Protein 8EWX (pdb70)

Sequence (589 aa):
KLDIKKTFSNRRSDDRVKGIDFHPTEPWVLTTLYSGRRVEIWNYETQVEVRSSIQVTETPVRAGKFIARKNWIIVGSDDFRIRVFNYNTGEKVVDFEAHPDYIRSIAVHPTKPYVLSGSDDLTVKLWNWENNWALEQTFEGHEHFVMCVAFNPKDPSTFASGCLDRTVKVWSLGQSTPNFTLTTGQERGVNYVDYYPLPDKPYMITASDDLTIKIWDYQTKSCVATLEGHMSSNVSFAVFHPTLPIIISGSEDGTLKIWNSSTYKVEKTLNVGLEERSWCIATHPTGRKNYIASGFDNGFTVLSLGKTFSNRSDRVKGIDFHPTEPWVLTTLYSGRVEIWNYETQVEVRSIQVTETPVRAGKFIARKNWIIVGSDDFRIRVFNYNTGEKVVDFEAHPDYIRSIAVHPTKPYVLSGSDDLTVKLWNWENNWALEQTFEGHEHFVMCVAFNPKDPSTFASGCLDRTVKVWSLGQSTPNFTLTTGQERRGVNYVDYYPLPDKPYMITASDDLTIKIWDYQTKSCVATLEGHMSNVSFAVFHPTLPIIISGSEDGTLKIWNSSTYKVEKTLNVGLERSWCIATHKNYIASGFDNGFTVLS

GO terms:
  GO:0043130 ubiquitin binding (F, IDA)
  GO:0030126 COPI vesicle coat (C, IDA)
  GO:0032511 late endosome to vacuole transport via multivesicular body sorting pathway (P, IMP)
  GO:0006888 endoplasmic reticulum to Golgi vesicle-mediated transport (P, IMP)
  GO:0006890 retrograde vesicle-mediated transport, Golgi to endoplasmic reticulum (P, IMP)
  GO:0008298 intracellular mRNA localization (P, IMP)
  GO:0032511 late endosome to vacuole transport via multivesicular body sorting pathway (P, IPI)
  GO:0005515 protein binding (F, IPI)

Nearest PDB structures (foldseek):
  8ewx-assembly2_B  TM=1.003E+00  e=1.889E-59  Saccharomyces cerevisiae
  8f0e-assembly2_B  TM=9.990E-01  e=5.019E-56  Saccharomyces cerevisiae
  8szx-assembly2_B  TM=1.001E+00  e=1.989E-54  Saccharomyces cerevisiae
  8hqx-assembly1_A  TM=9.949E-01  e=4.612E-54  Saccharomyces cerevisiae YJM789
  8enx-assembly2_B  TM=9.926E-01  e=9.134E-54  Saccharomyces cerevisiae

Foldseek 3Di:
DFPKDFQEWDFDAFWQEWEADQPAQWMWTWHQQQKIWIANSNVRHTPDMDNRDRGGFRYKYDPNVVQWIWTFGQVQKIWIANSNPRDIPDIDRDDPGGWQEKDAQPPAQWIWTWFQVQWIWIFGVVVVRDTDDIAHDGDGGFQYKAAQLVDRLKIWTWGQSQWIFIDGPPDRHTPDIQRHPQNRTWNEKEADNDDPARWMWTFFQSQWIFIARVVVSDTPDIQHDGDGGKQYWYQQQPAQWIWTFFQQQWIWIARNVVSHTDDIDRPPQHGWHYKYFNNVCDLRWIKTTHRTTITIMRRD/DLAWDFDAFWQEKEADQPAQWMWTWHQQQKIWIANSNVGGTQDMDNHDRGGWNEWYDPVVVQKIWTWGQVQWIWIANSNPRDTDDIDRDDPGGWQYKEAQPPAQWMWTFFQNQWIWIFGVVVVRDTDDIAHDGDGGFHYKEAQQLDRLWIWIWGQSQWIFIDGPPDRHGPDIARHDDHGTFNYKYAQNDNVQQWMWTFFQVQWIWIARVVVSDTDDIAHDGDGGKQYWYQQNPDQWIWTFFQSQWIWIAGNPVRHTDDIDRPPQHGWHYKYWRLSWIKTTGNTTIDIDD

Structure (mmCIF, N/CA/C/O backbone):
data_8EWX
#
_entry.id   8EWX
#
_cell.length_a   48.997
_cell.length_b   89.821
_cell.length_c   69.070
_cell.angle_alpha   90.000
_cell.angle_beta   93.690
_cell.angle_gamma   90.000
#
_symmetry.space_group_name_H-M   'P 1 21 1'
#
loop_
_entity.id
_entity.type
_entity.pdbx_description
1 polymer "Coatomer subunit beta'"
2 water water
#
loop_
_atom_site.group_PDB
_atom_site.id
_atom_site.type_symbol
_atom_site.label_atom_id
_atom_site.label_alt_id
_atom_site.label_comp_id
_atom_site.label_asym_id
_atom_site.label_entity_id
_atom_site.label_seq_id
_atom_site.pdbx_PDB_ins_code
_atom_site.Cartn_x
_atom_site.Cartn_y
_atom_site.Cartn_z
_atom_site.occupancy
_atom_site.B_iso_or_equiv
_atom_site.auth_seq_id
_atom_site.auth_comp_id
_atom_site.auth_asym_id
_atom_site.auth_atom_id
_atom_site.pdbx_PDB_model_num
ATOM 1 N N . LYS A 1 3 ? 17.83400 10.79100 9.31600 1.000 33.16596 2 LYS A N 1
ATOM 2 C CA . LYS A 1 3 ? 18.14900 9.84400 10.35800 1.000 32.39312 2 LYS A CA 1
ATOM 3 C C . LYS A 1 3 ? 19.42900 9.06000 10.07700 1.000 27.24560 2 LYS A C 1
ATOM 4 O O . LYS A 1 3 ? 20.01300 8.49100 11.00100 1.000 28.75948 2 LYS A O 1
ATOM 22 N N . LEU A 1 4 ? 19.85100 8.98100 8.81100 1.000 21.37579 3 LEU A N 1
ATOM 23 C CA . LEU A 1 4 ? 20.93400 8.07300 8.43900 1.000 17.90736 3 LEU A CA 1
ATOM 24 C C . LEU A 1 4 ? 22.27000 8.72300 8.77500 1.000 17.05632 3 LEU A C 1
ATOM 25 O O . LEU A 1 4 ? 22.77700 9.57900 8.04700 1.000 18.22466 3 LEU A O 1
ATOM 41 N N . ASP A 1 5 ? 22.86600 8.30400 9.87400 1.000 17.07156 4 ASP A N 1
ATOM 42 C CA . ASP A 1 5 ? 24.12500 8.85600 10.32500 1.000 17.42069 4 ASP A CA 1
ATOM 43 C C . ASP A 1 5 ? 25.14800 7.76300 10.07000 1.000 16.09668 4 ASP A C 1
ATOM 44 O O . ASP A 1 5 ? 25.45700 6.94300 10.92900 1.000 17.26152 4 ASP A O 1
ATOM 53 N N . ILE A 1 6 ? 25.64000 7.74500 8.84200 1.000 14.88601 5 ILE A N 1
ATOM 54 C CA . ILE A 1 6 ? 26.45600 6.65000 8.35200 1.000 15.01227 5 ILE A CA 1
ATOM 55 C C . ILE A 1 6 ? 27.90500 6.88700 8.75100 1.000 17.14348 5 ILE A C 1
ATOM 56 O O . ILE A 1 6 ? 28.45500 7.97600 8.54600 1.000 20.41477 5 ILE A O 1
ATOM 72 N N . LYS A 1 7 ? 28.51600 5.87100 9.35400 1.000 16.63391 6 LYS A N 1
ATOM 73 C CA . LYS A 1 7 ? 29.93400 5.86300 9.69000 1.000 16.73561 6 LYS A CA 1
ATOM 74 C C . LYS A 1 7 ? 30.61100 4.73000 8.92100 1.000 13.90134 6 LYS A C 1
ATOM 75 O O . LYS A 1 7 ? 30.07000 3.61400 8.82900 1.000 13.63003 6 LYS A O 1
ATOM 94 N N . LYS A 1 8 ? 31.77500 5.02700 8.35600 1.000 14.73110 7 LYS A N 1
ATOM 95 C CA . LYS A 1 8 ? 32.57500 4.02500 7.64300 1.000 14.55985 7 LYS A CA 1
ATOM 96 C C . LYS A 1 8 ? 33.40900 3.27300 8.66000 1.000 14.21664 7 LYS A C 1
ATOM 97 O O . LYS A 1 8 ? 34.51700 3.66800 8.99300 1.000 16.65100 7 LYS A O 1
ATOM 116 N N . THR A 1 9 ? 32.88200 2.14900 9.12600 1.000 11.05785 8 THR A N 1
ATOM 117 C CA . THR A 1 9 ? 33.54000 1.39300 10.18300 1.000 10.74545 8 THR A CA 1
ATOM 118 C C . THR A 1 9 ? 34.85700 0.80000 9.70300 1.000 10.61197 8 THR A C 1
ATOM 119 O O . THR A 1 9 ? 35.87600 0.89100 10.39300 1.000 11.56461 8 THR A O 1
ATOM 130 N N . PHE A 1 10 ? 34.83500 0.13200 8.56100 1.000 11.34041 9 PHE A N 1
ATOM 131 C CA . PHE A 1 10 ? 36.00800 -0.56600 8.06600 1.000 10.55291 9 PHE A CA 1
ATOM 132 C C . PHE A 1 10 ? 35.76400 -0.93000 6.61100 1.000 10.82029 9 PHE A C 1
ATOM 133 O O . PHE A 1 10 ? 34.66800 -1.32700 6.25100 1.000 12.06121 9 PHE A O 1
ATOM 150 N N . SER A 1 11 ? 36.79700 -0.82500 5.78600 1.000 10.52426 10 SER A N 1
ATOM 151 C CA . SER A 1 11 ? 36.73800 -1.37600 4.44900 1.000 10.81939 10 SER A CA 1
ATOM 152 C C . SER A 1 11 ? 38.08500 -1.99000 4.12900 1.000 11.71711 10 SER A C 1
ATOM 153 O O . SER A 1 11 ? 39.10400 -1.64300 4.73200 1.000 14.30419 10 SER A O 1
ATOM 161 N N . ASN A 1 12 ? 38.08100 -2.87800 3.14400 1.000 10.36734 11 ASN A N 1
ATOM 162 C CA . ASN A 1 12 ? 39.28100 -3.60900 2.75900 1.000 10.71195 11 ASN A CA 1
ATOM 163 C C . ASN A 1 12 ? 39.22800 -3.85100 1.26600 1.000 11.12952 11 ASN A C 1
ATOM 164 O O . ASN A 1 12 ? 38.18700 -4.24100 0.74300 1.000 11.32324 11 ASN A O 1
ATOM 175 N N . ARG A 1 13 ? 40.35600 -3.61900 0.59200 1.000 10.86468 12 ARG A N 1
ATOM 176 C CA A ARG A 1 13 ? 40.48700 -3.92500 -0.82300 0.549 11.56984 12 ARG A CA 1
ATOM 177 C CA B ARG A 1 13 ? 40.48800 -3.92300 -0.82400 0.451 11.99331 12 ARG A CA 1
ATOM 178 C C . ARG A 1 13 ? 40.98800 -5.35000 -0.99800 1.000 11.65244 12 ARG A C 1
ATOM 179 O O . ARG A 1 13 ? 41.95600 -5.76600 -0.34500 1.000 12.99937 12 ARG A O 1
ATOM 218 N N . SER A 1 14 ? 40.32100 -6.09300 -1.86500 1.000 11.32807 13 SER A N 1
ATOM 219 C CA . SER A 1 14 ? 40.65500 -7.48200 -2.10700 1.000 11.51179 13 SER A CA 1
ATOM 220 C C . SER A 1 14 ? 40.07700 -7.90400 -3.44500 1.000 12.55351 13 SER A C 1
ATOM 221 O O . SER A 1 14 ? 39.38800 -7.14500 -4.13600 1.000 12.88275 13 SER A O 1
ATOM 229 N N . ASP A 1 15 ? 40.34300 -9.15600 -3.78300 1.000 13.82783 14 ASP A N 1
ATOM 230 C CA A ASP A 1 15 ? 39.61000 -9.84100 -4.82500 0.132 13.64645 14 ASP A CA 1
ATOM 231 C CA B ASP A 1 15 ? 39.60000 -9.82300 -4.83700 0.868 14.31802 14 ASP A CA 1
ATOM 232 C C . ASP A 1 15 ? 38.11100 -9.82400 -4.51300 1.000 11.69640 14 ASP A C 1
ATOM 233 O O . ASP A 1 15 ? 37.68500 -9.61400 -3.38500 1.000 11.12174 14 ASP A O 1
ATOM 248 N N . ARG A 1 16 ? 37.31700 -10.07400 -5.53700 1.000 10.58499 15 ARG A N 1
ATOM 249 C CA . ARG A 1 16 ? 35.87800 -9.95000 -5.45900 1.000 9.17889 15 ARG A CA 1
ATOM 250 C C . ARG A 1 16 ? 35.31000 -10.74500 -4.29300 1.000 8.33331 15 ARG A C 1
ATOM 251 O O . ARG A 1 16 ? 35.60400 -11.92800 -4.11200 1.000 8.75772 15 ARG A O 1
ATOM 272 N N . VAL A 1 17 ? 34.44700 -10.08700 -3.53400 1.000 7.91101 16 VAL A N 1
ATOM 273 C CA . VAL A 1 17 ? 33.81500 -10.66500 -2.36800 1.000 7.45750 16 VAL A CA 1
ATOM 274 C C . VAL A 1 17 ? 32.42800 -11.12900 -2.76900 1.000 7.66630 16 VAL A C 1
ATOM 275 O O . VAL A 1 17 ? 31.58100 -10.31600 -3.14600 1.000 8.61049 16 VAL A O 1
ATOM 288 N N . LYS A 1 18 ? 32.22600 -12.44800 -2.73600 1.000 7.43378 17 LYS A N 1
ATOM 289 C CA . LYS A 1 18 ? 30.95900 -13.04800 -3.14800 1.000 7.78322 17 LYS A CA 1
ATOM 290 C C . LYS A 1 18 ? 30.02300 -13.39200 -2.00900 1.000 7.59257 17 LYS A C 1
ATOM 291 O O . LYS A 1 18 ? 28.82000 -13.47100 -2.24000 1.000 8.42841 17 LYS A O 1
ATOM 310 N N . GLY A 1 19 ? 30.53600 -13.58400 -0.81000 1.000 7.39419 18 GLY A N 1
ATOM 311 C CA . GLY A 1 19 ? 29.71000 -13.85000 0.35400 1.000 7.11015 18 GLY A CA 1
ATOM 312 C C . GLY A 1 19 ? 30.22200 -13.05800 1.53600 1.000 6.64046 18 GLY A C 1
ATOM 313 O O . GLY A 1 19 ? 31.42200 -12.81300 1.66600 1.000 7.21531 18 GLY A O 1
ATOM 317 N N . ILE A 1 20 ? 29.30700 -12.68400 2.42900 1.000 7.29856 19 ILE A N 1
ATOM 318 C CA . ILE A 1 20 ? 29.66200 -11.89100 3.59800 1.000 7.06448 19 ILE A CA 1
ATOM 319 C C . ILE A 1 20 ? 28.65300 -12.16500 4.70700 1.000 7.07766 19 ILE A C 1
ATOM 320 O O . ILE A 1 20 ? 27.47700 -12.42700 4.45500 1.000 8.06427 19 ILE A O 1
ATOM 336 N N . ASP A 1 21 ? 29.12200 -12.12600 5.95200 1.000 7.34446 20 ASP A N 1
ATOM 337 C CA . ASP A 1 21 ? 28.25200 -12.45900 7.08300 1.000 7.23840 20 ASP A CA 1
ATOM 338 C C . ASP A 1 21 ? 28.81700 -11.83500 8.35600 1.000 7.37711 20 ASP A C 1
ATOM 339 O O . ASP A 1 21 ? 30.03000 -11.82300 8.54100 1.000 8.95954 20 ASP A O 1
ATOM 348 N N . PHE A 1 22 ? 27.94000 -11.37200 9.24800 1.000 7.01873 21 PHE A N 1
ATOM 349 C CA . PHE A 1 22 ? 28.33700 -10.88800 10.56100 1.000 7.00262 21 PHE A CA 1
ATOM 350 C C . PHE A 1 22 ? 28.27300 -11.99000 11.61100 1.000 7.62514 21 PHE A C 1
ATOM 351 O O . PHE A 1 22 ? 27.29200 -12.72200 11.69100 1.000 8.76323 21 PHE A O 1
ATOM 368 N N . HIS A 1 23 ? 29.27700 -12.03000 12.49500 1.000 7.46642 22 HIS A N 1
ATOM 369 C CA . HIS A 1 23 ? 29.17000 -12.84300 13.69100 1.000 8.25917 22 HIS A CA 1
ATOM 370 C C . HIS A 1 23 ? 28.19800 -12.17300 14.66000 1.000 8.41671 22 HIS A C 1
ATOM 371 O O . HIS A 1 23 ? 28.22800 -10.95000 14.82400 1.000 9.14251 22 HIS A O 1
ATOM 385 N N . PRO A 1 24 ? 27.34200 -12.93700 15.35200 1.000 8.78320 23 PRO A N 1
ATOM 386 C CA . PRO A 1 24 ? 26.33000 -12.28600 16.20400 1.000 9.37440 23 PRO A CA 1
ATOM 387 C C . PRO A 1 24 ? 26.85500 -11.67900 17.48600 1.000 9.11751 23 PRO A C 1
ATOM 388 O O . PRO A 1 24 ? 26.17200 -10.80600 18.04800 1.000 10.52665 23 PRO A O 1
ATOM 399 N N . THR A 1 25 ? 28.02600 -12.09200 17.98000 1.000 9.31745 24 THR A N 1
ATOM 400 C CA . THR A 1 25 ? 28.53400 -11.62400 19.27100 1.000 9.96643 24 THR A CA 1
ATOM 401 C C . THR A 1 25 ? 29.96100 -11.08000 19.21600 1.000 10.30880 24 THR A C 1
ATOM 402 O O . THR A 1 25 ? 30.28700 -10.16700 19.98600 1.000 12.39946 24 THR A O 1
ATOM 413 N N . GLU A 1 26 ? 30.82000 -11.62400 18.39100 1.000 9.33750 25 GLU A N 1
ATOM 414 C CA . GLU A 1 26 ? 32.17100 -11.11900 18.24600 1.000 9.11874 25 GLU A CA 1
ATOM 415 C C . GLU A 1 26 ? 32.17400 -10.05700 17.15200 1.000 8.46129 25 GLU A C 1
ATOM 416 O O . GLU A 1 26 ? 31.33600 -10.09700 16.24600 1.000 8.91675 25 GLU A O 1
ATOM 428 N N . PRO A 1 27 ? 33.11300 -9.11300 17.16300 1.000 9.43152 26 PRO A N 1
ATOM 429 C CA . PRO A 1 27 ? 33.08600 -7.95100 16.25100 1.000 9.01528 26 PRO A CA 1
ATOM 430 C C . PRO A 1 27 ? 33.68600 -8.29000 14.89100 1.000 8.86912 26 PRO A C 1
ATOM 431 O O . PRO A 1 27 ? 34.64900 -7.67000 14.43500 1.000 8.76943 26 PRO A O 1
ATOM 442 N N . TRP A 1 28 ? 33.11900 -9.31100 14.24000 1.000 8.39931 27 TRP A N 1
ATOM 443 C CA . TRP A 1 28 ? 33.74600 -9.94000 13.09600 1.000 8.29010 27 TRP A CA 1
ATOM 444 C C . TRP A 1 28 ? 32.79700 -9.96700 11.90900 1.000 8.81437 27 TRP A C 1
ATOM 445 O O . TRP A 1 28 ? 31.58200 -10.15700 12.04500 1.000 8.49849 27 TRP A O 1
ATOM 466 N N . VAL A 1 29 ? 33.38800 -9.87500 10.72200 1.000 7.92302 28 VAL A N 1
ATOM 467 C CA . VAL A 1 29 ? 32.72700 -10.22100 9.47400 1.000 8.49079 28 VAL A CA 1
ATOM 468 C C . VAL A 1 29 ? 33.52800 -11.30300 8.78400 1.000 8.14786 28 VAL A C 1
ATOM 469 O O . VAL A 1 29 ? 34.75600 -11.26900 8.80200 1.000 9.10909 28 VAL A O 1
ATOM 482 N N . LEU A 1 30 ? 32.81300 -12.25600 8.20100 1.000 7.45610 29 LEU A N 1
ATOM 483 C CA . LEU A 1 30 ? 33.35900 -13.25600 7.30500 1.000 6.89481 29 LEU A CA 1
ATOM 484 C C . LEU A 1 30 ? 33.17200 -12.77600 5.87400 1.000 7.85178 29 LEU A C 1
ATOM 485 O O . LEU A 1 30 ? 32.08400 -12.30900 5.51200 1.000 7.72994 29 LEU A O 1
ATOM 501 N N . THR A 1 31 ? 34.22500 -12.91700 5.06100 1.000 7.21186 30 THR A N 1
ATOM 502 C CA . THR A 1 31 ? 34.13600 -12.67400 3.62600 1.000 7.05285 30 THR A CA 1
ATOM 503 C C . THR A 1 31 ? 34.61600 -13.91200 2.88000 1.000 7.60913 30 THR A C 1
ATOM 504 O O . THR A 1 31 ? 35.54700 -14.59700 3.31800 1.000 8.90982 30 THR A O 1
ATOM 515 N N . THR A 1 32 ? 33.97500 -14.20100 1.75300 1.000 7.40516 31 THR A N 1
ATOM 516 C CA . THR A 1 32 ? 34.36000 -15.32900 0.91300 1.000 7.13328 31 THR A CA 1
ATOM 517 C C . THR A 1 32 ? 34.70900 -14.77300 -0.46000 1.000 7.02049 31 THR A C 1
ATOM 518 O O . THR A 1 32 ? 33.93400 -13.98200 -1.02800 1.000 7.59484 31 THR A O 1
ATOM 529 N N . LEU A 1 33 ? 35.90400 -15.11900 -0.95500 1.000 7.18666 32 LEU A N 1
ATOM 530 C CA . LEU A 1 33 ? 36.49100 -14.40900 -2.07600 1.000 7.49404 32 LEU A CA 1
ATOM 531 C C . LEU A 1 33 ? 36.58000 -15.24800 -3.34800 1.000 8.46274 32 LEU A C 1
ATOM 532 O O . LEU A 1 33 ? 36.69900 -16.48200 -3.33300 1.000 8.33429 32 LEU A O 1
ATOM 548 N N . TYR A 1 34 ? 36.66200 -14.52600 -4.46800 1.000 8.30689 33 TYR A N 1
ATOM 549 C CA . TYR A 1 34 ? 36.79700 -15.14700 -5.78000 1.000 8.88740 33 TYR A CA 1
ATOM 550 C C . TYR A 1 34 ? 38.08300 -15.93800 -5.93400 1.000 9.34169 33 TYR A C 1
ATOM 551 O O . TYR A 1 34 ? 38.13300 -16.85000 -6.76900 1.000 10.69654 33 TYR A O 1
ATOM 569 N N . SER A 1 35 ? 39.10900 -15.61100 -5.15000 1.000 9.40628 34 SER A N 1
ATOM 570 C CA . SER A 1 35 ? 40.40700 -16.25000 -5.18600 1.000 9.78532 34 SER A CA 1
ATOM 571 C C . SER A 1 35 ? 40.43200 -17.60600 -4.49900 1.000 9.80984 34 SER A C 1
ATOM 572 O O . SER A 1 35 ? 41.46300 -18.26800 -4.54100 1.000 12.32269 34 SER A O 1
ATOM 580 N N . GLY A 1 36 ? 39.37700 -18.00100 -3.80500 1.000 8.50315 35 GLY A N 1
ATOM 581 C CA . GLY A 1 36 ? 39.38000 -19.23100 -3.04200 1.000 8.82684 35 GLY A CA 1
ATOM 582 C C . GLY A 1 36 ? 39.74900 -19.06300 -1.59300 1.000 8.48358 35 GLY A C 1
ATOM 583 O O . GLY A 1 36 ? 39.73100 -20.04800 -0.83900 1.000 9.47621 35 GLY A O 1
ATOM 587 N N . ARG A 1 37 ? 40.02200 -17.84200 -1.16700 1.000 8.37239 36 ARG A N 1
ATOM 588 C CA A ARG A 1 37 ? 40.28100 -17.54600 0.22900 0.543 8.35847 36 ARG A CA 1
ATOM 589 C CA B ARG A 1 37 ? 40.28300 -17.54200 0.22700 0.457 9.19960 36 ARG A CA 1
ATOM 590 C C . ARG A 1 37 ? 39.01400 -17.10700 0.93900 1.000 7.88636 36 ARG A C 1
ATOM 591 O O . ARG A 1 37 ? 38.09000 -16.55400 0.33400 1.000 8.93018 36 ARG A O 1
ATOM 630 N N . VAL A 1 38 ? 38.99100 -17.35600 2.23900 1.000 7.77580 37 VAL A N 1
ATOM 631 C CA . VAL A 1 38 ? 37.99100 -16.74900 3.10600 1.000 9.11288 37 VAL A CA 1
ATOM 632 C C . VAL A 1 38 ? 38.73700 -16.01400 4.20200 1.000 8.83985 37 VAL A C 1
ATOM 633 O O . VAL A 1 38 ? 39.84400 -16.41100 4.58700 1.000 9.04675 37 VAL A O 1
ATOM 646 N N . GLU A 1 39 ? 38.14600 -14.93300 4.68000 1.000 8.54953 38 GLU A N 1
ATOM 647 C CA . GLU A 1 39 ? 38.76600 -14.08100 5.67700 1.000 9.08040 38 GLU A CA 1
ATOM 648 C C . GLU A 1 39 ? 37.75800 -13.77700 6.77100 1.000 8.61358 38 GLU A C 1
ATOM 649 O O . GLU A 1 39 ? 36.57000 -13.57200 6.50800 1.000 10.24726 38 GLU A O 1
ATOM 661 N N . ILE A 1 40 ? 38.24800 -13.67900 7.99500 1.000 8.02163 39 ILE A N 1
ATOM 662 C CA . ILE A 1 40 ? 37.48300 -13.16500 9.12400 1.000 8.81615 39 ILE A CA 1
ATOM 663 C C . ILE A 1 40 ? 38.20200 -11.93600 9.61800 1.000 8.70288 39 ILE A C 1
ATOM 664 O O . ILE A 1 40 ? 39.37900 -12.01200 9.97600 1.000 9.74078 39 ILE A O 1
ATOM 680 N N . TRP A 1 41 ? 37.49600 -10.80400 9.62700 1.000 8.21672 40 TRP A N 1
ATOM 681 C CA . TRP A 1 41 ? 38.06300 -9.52200 10.01200 1.000 8.40571 40 TRP A CA 1
ATOM 682 C C . TRP A 1 41 ? 37.37900 -9.00500 11.26300 1.000 8.16244 40 TRP A C 1
ATOM 683 O O . TRP A 1 41 ? 36.15200 -9.07000 11.37800 1.000 8.79718 40 TRP A O 1
ATOM 704 N N . ASN A 1 42 ? 38.16700 -8.42800 12.15700 1.000 9.06155 41 ASN A N 1
ATOM 705 C CA . ASN A 1 42 ? 37.64600 -7.65400 13.28700 1.000 8.17074 41 ASN A CA 1
ATOM 706 C C . ASN A 1 42 ? 37.49600 -6.22000 12.78400 1.000 8.01425 41 ASN A C 1
ATOM 707 O O . ASN A 1 42 ? 38.49700 -5.54900 12.50500 1.000 8.72530 41 ASN A O 1
ATOM 718 N N . TYR A 1 43 ? 36.25500 -5.76900 12.63200 1.000 8.70392 42 TYR A N 1
ATOM 719 C CA . TYR A 1 43 ? 36.02600 -4.46100 12.04900 1.000 9.79718 42 TYR A CA 1
ATOM 720 C C . TYR A 1 43 ? 36.23400 -3.32600 13.03500 1.000 11.38470 42 TYR A C 1
ATOM 721 O O . TYR A 1 43 ? 36.27500 -2.16900 12.60700 1.000 12.58476 42 TYR A O 1
ATOM 739 N N . GLU A 1 44 ? 36.37400 -3.62400 14.32500 1.000 11.10002 43 GLU A N 1
ATOM 740 C CA . GLU A 1 44 ? 36.68500 -2.59600 15.32300 1.000 12.88561 43 GLU A CA 1
ATOM 741 C C . GLU A 1 44 ? 38.17700 -2.29900 15.33500 1.000 13.09477 43 GLU A C 1
ATOM 742 O O . GLU A 1 44 ? 38.59600 -1.14100 15.23900 1.000 15.80931 43 GLU A O 1
ATOM 754 N N . THR A 1 45 ? 39.01100 -3.34200 15.40600 1.000 12.31030 44 THR A N 1
ATOM 755 C CA . THR A 1 45 ? 40.45300 -3.16000 15.40400 1.000 12.56032 44 THR A CA 1
ATOM 756 C C . THR A 1 45 ? 41.03200 -3.04200 14.00400 1.000 13.56407 44 THR A C 1
ATOM 757 O O . THR A 1 45 ? 42.18400 -2.61600 13.85800 1.000 14.21007 44 THR A O 1
ATOM 768 N N . GLN A 1 46 ? 40.27700 -3.44900 12.99000 1.000 12.61339 45 GLN A N 1
ATOM 769 C CA . GLN A 1 46 ? 40.70800 -3.38900 11.59400 1.000 13.61389 45 GLN A CA 1
ATOM 770 C C . GLN A 1 46 ? 41.85200 -4.36000 11.30700 1.000 13.46265 45 GLN A C 1
ATOM 771 O O . GLN A 1 46 ? 42.69200 -4.11700 10.43800 1.000 16.24570 45 GLN A O 1
ATOM 785 N N . VAL A 1 47 ? 41.85900 -5.47600 12.01500 1.000 13.55433 46 VAL A N 1
ATOM 786 C CA . VAL A 1 47 ? 42.89200 -6.50100 11.91500 1.000 15.64187 46 VAL A CA 1
ATOM 787 C C . VAL A 1 47 ? 42.21100 -7.80400 11.51800 1.000 13.38631 46 VAL A C 1
ATOM 788 O O . VAL A 1 47 ? 41.11400 -8.12200 11.99800 1.000 14.71792 46 VAL A O 1
ATOM 801 N N . GLU A 1 48 ? 42.87300 -8.57100 10.66100 1.000 13.37858 47 GLU A N 1
ATOM 802 C CA . GLU A 1 48 ? 42.37000 -9.87600 10.27600 1.000 13.55902 47 GLU A CA 1
ATOM 803 C C . GLU A 1 48 ? 42.50100 -10.84700 11.45100 1.000 14.23733 47 GLU A C 1
ATOM 804 O O . GLU A 1 48 ? 43.53400 -10.89500 12.11700 1.000 17.87823 47 GLU A O 1
ATOM 816 N N . VAL A 1 49 ? 41.42700 -11.57100 11.74300 1.000 11.70862 48 VAL A N 1
ATOM 817 C CA . VAL A 1 49 ? 41.43300 -12.62300 12.75900 1.000 13.03342 48 VAL A CA 1
ATOM 818 C C . VAL A 1 49 ? 42.03900 -13.90600 12.20600 1.000 12.14649 48 VAL A C 1
ATOM 819 O O . VAL A 1 49 ? 42.86600 -14.55000 12.84200 1.000 12.97483 48 VAL A O 1
ATOM 832 N N . ARG A 1 50 ? 41.60400 -14.31200 11.02300 1.000 10.91250 49 ARG A N 1
ATOM 833 C CA . ARG A 1 50 ? 42.02400 -15.55600 10.41200 1.000 11.15797 49 ARG A CA 1
ATOM 834 C C . ARG A 1 50 ? 41.73500 -15.47700 8.91900 1.000 11.10490 49 ARG A C 1
ATOM 835 O O . ARG A 1 50 ? 40.77100 -14.83800 8.49400 1.000 12.89796 49 ARG A O 1
ATOM 856 N N . SER A 1 51 ? 42.57400 -16.14500 8.14200 1.000 11.04778 50 SER A N 1
ATOM 857 C CA A SER A 1 51 ? 42.42700 -16.29900 6.69900 0.666 12.12641 50 SER A CA 1
ATOM 858 C CA B SER A 1 51 ? 42.42100 -16.30800 6.70400 0.334 12.52929 50 SER A CA 1
ATOM 859 C C . SER A 1 51 ? 42.63400 -17.77800 6.39800 1.000 10.78461 50 SER A C 1
ATOM 860 O O . SER A 1 51 ? 43.46300 -18.41900 7.03100 1.000 11.94493 50 SER A O 1
ATOM 873 N N . ILE A 1 52 ? 41.89200 -18.31200 5.42700 1.000 9.51755 51 ILE A N 1
ATOM 874 C CA . ILE A 1 52 ? 42.03000 -19.70500 5.01100 1.000 9.97029 51 ILE A CA 1
ATOM 875 C C . ILE A 1 52 ? 42.03400 -19.76200 3.49700 1.000 9.61263 51 ILE A C 1
ATOM 876 O O . ILE A 1 52 ? 41.14600 -19.20400 2.85700 1.000 9.27787 51 ILE A O 1
ATOM 892 N N . GLN A 1 53 ? 43.01900 -20.44600 2.91100 1.000 10.44611 52 GLN A N 1
ATOM 893 C CA . GLN A 1 53 ? 42.96800 -20.77200 1.48900 1.000 10.27748 52 GLN A CA 1
ATOM 894 C C . GLN A 1 53 ? 42.14200 -22.04300 1.37200 1.000 10.36506 52 GLN A C 1
ATOM 895 O O . GLN A 1 53 ? 42.64700 -23.14400 1.59600 1.000 11.89114 52 GLN A O 1
ATOM 909 N N . VAL A 1 54 ? 40.86100 -21.88200 1.06500 1.000 9.20276 53 VAL A N 1
ATOM 910 C CA . VAL A 1 54 ? 39.92100 -23.00300 1.06600 1.000 9.41418 53 VAL A CA 1
ATOM 911 C C . VAL A 1 54 ? 40.09400 -23.86900 -0.16600 1.000 9.91014 53 VAL A C 1
ATOM 912 O O . VAL A 1 54 ? 40.01800 -25.11000 -0.09000 1.000 11.12277 53 VAL A O 1
ATOM 925 N N . THR A 1 55 ? 40.29900 -23.23700 -1.31000 1.000 10.30367 54 THR A N 1
ATOM 926 C CA . THR A 1 55 ? 40.29500 -23.88100 -2.61200 1.000 10.68885 54 THR A CA 1
ATOM 927 C C . THR A 1 55 ? 40.91500 -22.89400 -3.59700 1.000 10.78717 54 THR A C 1
ATOM 928 O O . THR A 1 55 ? 41.25800 -21.76800 -3.22800 1.000 11.79104 54 THR A O 1
ATOM 939 N N . GLU A 1 56 ? 41.07700 -23.31700 -4.84600 1.000 12.50743 55 GLU A N 1
ATOM 940 C CA . GLU A 1 56 ? 41.53700 -22.39300 -5.87400 1.000 14.74474 55 GLU A CA 1
ATOM 941 C C . GLU A 1 56 ? 40.40500 -21.77400 -6.67800 1.000 13.64519 55 GLU A C 1
ATOM 942 O O . GLU A 1 56 ? 40.65500 -20.81800 -7.41600 1.000 16.00222 55 GLU A O 1
ATOM 954 N N . THR A 1 57 ? 39.18200 -22.23800 -6.50800 1.000 12.48550 56 THR A N 1
ATOM 955 C CA . THR A 1 57 ? 37.98200 -21.73000 -7.15800 1.000 11.93230 56 THR A CA 1
ATOM 956 C C . THR A 1 57 ? 37.33000 -20.67700 -6.28100 1.000 9.81367 56 THR A C 1
ATOM 957 O O . THR A 1 57 ? 37.61500 -20.58900 -5.09400 1.000 11.17716 56 THR A O 1
ATOM 968 N N . PRO A 1 58 ? 36.42400 -19.86700 -6.82500 1.000 9.85714 57 PRO A N 1
ATOM 969 C CA . PRO A 1 58 ? 35.71100 -18.90700 -5.98500 1.000 8.64989 57 PRO A CA 1
ATOM 970 C C . PRO A 1 58 ? 34.95400 -19.59600 -4.86900 1.000 9.10622 57 PRO A C 1
ATOM 971 O O . PRO A 1 58 ? 34.36300 -20.66500 -5.05700 1.000 9.81868 57 PRO A O 1
ATOM 982 N N . VAL A 1 59 ? 34.95300 -18.94800 -3.70700 1.000 8.87773 58 VAL A N 1
ATOM 983 C CA . VAL A 1 59 ? 34.10000 -19.31800 -2.58900 1.000 8.34457 58 VAL A CA 1
ATOM 984 C C . VAL A 1 59 ? 32.89700 -18.38100 -2.65000 1.000 7.91373 58 VAL A C 1
ATOM 985 O O . VAL A 1 59 ? 33.01400 -17.17500 -2.38500 1.000 8.89002 58 VAL A O 1
ATOM 998 N N . ARG A 1 60 ? 31.77300 -18.91800 -3.08900 1.000 8.28821 59 ARG A N 1
ATOM 999 C CA . ARG A 1 60 ? 30.61900 -18.15200 -3.50200 1.000 8.58608 59 ARG A CA 1
ATOM 1000 C C . ARG A 1 60 ? 29.65400 -17.85200 -2.37900 1.000 8.50672 59 ARG A C 1
ATOM 1001 O O . ARG A 1 60 ? 28.87400 -16.90500 -2.50000 1.000 10.26552 59 ARG A O 1
ATOM 1022 N N . ALA A 1 61 ? 29.65900 -18.64100 -1.30600 1.000 7.45952 60 ALA A N 1
ATOM 1023 C CA . ALA A 1 61 ? 28.72300 -18.47500 -0.20200 1.000 7.78339 60 ALA A CA 1
ATOM 1024 C C . ALA A 1 61 ? 29.42300 -18.82200 1.09500 1.000 7.89610 60 ALA A C 1
ATOM 1025 O O . ALA A 1 61 ? 30.27000 -19.71500 1.13900 1.000 7.80742 60 ALA A O 1
ATOM 1032 N N . GLY A 1 62 ? 29.02300 -18.14700 2.16400 1.000 7.70076 61 GLY A N 1
ATOM 1033 C CA . GLY A 1 62 ? 29.56800 -18.47100 3.46400 1.000 8.08657 61 GLY A CA 1
ATOM 1034 C C . GLY A 1 62 ? 28.75700 -17.89300 4.60000 1.000 7.83100 61 GLY A C 1
ATOM 1035 O O . GLY A 1 62 ? 28.23000 -16.77100 4.49200 1.000 8.98423 61 GLY A O 1
ATOM 1039 N N . LYS A 1 63 ? 28.66300 -18.63300 5.71100 1.000 6.97914 62 LYS A N 1
ATOM 1040 C CA . LYS A 1 63 ? 27.93700 -18.20600 6.88600 1.000 7.22678 62 LYS A CA 1
ATOM 1041 C C . LYS A 1 63 ? 28.67900 -18.65200 8.14000 1.000 6.51275 62 LYS A C 1
ATOM 1042 O O . LYS A 1 63 ? 29.30100 -19.72500 8.19100 1.000 7.95007 62 LYS A O 1
ATOM 1061 N N . PHE A 1 64 ? 28.56500 -17.84000 9.18200 1.000 7.12269 63 PHE A N 1
ATOM 1062 C CA . PHE A 1 64 ? 28.87400 -18.33100 10.51400 1.000 7.23816 63 PHE A CA 1
ATOM 1063 C C . PHE A 1 64 ? 27.80800 -19.31300 10.99500 1.000 8.01185 63 PHE A C 1
ATOM 1064 O O . PHE A 1 64 ? 26.61600 -19.14500 10.72300 1.000 9.18986 63 PHE A O 1
ATOM 1081 N N . ILE A 1 65 ? 28.24700 -20.31700 11.75600 1.000 8.24699 64 ILE A N 1
ATOM 1082 C CA . ILE A 1 65 ? 27.36900 -21.09900 12.61300 1.000 8.16355 64 ILE A CA 1
ATOM 1083 C C . ILE A 1 65 ? 27.89800 -20.86100 14.02500 1.000 8.43735 64 ILE A C 1
ATOM 1084 O O . ILE A 1 65 ? 28.71800 -21.62900 14.54800 1.000 9.04010 64 ILE A O 1
ATOM 1100 N N . ALA A 1 66 ? 27.47500 -19.75500 14.61700 1.000 9.30548 65 ALA A N 1
ATOM 1101 C CA . ALA A 1 66 ? 28.11200 -19.25100 15.82500 1.000 9.58189 65 ALA A CA 1
ATOM 1102 C C . ALA A 1 66 ? 27.97300 -20.21100 16.99200 1.000 9.28026 65 ALA A C 1
ATOM 1103 O O . ALA A 1 66 ? 28.88900 -20.31900 17.81100 1.000 10.17873 65 ALA A O 1
ATOM 1110 N N . ARG A 1 67 ? 26.83700 -20.90400 17.10600 1.000 8.36403 66 ARG A N 1
ATOM 1111 C CA . ARG A 1 67 ? 26.63000 -21.79800 18.24000 1.000 8.99110 66 ARG A CA 1
ATOM 1112 C C . ARG A 1 67 ? 27.49900 -23.04700 18.16300 1.000 8.41109 66 ARG A C 1
ATOM 1113 O O . ARG A 1 67 ? 27.55000 -23.79300 19.14200 1.000 9.31021 66 ARG A O 1
ATOM 1134 N N . LYS A 1 68 ? 28.18700 -23.27200 17.04400 1.000 8.03266 67 LYS A N 1
ATOM 1135 C CA . LYS A 1 68 ? 29.10400 -24.38200 16.85600 1.000 9.19757 67 LYS A CA 1
ATOM 1136 C C . LYS A 1 68 ? 30.54900 -23.94300 16.63700 1.000 8.21717 67 LYS A C 1
ATOM 1137 O O . LYS A 1 68 ? 31.40200 -24.79300 16.36600 1.000 9.43721 67 LYS A O 1
ATOM 1156 N N . ASN A 1 69 ? 30.85300 -22.64500 16.72500 1.000 8.53460 68 ASN A N 1
ATOM 1157 C CA . ASN A 1 69 ? 32.20800 -22.16600 16.48600 1.000 8.81586 68 ASN A CA 1
ATOM 1158 C C . ASN A 1 69 ? 32.68700 -22.46000 15.06200 1.000 8.49438 68 ASN A C 1
ATOM 1159 O O . ASN A 1 69 ? 33.88900 -22.62800 14.82700 1.000 8.60168 68 ASN A O 1
ATOM 1170 N N . TRP A 1 70 ? 31.77300 -22.47700 14.09800 1.000 7.78227 69 TRP A N 1
ATOM 1171 C CA . TRP A 1 70 ? 32.09700 -22.84400 12.73500 1.000 7.29087 69 TRP A CA 1
ATOM 1172 C C . TRP A 1 70 ? 31.82000 -21.71200 11.75600 1.000 6.80538 69 TRP A C 1
ATOM 1173 O O . TRP A 1 70 ? 30.97500 -20.84700 11.98000 1.000 7.58321 69 TRP A O 1
ATOM 1194 N N . ILE A 1 71 ? 32.49600 -21.78800 10.62300 1.000 7.29484 70 ILE A N 1
ATOM 1195 C CA . ILE A 1 71 ? 32.03000 -21.21600 9.38000 1.000 7.18535 70 ILE A CA 1
ATOM 1196 C C . ILE A 1 71 ? 31.73100 -22.35200 8.41000 1.000 7.79024 70 ILE A C 1
ATOM 1197 O O . ILE A 1 71 ? 32.39400 -23.40000 8.41300 1.000 8.15808 70 ILE A O 1
ATOM 1213 N N . ILE A 1 72 ? 30.73300 -22.14200 7.56500 1.000 7.59411 71 ILE A N 1
ATOM 1214 C CA . ILE A 1 72 ? 30.37500 -23.06500 6.48900 1.000 7.01679 71 ILE A CA 1
ATOM 1215 C C . ILE A 1 72 ? 30.45100 -22.29900 5.17700 1.000 6.46273 71 ILE A C 1
ATOM 1216 O O . ILE A 1 72 ? 29.90900 -21.19800 5.06900 1.000 7.88877 71 ILE A O 1
ATOM 1232 N N . VAL A 1 73 ? 31.15300 -22.87100 4.19700 1.000 6.46429 72 VAL A N 1
ATOM 1233 C CA . VAL A 1 73 ? 31.36800 -22.19300 2.92600 1.000 6.81008 72 VAL A CA 1
ATOM 1234 C C . VAL A 1 73 ? 31.11400 -23.13500 1.77000 1.000 7.11661 72 VAL A C 1
ATOM 1235 O O . VAL A 1 73 ? 31.28400 -24.35100 1.88400 1.000 9.10324 72 VAL A O 1
ATOM 1248 N N . GLY A 1 74 ? 30.71700 -22.55000 0.65700 1.000 7.18849 73 GLY A N 1
ATOM 1249 C CA . GLY A 1 74 ? 30.43000 -23.30200 -0.55700 1.000 8.10547 73 GLY A CA 1
ATOM 1250 C C . GLY A 1 74 ? 31.18500 -22.67500 -1.70900 1.000 8.16590 73 GLY A C 1
ATOM 1251 O O . GLY A 1 74 ? 31.21300 -21.44500 -1.85600 1.000 8.81430 73 GLY A O 1
ATOM 1255 N N . SER A 1 75 ? 31.78700 -23.52200 -2.53800 1.000 8.30857 74 SER A N 1
ATOM 1256 C CA . SER A 1 75 ? 32.69200 -23.05100 -3.57800 1.000 8.99210 74 SER A CA 1
ATOM 1257 C C . SER A 1 75 ? 32.39200 -23.68900 -4.92400 1.000 8.56711 74 SER A C 1
ATOM 1258 O O . SER A 1 75 ? 31.71400 -24.70300 -5.02700 1.000 8.21349 74 SER A O 1
ATOM 1266 N N . ASP A 1 76 ? 32.95500 -23.07400 -5.96300 1.000 9.39167 75 ASP A N 1
ATOM 1267 C CA . ASP A 1 76 ? 32.64100 -23.43000 -7.34700 1.000 10.15221 75 ASP A CA 1
ATOM 1268 C C . ASP A 1 76 ? 33.24600 -24.76500 -7.78400 1.000 11.26017 75 ASP A C 1
ATOM 1269 O O . ASP A 1 76 ? 32.92800 -25.23100 -8.88200 1.000 12.49002 75 ASP A O 1
ATOM 1278 N N . ASP A 1 77 ? 34.06700 -25.39900 -6.94900 1.000 8.88897 76 ASP A N 1
ATOM 1279 C CA . ASP A 1 77 ? 34.42300 -26.80500 -7.06900 1.000 9.45369 76 ASP A CA 1
ATOM 1280 C C . ASP A 1 77 ? 33.31500 -27.74600 -6.60800 1.000 9.40937 76 ASP A C 1
ATOM 1281 O O . ASP A 1 77 ? 33.52000 -28.95400 -6.59200 1.000 11.91573 76 ASP A O 1
ATOM 1290 N N . PHE A 1 78 ? 32.16700 -27.20800 -6.22900 1.000 9.33271 77 PHE A N 1
ATOM 1291 C CA . PHE A 1 78 ? 30.92700 -27.90800 -5.91900 1.000 9.64180 77 PHE A CA 1
ATOM 1292 C C . PHE A 1 78 ? 30.87400 -28.39200 -4.47300 1.000 9.20881 77 PHE A C 1
ATOM 1293 O O . PHE A 1 78 ? 29.97300 -29.14700 -4.10300 1.000 9.65341 77 PHE A O 1
ATOM 1310 N N . ARG A 1 79 ? 31.83000 -27.97900 -3.65100 1.000 8.99130 78 ARG A N 1
ATOM 1311 C CA . ARG A 1 79 ? 31.99900 -28.51200 -2.31200 1.000 8.22319 78 ARG A CA 1
ATOM 1312 C C . ARG A 1 79 ? 31.52300 -27.56600 -1.23100 1.000 8.24984 78 ARG A C 1
ATOM 1313 O O . ARG A 1 79 ? 31.69200 -26.34800 -1.32000 1.000 8.90185 78 ARG A O 1
ATOM 1334 N N . ILE A 1 80 ? 30.99100 -28.16700 -0.18100 1.000 7.49219 79 ILE A N 1
ATOM 1335 C CA . ILE A 1 80 ? 30.78000 -27.49700 1.08600 1.000 7.43707 79 ILE A CA 1
ATOM 1336 C C . ILE A 1 80 ? 31.90400 -27.90000 2.01800 1.000 7.54666 79 ILE A C 1
ATOM 1337 O O . ILE A 1 80 ? 32.23500 -29.08500 2.15500 1.000 7.86031 79 ILE A O 1
ATOM 1353 N N . ARG A 1 81 ? 32.47200 -26.91100 2.70000 1.000 7.87297 80 ARG A N 1
ATOM 1354 C CA . ARG A 1 81 ? 33.47100 -27.16900 3.71900 1.000 7.77602 80 ARG A CA 1
ATOM 1355 C C . ARG A 1 81 ? 33.09600 -26.38100 4.96600 1.000 7.09285 80 ARG A C 1
ATOM 1356 O O . ARG A 1 81 ? 32.51600 -25.28200 4.89800 1.000 7.92383 80 ARG A O 1
ATOM 1377 N N . VAL A 1 82 ? 33.41300 -26.96600 6.11900 1.000 7.43112 81 VAL A N 1
ATOM 1378 C CA . VAL A 1 82 ? 33.13300 -26.36300 7.41300 1.000 7.70279 81 VAL A CA 1
ATOM 1379 C C . VAL A 1 82 ? 34.44900 -26.29900 8.16500 1.000 7.29766 81 VAL A C 1
ATOM 1380 O O . VAL A 1 82 ? 35.19500 -27.28400 8.18800 1.000 8.64483 81 VAL A O 1
ATOM 1393 N N . PHE A 1 83 ? 34.72300 -25.14600 8.79100 1.000 7.87301 82 PHE A N 1
ATOM 1394 C CA . PHE A 1 83 ? 35.95100 -24.93600 9.54200 1.000 8.25047 82 PHE A CA 1
ATOM 1395 C C . PHE A 1 83 ? 35.61600 -24.40800 10.92400 1.000 8.80955 82 PHE A C 1
ATOM 1396 O O . PHE A 1 83 ? 34.68800 -23.62300 11.09400 1.000 8.96938 82 PHE A O 1
ATOM 1413 N N . ASN A 1 84 ? 36.37900 -24.85200 11.91500 1.000 8.78891 83 ASN A N 1
ATOM 1414 C CA . ASN A 1 84 ? 36.34500 -24.21800 13.21800 1.000 8.63099 83 ASN A CA 1
ATOM 1415 C C . ASN A 1 84 ? 37.08500 -22.89500 13.09000 1.000 8.64908 83 ASN A C 1
ATOM 1416 O O . ASN A 1 84 ? 38.24200 -22.87200 12.67400 1.000 9.52403 83 ASN A O 1
ATOM 1427 N N . TYR A 1 85 ? 36.40400 -21.79100 13.37000 1.000 8.10710 84 TYR A N 1
ATOM 1428 C CA . TYR A 1 85 ? 37.01500 -20.48800 13.13600 1.000 9.31532 84 TYR A CA 1
ATOM 1429 C C . TYR A 1 85 ? 38.04000 -20.09400 14.18100 1.000 10.92802 84 TYR A C 1
ATOM 1430 O O . TYR A 1 85 ? 38.73800 -19.09900 13.98100 1.000 11.97153 84 TYR A O 1
ATOM 1448 N N . ASN A 1 86 ? 38.15900 -20.84600 15.26500 1.000 10.36144 85 ASN A N 1
ATOM 1449 C CA . ASN A 1 86 ? 39.17400 -20.55700 16.25900 1.000 11.10337 85 ASN A CA 1
ATOM 1450 C C . ASN A 1 86 ? 40.49000 -21.24200 15.96800 1.000 12.08518 85 ASN A C 1
ATOM 1451 O O . ASN A 1 86 ? 41.54400 -20.70600 16.31200 1.000 14.17938 85 ASN A O 1
ATOM 1462 N N . THR A 1 87 ? 40.45100 -22.43200 15.38300 1.000 12.18570 86 THR A N 1
ATOM 1463 C CA . THR A 1 87 ? 41.64600 -23.20500 15.11900 1.000 12.58827 86 THR A CA 1
ATOM 1464 C C . THR A 1 87 ? 41.96800 -23.30900 13.64600 1.000 12.91995 86 THR A C 1
ATOM 1465 O O . THR A 1 87 ? 43.09600 -23.67700 13.30400 1.000 13.79056 86 THR A O 1
ATOM 1476 N N . GLY A 1 88 ? 41.01600 -23.01600 12.76600 1.000 11.75013 87 GLY A N 1
ATOM 1477 C CA . GLY A 1 88 ? 41.18500 -23.30300 11.37000 1.000 12.41143 87 GLY A CA 1
ATOM 1478 C C . GLY A 1 88 ? 40.97300 -24.74400 10.96600 1.000 11.79898 87 GLY A C 1
ATOM 1479 O O . GLY A 1 88 ? 41.07500 -25.05200 9.77300 1.000 13.27722 87 GLY A O 1
ATOM 1483 N N . GLU A 1 89 ? 40.66700 -25.63800 11.90400 1.000 11.65950 88 GLU A N 1
ATOM 1484 C CA . GLU A 1 89 ? 40.51500 -27.04600 11.56100 1.000 13.21272 88 GLU A CA 1
ATOM 1485 C C . GLU A 1 89 ? 39.34500 -27.24000 10.60700 1.000 11.22279 88 GLU A C 1
ATOM 1486 O O . GLU A 1 89 ? 38.25300 -26.71400 10.81600 1.000 10.68242 88 GLU A O 1
ATOM 1498 N N . LYS A 1 90 ? 39.55800 -28.05600 9.59000 1.000 11.04000 89 LYS A N 1
ATOM 1499 C CA . LYS A 1 90 ? 38.48100 -28.43000 8.68300 1.000 10.70627 89 LYS A CA 1
ATOM 1500 C C . LYS A 1 90 ? 37.67300 -29.56400 9.30900 1.000 12.14368 89 LYS A C 1
ATOM 1501 O O . LYS A 1 90 ? 38.19800 -30.65000 9.57500 1.000 16.79189 89 LYS A O 1
ATOM 1520 N N . VAL A 1 91 ? 36.39700 -29.28900 9.54200 1.000 10.49185 90 VAL A N 1
ATOM 1521 C CA . VAL A 1 91 ? 35.46700 -30.18400 10.21900 1.000 11.56919 90 VAL A CA 1
ATOM 1522 C C . VAL A 1 91 ? 34.86800 -31.18600 9.25300 1.000 9.98588 90 VAL A C 1
ATOM 1523 O O . VAL A 1 91 ? 34.67100 -32.35000 9.59400 1.000 11.67469 90 VAL A O 1
ATOM 1536 N N . VAL A 1 92 ? 34.50800 -30.73800 8.05200 1.000 8.89131 91 VAL A N 1
ATOM 1537 C CA . VAL A 1 92 ? 33.96700 -31.61900 7.01700 1.000 9.17991 91 VAL A CA 1
ATOM 1538 C C . VAL A 1 92 ? 34.24300 -30.98700 5.66300 1.000 8.65635 91 VAL A C 1
ATOM 1539 O O . VAL A 1 92 ? 34.41600 -29.76700 5.53400 1.000 8.97377 91 VAL A O 1
ATOM 1552 N N . ASP A 1 93 ? 34.22600 -31.83300 4.64300 1.000 8.71532 92 ASP A N 1
ATOM 1553 C CA . ASP A 1 93 ? 34.50300 -31.41900 3.27300 1.000 8.29569 92 ASP A CA 1
ATOM 1554 C C . ASP A 1 93 ? 33.76300 -32.43000 2.40200 1.000 8.55454 92 ASP A C 1
ATOM 1555 O O . ASP A 1 93 ? 34.10100 -33.62000 2.40100 1.000 10.41066 92 ASP A O 1
ATOM 1564 N N . PHE A 1 94 ? 32.73600 -31.98900 1.68600 1.000 8.42441 93 PHE A N 1
ATOM 1565 C CA . PHE A 1 94 ? 31.95900 -32.92500 0.86600 1.000 8.23790 93 PHE A CA 1
ATOM 1566 C C . PHE A 1 94 ? 31.48800 -32.23300 -0.39500 1.000 8.57201 93 PHE A C 1
ATOM 1567 O O . PHE A 1 94 ? 31.38700 -31.00700 -0.46100 1.000 9.22800 93 PHE A O 1
ATOM 1584 N N . GLU A 1 95 ? 31.19100 -33.04200 -1.40700 1.000 8.68814 94 GLU A N 1
ATOM 1585 C CA . GLU A 1 95 ? 30.57600 -32.51800 -2.61300 1.000 8.98604 94 GLU A CA 1
ATOM 1586 C C . GLU A 1 95 ? 29.07700 -32.38800 -2.38800 1.000 8.29056 94 GLU A C 1
ATOM 1587 O O . GLU A 1 95 ? 28.39100 -33.38400 -2.15000 1.000 9.19536 94 GLU A O 1
ATOM 1599 N N . ALA A 1 96 ? 28.58200 -31.15900 -2.44200 1.000 8.32750 95 ALA A N 1
ATOM 1600 C CA . ALA A 1 96 ? 27.19000 -30.89000 -2.14400 1.000 8.56328 95 ALA A CA 1
ATOM 1601 C C . ALA A 1 96 ? 26.28600 -31.06100 -3.35400 1.000 8.34049 95 ALA A C 1
ATOM 1602 O O . ALA A 1 96 ? 25.19000 -31.61700 -3.23000 1.000 8.82836 95 ALA A O 1
ATOM 1609 N N . HIS A 1 97 ? 26.71400 -30.57500 -4.49900 1.000 8.23657 96 HIS A N 1
ATOM 1610 C CA . HIS A 1 97 ? 25.91600 -30.55900 -5.70900 1.000 8.47039 96 HIS A CA 1
ATOM 1611 C C . HIS A 1 97 ? 26.83600 -30.80000 -6.89600 1.000 9.84687 96 HIS A C 1
ATOM 1612 O O . HIS A 1 97 ? 28.04600 -30.57800 -6.80100 1.000 10.99286 96 HIS A O 1
ATOM 1626 N N . PRO A 1 98 ? 26.27900 -31.17700 -8.05800 1.000 8.93773 97 PRO A N 1
ATOM 1627 C CA . PRO A 1 98 ? 27.09700 -31.28300 -9.28100 1.000 9.63329 97 PRO A CA 1
ATOM 1628 C C . PRO A 1 98 ? 27.20500 -29.97100 -10.04700 1.000 9.94091 97 PRO A C 1
ATOM 1629 O O . PRO A 1 98 ? 27.46600 -30.00000 -11.25100 1.000 11.85827 97 PRO A O 1
ATOM 1640 N N . ASP A 1 99 ? 26.99300 -28.83300 -9.39200 1.000 10.12020 98 ASP A N 1
ATOM 1641 C CA . ASP A 1 99 ? 27.10300 -27.52400 -10.02600 1.000 9.39057 98 ASP A CA 1
ATOM 1642 C C . ASP A 1 99 ? 27.28300 -26.49600 -8.91400 1.000 9.27062 98 ASP A C 1
ATOM 1643 O O . ASP A 1 99 ? 27.35700 -26.84800 -7.73500 1.000 10.60352 98 ASP A O 1
ATOM 1652 N N . TYR A 1 100 ? 27.37800 -25.22700 -9.29900 1.000 9.45247 99 TYR A N 1
ATOM 1653 C CA . TYR A 1 100 ? 27.72300 -24.17800 -8.35700 1.000 8.96325 99 TYR A CA 1
ATOM 1654 C C . TYR A 1 100 ? 26.72400 -24.08900 -7.21300 1.000 8.84463 99 TYR A C 1
ATOM 1655 O O . TYR A 1 100 ? 25.52900 -24.36300 -7.35500 1.000 8.62059 99 TYR A O 1
ATOM 1673 N N . ILE A 1 101 ? 27.25500 -23.70500 -6.06300 1.000 8.14807 100 ILE A N 1
ATOM 1674 C CA . ILE A 1 101 ? 26.50400 -23.42400 -4.85000 1.000 7.99993 100 ILE A CA 1
ATOM 1675 C C . ILE A 1 101 ? 26.31300 -21.91600 -4.76100 1.000 7.93655 100 ILE A C 1
ATOM 1676 O O . ILE A 1 101 ? 27.28900 -21.16500 -4.64100 1.000 8.95347 100 ILE A O 1
ATOM 1692 N N . ARG A 1 102 ? 25.07500 -21.46300 -4.80300 1.000 7.23472 101 ARG A N 1
ATOM 1693 C CA . ARG A 1 102 ? 24.78600 -20.03700 -4.83300 1.000 7.36826 101 ARG A CA 1
ATOM 1694 C C . ARG A 1 102 ? 24.54400 -19.45100 -3.45900 1.000 6.77586 101 ARG A C 1
ATOM 1695 O O . ARG A 1 102 ? 24.79600 -18.26900 -3.23900 1.000 7.98462 101 ARG A O 1
ATOM 1716 N N . SER A 1 103 ? 24.02200 -20.24200 -2.52100 1.000 7.08615 102 SER A N 1
ATOM 1717 C CA . SER A 1 103 ? 23.46700 -19.70000 -1.28700 1.000 6.42430 102 SER A CA 1
ATOM 1718 C C . SER A 1 103 ? 23.44200 -20.78800 -0.24300 1.000 6.13168 102 SER A C 1
ATOM 1719 O O . SER A 1 103 ? 23.10300 -21.92900 -0.55900 1.000 7.32026 102 SER A O 1
ATOM 1727 N N . ILE A 1 104 ? 23.75900 -20.41200 0.98900 1.000 6.80365 103 ILE A N 1
ATOM 1728 C CA . ILE A 1 104 ? 23.69700 -21.29800 2.15500 1.000 6.93154 103 ILE A CA 1
ATOM 1729 C C . ILE A 1 104 ? 22.88300 -20.60200 3.23500 1.000 7.36762 103 ILE A C 1
ATOM 1730 O O . ILE A 1 104 ? 23.08100 -19.41900 3.49700 1.000 8.23326 103 ILE A O 1
ATOM 1746 N N . ALA A 1 105 ? 21.98300 -21.32700 3.87600 1.000 7.03520 104 ALA A N 1
ATOM 1747 C CA . ALA A 1 105 ? 21.21900 -20.81900 5.01700 1.000 6.96931 104 ALA A CA 1
ATOM 1748 C C . ALA A 1 105 ? 21.35300 -21.78300 6.18100 1.000 7.74897 104 ALA A C 1
ATOM 1749 O O . ALA A 1 105 ? 21.37200 -22.99400 5.99500 1.000 9.10689 104 ALA A O 1
ATOM 1756 N N . VAL A 1 106 ? 21.41200 -21.23800 7.38300 1.000 7.33230 105 VAL A N 1
ATOM 1757 C CA . VAL A 1 106 ? 21.61500 -22.01200 8.60300 1.000 7.45343 105 VAL A CA 1
ATOM 1758 C C . VAL A 1 106 ? 20.35300 -21.90700 9.46200 1.000 7.62064 105 VAL A C 1
ATOM 1759 O O . VAL A 1 106 ? 19.92400 -20.80800 9.82300 1.000 8.48870 105 VAL A O 1
ATOM 1772 N N . HIS A 1 107 ? 19.78800 -23.04700 9.84100 1.000 7.56355 106 HIS A N 1
ATOM 1773 C CA . HIS A 1 107 ? 18.59300 -23.02900 10.66600 1.000 7.94056 106 HIS A CA 1
ATOM 1774 C C . HIS A 1 107 ? 18.94900 -22.48100 12.05100 1.000 8.50942 106 HIS A C 1
ATOM 1775 O O . HIS A 1 107 ? 20.01900 -22.79300 12.58800 1.000 8.73793 106 HIS A O 1
ATOM 1789 N N . PRO A 1 108 ? 18.08300 -21.65700 12.66200 1.000 9.33301 107 PRO A N 1
ATOM 1790 C CA . PRO A 1 108 ? 18.45800 -21.00700 13.92200 1.000 11.04265 107 PRO A CA 1
ATOM 1791 C C . PRO A 1 108 ? 18.46100 -21.91000 15.12400 1.000 10.52816 107 PRO A C 1
ATOM 1792 O O . PRO A 1 108 ? 19.11500 -21.56100 16.10700 1.000 12.04627 107 PRO A O 1
ATOM 1803 N N . THR A 1 109 ? 17.71800 -23.02000 15.12000 1.000 10.59744 108 THR A N 1
ATOM 1804 C CA . THR A 1 109 ? 17.59700 -23.84000 16.32300 1.000 12.40773 108 THR A CA 1
ATOM 1805 C C . THR A 1 109 ? 17.78300 -25.33600 16.09800 1.000 12.71521 108 THR A C 1
ATOM 1806 O O . THR A 1 109 ? 17.88700 -26.06800 17.08100 1.000 16.36585 108 THR A O 1
ATOM 1817 N N . LYS A 1 110 ? 17.82100 -25.80900 14.87200 1.000 10.76775 109 LYS A N 1
ATOM 1818 C CA . LYS A 1 110 ? 18.00100 -27.21200 14.54400 1.000 9.87481 109 LYS A CA 1
ATOM 1819 C C . LYS A 1 110 ? 19.25700 -27.33000 13.70000 1.000 8.57745 109 LYS A C 1
ATOM 1820 O O . LYS A 1 110 ? 19.66700 -26.35700 13.06200 1.000 8.69994 109 LYS A O 1
ATOM 1839 N N . PRO A 1 111 ? 19.88400 -28.51400 13.64400 1.000 8.14549 110 PRO A N 1
ATOM 1840 C CA . PRO A 1 111 ? 21.23100 -28.64000 13.06800 1.000 8.67799 110 PRO A CA 1
ATOM 1841 C C . PRO A 1 111 ? 21.16500 -28.84300 11.56100 1.000 8.36443 110 PRO A C 1
ATOM 1842 O O . PRO A 1 111 ? 21.73100 -29.80600 11.00800 1.000 8.37932 110 PRO A O 1
ATOM 1853 N N . TYR A 1 112 ? 20.48000 -27.92800 10.87900 1.000 7.94802 111 TYR A N 1
ATOM 1854 C CA . TYR A 1 112 ? 20.23400 -28.03100 9.45000 1.000 8.25477 111 TYR A CA 1
ATOM 1855 C C . TYR A 1 112 ? 20.85300 -26.85600 8.72300 1.000 8.05745 111 TYR A C 1
ATOM 1856 O O . TYR A 1 112 ? 20.74200 -25.69700 9.15700 1.000 8.53972 111 TYR A O 1
ATOM 1874 N N . VAL A 1 113 ? 21.43400 -27.16300 7.57500 1.000 7.86038 112 VAL A N 1
ATOM 1875 C CA . VAL A 1 113 ? 21.85400 -26.16800 6.60500 1.000 8.13930 112 VAL A CA 1
ATOM 1876 C C . VAL A 1 113 ? 21.20800 -26.46800 5.26300 1.000 7.44193 112 VAL A C 1
ATOM 1877 O O . VAL A 1 113 ? 21.06800 -27.62800 4.86300 1.000 8.43880 112 VAL A O 1
ATOM 1890 N N . LEU A 1 114 ? 20.80700 -25.40800 4.58200 1.000 6.88671 113 LEU A N 1
ATOM 1891 C CA . LEU A 1 114 ? 20.31600 -25.47900 3.21700 1.000 7.39986 113 LEU A CA 1
ATOM 1892 C C . LEU A 1 114 ? 21.37000 -24.94400 2.26000 1.000 7.19121 113 LEU A C 1
ATOM 1893 O O . LEU A 1 114 ? 22.00500 -23.91500 2.53600 1.000 8.07779 113 LEU A O 1
ATOM 1909 N N . SER A 1 115 ? 21.48900 -25.59900 1.10600 1.000 6.88188 114 SER A N 1
ATOM 1910 C CA . SER A 1 115 ? 22.27600 -25.08100 -0.00000 1.000 6.72964 114 SER A CA 1
ATOM 1911 C C . SER A 1 115 ? 21.41100 -25.02100 -1.26000 1.000 6.82859 114 SER A C 1
ATOM 1912 O O . SER A 1 115 ? 20.71300 -25.97800 -1.60200 1.000 7.55631 114 SER A O 1
ATOM 1920 N N . GLY A 1 116 ? 21.46600 -23.89500 -1.96200 1.000 6.79831 115 GLY A N 1
ATOM 1921 C CA . GLY A 1 116 ? 20.79400 -23.73300 -3.24600 1.000 6.99143 115 GLY A CA 1
ATOM 1922 C C . GLY A 1 116 ? 21.81600 -23.68700 -4.36500 1.000 7.13061 115 GLY A C 1
ATOM 1923 O O . GLY A 1 116 ? 22.89000 -23.10400 -4.20700 1.000 7.65621 115 GLY A O 1
ATOM 1927 N N . SER A 1 117 ? 21.47300 -24.32900 -5.47900 1.000 7.36008 116 SER A N 1
ATOM 1928 C CA . SER A 1 117 ? 22.45200 -24.60500 -6.52100 1.000 7.37219 116 SER A CA 1
ATOM 1929 C C . SER A 1 117 ? 21.93900 -24.41200 -7.93600 1.000 7.44674 116 SER A C 1
ATOM 1930 O O . SER A 1 117 ? 20.73900 -24.44500 -8.23600 1.000 7.97746 116 SER A O 1
ATOM 1938 N N . ASP A 1 118 ? 22.91600 -24.25600 -8.82700 1.000 7.77932 117 ASP A N 1
ATOM 1939 C CA . ASP A 1 118 ? 22.67400 -24.26800 -10.26000 1.000 8.31791 117 ASP A CA 1
ATOM 1940 C C . ASP A 1 118 ? 22.16600 -25.61600 -10.74900 1.000 8.49786 117 ASP A C 1
ATOM 1941 O O . ASP A 1 118 ? 21.69800 -25.69200 -11.88400 1.000 9.65976 117 ASP A O 1
ATOM 1950 N N . ASP A 1 119 ? 22.23300 -26.67600 -9.93300 1.000 8.01136 118 ASP A N 1
ATOM 1951 C CA . ASP A 1 119 ? 21.65100 -27.96100 -10.28500 1.000 8.41779 118 ASP A CA 1
ATOM 1952 C C . ASP A 1 119 ? 20.12900 -27.98300 -10.12800 1.000 8.23346 118 ASP A C 1
ATOM 1953 O O . ASP A 1 119 ? 19.53500 -29.06000 -10.24900 1.000 9.59375 118 ASP A O 1
ATOM 1962 N N . LEU A 1 120 ? 19.49700 -26.82500 -9.90100 1.000 8.44942 119 LEU A N 1
ATOM 1963 C CA . LEU A 1 120 ? 18.03800 -26.64300 -9.86400 1.000 8.79213 119 LEU A CA 1
ATOM 1964 C C . LEU A 1 120 ? 17.43200 -27.05200 -8.52300 1.000 8.56692 119 LEU A C 1
ATOM 1965 O O . LEU A 1 120 ? 16.18700 -27.01900 -8.40700 1.000 9.51971 119 LEU A O 1
ATOM 1981 N N . THR A 1 121 ? 18.23400 -27.39100 -7.52100 1.000 8.33509 120 THR A N 1
ATOM 1982 C CA . THR A 1 121 ? 17.71200 -27.89600 -6.26600 1.000 7.99364 120 THR A CA 1
ATOM 1983 C C . THR A 1 121 ? 18.13300 -27.05900 -5.06900 1.000 7.44336 120 THR A C 1
ATOM 1984 O O . THR A 1 121 ? 19.06000 -26.25600 -5.12200 1.000 8.19207 120 THR A O 1
ATOM 1995 N N . VAL A 1 122 ? 17.43100 -27.32500 -3.96300 1.000 7.29697 121 VAL A N 1
ATOM 1996 C CA . VAL A 1 122 ? 17.88400 -26.97700 -2.62400 1.000 7.59078 121 VAL A CA 1
ATOM 1997 C C . VAL A 1 122 ? 18.11500 -28.27900 -1.87800 1.000 7.26661 121 VAL A C 1
ATOM 1998 O O . VAL A 1 122 ? 17.28300 -29.19200 -1.96100 1.000 8.11592 121 VAL A O 1
ATOM 2011 N N . LYS A 1 123 ? 19.23400 -28.38100 -1.16900 1.000 6.79213 122 LYS A N 1
ATOM 2012 C CA . LYS A 1 123 ? 19.53600 -29.55700 -0.35800 1.000 7.37249 122 LYS A CA 1
ATOM 2013 C C . LYS A 1 123 ? 19.65500 -29.19900 1.11500 1.000 6.93648 122 LYS A C 1
ATOM 2014 O O . LYS A 1 123 ? 20.17100 -28.14400 1.47800 1.000 7.90240 122 LYS A O 1
ATOM 2033 N N . LEU A 1 124 ? 19.17200 -30.09700 1.95400 1.000 6.75069 123 LEU A N 1
ATOM 2034 C CA . LEU A 1 124 ? 19.22000 -29.95600 3.39800 1.000 6.84585 123 LEU A CA 1
ATOM 2035 C C . LEU A 1 124 ? 20.18500 -30.98400 3.97400 1.000 7.29753 123 LEU A C 1
ATOM 2036 O O . LEU A 1 124 ? 20.04300 -32.18900 3.72100 1.000 8.27855 123 LEU A O 1
ATOM 2052 N N . TRP A 1 125 ? 21.15700 -30.49400 4.74600 1.000 6.90871 124 TRP A N 1
ATOM 2053 C CA . TRP A 1 125 ? 22.22400 -31.28500 5.34900 1.000 7.48300 124 TRP A CA 1
ATOM 2054 C C . TRP A 1 125 ? 22.08700 -31.18500 6.86400 1.000 7.90585 124 TRP A C 1
ATOM 2055 O O . TRP A 1 125 ? 21.83000 -30.10600 7.39700 1.000 8.96687 124 TRP A O 1
ATOM 2076 N N . ASN A 1 126 ? 22.27200 -32.29500 7.56600 1.000 7.70289 125 ASN A N 1
ATOM 2077 C CA . ASN A 1 126 ? 22.06700 -32.34900 9.00900 1.000 7.65191 125 ASN A CA 1
ATOM 2078 C C . ASN A 1 126 ? 23.39800 -32.62100 9.69800 1.000 8.04288 125 ASN A C 1
ATOM 2079 O O . ASN A 1 126 ? 23.93500 -33.72900 9.62000 1.000 8.40540 125 ASN A O 1
ATOM 2090 N N . TRP A 1 127 ? 23.92200 -31.61000 10.40900 1.000 7.87342 126 TRP A N 1
ATOM 2091 C CA . TRP A 1 127 ? 25.23600 -31.78500 11.02800 1.000 9.13482 126 TRP A CA 1
ATOM 2092 C C . TRP A 1 127 ? 25.22100 -32.68200 12.25600 1.000 10.42939 126 TRP A C 1
ATOM 2093 O O . TRP A 1 127 ? 26.29100 -33.11700 12.68300 1.000 12.60065 126 TRP A O 1
ATOM 2114 N N . GLU A 1 128 ? 24.06400 -32.98200 12.83200 1.000 9.97479 127 GLU A N 1
ATOM 2115 C CA . GLU A 1 128 ? 23.97700 -33.99300 13.89600 1.000 11.53742 127 GLU A CA 1
ATOM 2116 C C . GLU A 1 128 ? 23.71500 -35.38000 13.34800 1.000 13.33709 127 GLU A C 1
ATOM 2117 O O . GLU A 1 128 ? 23.56600 -36.32000 14.12500 1.000 17.52681 127 GLU A O 1
ATOM 2129 N N . ASN A 1 129 ? 23.70300 -35.52200 12.03600 1.000 12.15722 128 ASN A N 1
ATOM 2130 C CA . ASN A 1 129 ? 23.71100 -36.80400 11.35800 1.000 12.23201 128 ASN A CA 1
ATOM 2131 C C . ASN A 1 129 ? 24.88500 -36.85200 10.40200 1.000 12.02775 128 ASN A C 1
ATOM 2132 O O . ASN A 1 129 ? 24.76200 -37.27600 9.25900 1.000 13.39384 128 ASN A O 1
ATOM 2143 N N . ASN A 1 130 ? 26.02900 -36.35500 10.85200 1.000 13.30166 129 ASN A N 1
ATOM 2144 C CA . ASN A 1 130 ? 27.25900 -36.48600 10.09800 1.000 14.11642 129 ASN A CA 1
ATOM 2145 C C . ASN A 1 130 ? 27.19800 -35.78700 8.74200 1.000 11.80463 129 ASN A C 1
ATOM 2146 O O . ASN A 1 130 ? 27.82400 -36.23500 7.77700 1.000 14.06706 129 ASN A O 1
ATOM 2157 N N . TRP A 1 131 ? 26.46400 -34.68600 8.66400 1.000 9.51137 130 TRP A N 1
ATOM 2158 C CA . TRP A 1 131 ? 26.31900 -33.90600 7.44100 1.000 9.14181 130 TRP A CA 1
ATOM 2159 C C . TRP A 1 131 ? 25.63100 -34.70400 6.33700 1.000 8.25914 130 TRP A C 1
ATOM 2160 O O . TRP A 1 131 ? 25.80200 -34.42200 5.14400 1.000 8.94184 130 TRP A O 1
ATOM 2181 N N . ALA A 1 132 ? 24.78300 -35.66400 6.72400 1.000 8.29666 131 ALA A N 1
ATOM 2182 C CA . ALA A 1 132 ? 24.01000 -36.40000 5.73900 1.000 8.17745 131 ALA A CA 1
ATOM 2183 C C . ALA A 1 132 ? 23.03500 -35.47700 5.01000 1.000 8.16767 131 ALA A C 1
ATOM 2184 O O . ALA A 1 132 ? 22.40000 -34.60500 5.60800 1.000 8.90390 131 ALA A O 1
ATOM 2191 N N . LEU A 1 133 ? 22.89000 -35.72400 3.71300 1.000 8.20208 132 LEU A N 1
ATOM 2192 C CA . LEU A 1 133 ? 21.80000 -35.17700 2.91500 1.000 7.96355 132 LEU A CA 1
ATOM 2193 C C . LEU A 1 133 ? 20.50200 -35.82100 3.37200 1.000 7.78465 132 LEU A C 1
ATOM 2194 O O . LEU A 1 133 ? 20.35900 -37.04700 3.31900 1.000 9.18429 132 LEU A O 1
ATOM 2210 N N . GLU A 1 134 ? 19.56000 -34.98900 3.81200 1.000 8.23686 133 GLU A N 1
ATOM 2211 C CA . GLU A 1 134 ? 18.27900 -35.50100 4.29000 1.000 8.90274 133 GLU A CA 1
ATOM 2212 C C . GLU A 1 134 ? 17.09400 -35.13700 3.42000 1.000 8.63917 133 GLU A C 1
ATOM 2213 O O . GLU A 1 134 ? 16.07600 -35.81500 3.49600 1.000 9.68277 133 GLU A O 1
ATOM 2225 N N . GLN A 1 135 ? 17.20600 -34.12300 2.56700 1.000 8.55922 134 GLN A N 1
ATOM 2226 C CA . GLN A 1 135 ? 16.12500 -33.80000 1.65800 1.000 8.47830 134 GLN A CA 1
ATOM 2227 C C . GLN A 1 135 ? 16.69300 -33.00800 0.49000 1.000 8.23013 134 GLN A C 1
ATOM 2228 O O . GLN A 1 135 ? 17.55900 -32.14700 0.68300 1.000 8.64142 134 GLN A O 1
ATOM 2242 N N . THR A 1 136 ? 16.16400 -33.27500 -0.69700 1.000 8.62774 135 THR A N 1
ATOM 2243 C CA . THR A 1 136 ? 16.41900 -32.47000 -1.89000 1.000 9.21329 135 THR A CA 1
ATOM 2244 C C . THR A 1 136 ? 15.07400 -31.93000 -2.34500 1.000 8.95629 135 THR A C 1
ATOM 2245 O O . THR A 1 136 ? 14.16400 -32.70500 -2.66200 1.000 9.61156 135 THR A O 1
ATOM 2256 N N . PHE A 1 137 ? 14.95900 -30.61100 -2.38200 1.000 8.68887 136 PHE A N 1
ATOM 2257 C CA . PHE A 1 137 ? 13.73400 -29.92900 -2.76500 1.000 8.46095 136 PHE A CA 1
ATOM 2258 C C . PHE A 1 137 ? 13.82000 -29.67100 -4.26100 1.000 8.94767 136 PHE A C 1
ATOM 2259 O O . PHE A 1 137 ? 14.67300 -28.89500 -4.72400 1.000 9.38311 136 PHE A O 1
ATOM 2276 N N . GLU A 1 138 ? 12.94000 -30.32300 -5.00500 1.000 8.99643 137 GLU A N 1
ATOM 2277 C CA . GLU A 1 138 ? 12.92700 -30.26200 -6.45700 1.000 9.36334 137 GLU A CA 1
ATOM 2278 C C . GLU A 1 138 ? 11.64100 -29.64100 -6.97200 1.000 9.73308 137 GLU A C 1
ATOM 2279 O O . GLU A 1 138 ? 10.56500 -29.83300 -6.39200 1.000 10.77971 137 GLU A O 1
ATOM 2291 N N . GLY A 1 139 ? 11.77200 -28.89300 -8.06200 1.000 9.67634 138 GLY A N 1
ATOM 2292 C CA . GLY A 1 139 ? 10.63600 -28.26100 -8.68900 1.000 11.21492 138 GLY A CA 1
ATOM 2293 C C . GLY A 1 139 ? 11.01300 -27.01000 -9.44400 1.000 9.69916 138 GLY A C 1
ATOM 2294 O O . GLY A 1 139 ? 10.34500 -26.64100 -10.41300 1.000 10.94516 138 GLY A O 1
ATOM 2298 N N . HIS A 1 140 ? 12.06800 -26.32400 -9.00600 1.000 9.44501 139 HIS A N 1
ATOM 2299 C CA . HIS A 1 140 ? 12.53100 -25.17800 -9.77600 1.000 9.23162 139 HIS A CA 1
ATOM 2300 C C . HIS A 1 140 ? 13.06100 -25.62200 -11.14300 1.000 9.32868 139 HIS A C 1
ATOM 2301 O O . HIS A 1 140 ? 13.49800 -26.76700 -11.33900 1.000 10.66798 139 HIS A O 1
ATOM 2315 N N . GLU A 1 141 ? 13.02900 -24.69300 -12.09800 1.000 9.36850 140 GLU A N 1
ATOM 2316 C CA . GLU A 1 141 ? 13.41200 -24.96600 -13.47900 1.000 10.67827 140 GLU A CA 1
ATOM 2317 C C . GLU A 1 141 ? 14.58400 -24.11800 -13.93800 1.000 10.10417 140 GLU A C 1
ATOM 2318 O O . GLU A 1 141 ? 14.82200 -23.99300 -15.14700 1.000 11.49685 140 GLU A O 1
ATOM 2330 N N . HIS A 1 142 ? 15.32800 -23.55100 -13.00400 1.000 10.09769 141 HIS A N 1
ATOM 2331 C CA . HIS A 1 142 ? 16.55700 -22.84000 -13.34000 1.000 9.61750 141 HIS A CA 1
ATOM 2332 C C . HIS A 1 142 ? 17.38600 -22.76200 -12.06300 1.000 9.31656 141 HIS A C 1
ATOM 2333 O O . HIS A 1 142 ? 17.00500 -23.33100 -11.03700 1.000 9.06691 141 HIS A O 1
ATOM 2347 N N . PHE A 1 143 ? 18.49700 -22.03500 -12.12300 1.000 8.89524 142 PHE A N 1
ATOM 2348 C CA . PHE A 1 143 ? 19.41700 -21.96600 -10.99700 1.000 8.93626 142 PHE A CA 1
ATOM 2349 C C . PHE A 1 143 ? 18.73400 -21.39500 -9.76300 1.000 8.52738 142 PHE A C 1
ATOM 2350 O O . PHE A 1 143 ? 18.04900 -20.37400 -9.83800 1.000 8.64900 142 PHE A O 1
ATOM 2367 N N . VAL A 1 144 ? 18.95900 -22.03000 -8.61100 1.000 8.12312 143 VAL A N 1
ATOM 2368 C CA . VAL A 1 144 ? 18.44500 -21.52700 -7.34600 1.000 7.99731 143 VAL A CA 1
ATOM 2369 C C . VAL A 1 144 ? 19.48600 -20.55700 -6.80000 1.000 7.86269 143 VAL A C 1
ATOM 2370 O O . VAL A 1 144 ? 20.59900 -20.96000 -6.45200 1.000 9.44693 143 VAL A O 1
ATOM 2383 N N . MET A 1 145 ? 19.12000 -19.27500 -6.74600 1.000 7.60094 144 MET A N 1
ATOM 2384 C CA . MET A 1 145 ? 20.04400 -18.19800 -6.45900 1.000 8.09901 144 MET A CA 1
ATOM 2385 C C . MET A 1 145 ? 20.14900 -17.84100 -4.98900 1.000 7.94854 144 MET A C 1
ATOM 2386 O O . MET A 1 145 ? 21.14700 -17.25700 -4.58600 1.000 8.49349 144 MET A O 1
ATOM 2400 N N . CYS A 1 146 ? 19.12700 -18.14400 -4.19400 1.000 7.85514 145 CYS A N 1
ATOM 2401 C CA . CYS A 1 146 ? 19.07900 -17.63900 -2.83000 1.000 7.80333 145 CYS A CA 1
ATOM 2402 C C . CYS A 1 146 ? 18.09900 -18.48800 -2.04500 1.000 7.45937 145 CYS A C 1
ATOM 2403 O O . CYS A 1 146 ? 17.01300 -18.78700 -2.53600 1.000 8.33908 145 CYS A O 1
ATOM 2411 N N . VAL A 1 147 ? 18.48300 -18.84400 -0.82500 1.000 7.17695 146 VAL A N 1
ATOM 2412 C CA . VAL A 1 147 ? 17.62100 -19.57400 0.10100 1.000 7.63088 146 VAL A CA 1
ATOM 2413 C C . VAL A 1 147 ? 17.58200 -18.83700 1.43600 1.000 7.75476 146 VAL A C 1
ATOM 2414 O O . VAL A 1 147 ? 18.59300 -18.29900 1.89800 1.000 8.43141 146 VAL A O 1
ATOM 2427 N N . ALA A 1 148 ? 16.40800 -18.79200 2.04900 1.000 8.17415 147 ALA A N 1
ATOM 2428 C CA . ALA A 1 148 ? 16.22900 -18.07800 3.31000 1.000 8.87024 147 ALA A CA 1
ATOM 2429 C C . ALA A 1 148 ? 15.14700 -18.74600 4.14900 1.000 8.32618 147 ALA A C 1
ATOM 2430 O O . ALA A 1 148 ? 14.01800 -18.91300 3.68600 1.000 8.23574 147 ALA A O 1
ATOM 2437 N N . PHE A 1 149 ? 15.48200 -19.10300 5.38500 1.000 8.45233 148 PHE A N 1
ATOM 2438 C CA . PHE A 1 149 ? 14.44500 -19.55200 6.30700 1.000 8.20168 148 PHE A CA 1
ATOM 2439 C C . PHE A 1 149 ? 13.51100 -18.40400 6.68100 1.000 9.12636 148 PHE A C 1
ATOM 2440 O O . PHE A 1 149 ? 13.94200 -17.25400 6.78700 1.000 9.90566 148 PHE A O 1
ATOM 2457 N N . ASN A 1 150 ? 12.22800 -18.71600 6.91200 1.000 8.77957 149 ASN A N 1
ATOM 2458 C CA . ASN A 1 150 ? 11.34000 -17.71100 7.47800 1.000 9.62445 149 ASN A CA 1
ATOM 2459 C C . ASN A 1 150 ? 11.69500 -17.59100 8.95200 1.000 9.83758 149 ASN A C 1
ATOM 2460 O O . ASN A 1 150 ? 11.52700 -18.56000 9.69300 1.000 10.38893 149 ASN A O 1
ATOM 2471 N N . PRO A 1 151 ? 12.18600 -16.44500 9.42500 1.000 10.31119 150 PRO A N 1
ATOM 2472 C CA . PRO A 1 151 ? 12.56900 -16.36700 10.84600 1.000 11.37507 150 PRO A CA 1
ATOM 2473 C C . PRO A 1 151 ? 11.41100 -16.50200 11.80200 1.000 12.60772 150 PRO A C 1
ATOM 2474 O O . PRO A 1 151 ? 11.62200 -16.85800 12.96700 1.000 14.30351 150 PRO A O 1
ATOM 2485 N N . LYS A 1 152 ? 10.21200 -16.23800 11.35000 1.000 11.29640 151 LYS A N 1
ATOM 2486 C CA . LYS A 1 152 ? 9.02100 -16.39100 12.17400 1.000 11.41829 151 LYS A CA 1
ATOM 2487 C C . LYS A 1 152 ? 8.49900 -17.82100 12.15700 1.000 12.65326 151 LYS A C 1
ATOM 2488 O O . LYS A 1 152 ? 7.63200 -18.16500 12.96000 1.000 14.11271 151 LYS A O 1
ATOM 2507 N N . ASP A 1 153 ? 9.00800 -18.67400 11.25100 1.000 12.03669 152 ASP A N 1
ATOM 2508 C CA . ASP A 1 153 ? 8.62000 -20.08200 11.19400 1.000 11.40165 152 ASP A CA 1
ATOM 2509 C C . ASP A 1 153 ? 9.68300 -20.81500 10.39500 1.000 10.40218 152 ASP A C 1
ATOM 2510 O O . ASP A 1 153 ? 9.49600 -21.07100 9.19700 1.000 10.17955 152 ASP A O 1
ATOM 2519 N N . PRO A 1 154 ? 10.78900 -21.19400 11.02800 1.000 10.57682 153 PRO A N 1
ATOM 2520 C CA . PRO A 1 154 ? 11.88500 -21.80600 10.27100 1.000 10.90594 153 PRO A CA 1
ATOM 2521 C C . PRO A 1 154 ? 11.67700 -23.27100 9.95300 1.000 10.11071 153 PRO A C 1
ATOM 2522 O O . PRO A 1 154 ? 12.60800 -23.90900 9.45500 1.000 10.15779 153 PRO A O 1
ATOM 2533 N N . SER A 1 155 ? 10.46200 -23.78600 10.15500 1.000 9.78344 154 SER A N 1
ATOM 2534 C CA . SER A 1 155 ? 10.09500 -25.02100 9.48700 1.000 10.14888 154 SER A CA 1
ATOM 2535 C C . SER A 1 155 ? 9.79300 -24.77500 8.02100 1.000 9.66977 154 SER A C 1
ATOM 2536 O O . SER A 1 155 ? 9.55200 -25.74300 7.27500 1.000 10.27949 154 SER A O 1
ATOM 2544 N N . THR A 1 156 ? 9.76000 -23.51100 7.60100 1.000 9.75209 155 THR A N 1
ATOM 2545 C CA . THR A 1 156 ? 9.58400 -23.15700 6.20100 1.000 9.29876 155 THR A CA 1
ATOM 2546 C C . THR A 1 156 ? 10.73800 -22.27300 5.73900 1.000 8.23832 155 THR A C 1
ATOM 2547 O O . THR A 1 156 ? 11.42500 -21.61600 6.53700 1.000 9.01275 155 THR A O 1
ATOM 2558 N N . PHE A 1 157 ? 10.94500 -22.27300 4.42800 1.000 8.41288 156 PHE A N 1
ATOM 2559 C CA . PHE A 1 157 ? 11.98300 -21.44300 3.83600 1.000 8.20697 156 PHE A CA 1
ATOM 2560 C C . PHE A 1 157 ? 11.55600 -21.08200 2.42900 1.000 7.28116 156 PHE A C 1
ATOM 2561 O O . PHE A 1 157 ? 10.68800 -21.73800 1.84800 1.000 8.13816 156 PHE A O 1
ATOM 2578 N N . ALA A 1 158 ? 12.18000 -20.03800 1.89000 1.000 7.40899 157 ALA A N 1
ATOM 2579 C CA . ALA A 1 158 ? 11.93300 -19.57600 0.53700 1.000 7.55415 157 ALA A CA 1
ATOM 2580 C C . ALA A 1 158 ? 13.17800 -19.76700 -0.31600 1.000 7.64199 157 ALA A C 1
ATOM 2581 O O . ALA A 1 158 ? 14.30600 -19.58800 0.15000 1.000 8.09762 157 ALA A O 1
ATOM 2588 N N . SER A 1 159 ? 12.96800 -20.10700 -1.58100 1.000 7.77660 158 SER A N 1
ATOM 2589 C CA . SER A 1 159 ? 14.02500 -20.18200 -2.58300 1.000 7.59256 158 SER A CA 1
ATOM 2590 C C . SER A 1 159 ? 13.67600 -19.25000 -3.73300 1.000 8.46114 158 SER A C 1
ATOM 2591 O O . SER A 1 159 ? 12.55300 -19.28300 -4.23900 1.000 9.58478 158 SER A O 1
ATOM 2599 N N . GLY A 1 160 ? 14.63300 -18.41300 -4.11900 1.000 8.32089 159 GLY A N 1
ATOM 2600 C CA . GLY A 1 160 ? 14.48800 -17.52700 -5.25800 1.000 8.48166 159 GLY A CA 1
ATOM 2601 C C . GLY A 1 160 ? 15.28800 -18.08800 -6.42100 1.000 7.73728 159 GLY A C 1
ATOM 2602 O O . GLY A 1 160 ? 16.42500 -18.52800 -6.25100 1.000 8.81080 159 GLY A O 1
ATOM 2606 N N . CYS A 1 161 ? 14.69900 -18.03200 -7.62100 1.000 8.10071 160 CYS A N 1
ATOM 2607 C CA . CYS A 1 161 ? 15.23100 -18.78200 -8.75300 1.000 8.53897 160 CYS A CA 1
ATOM 2608 C C . CYS A 1 161 ? 15.19100 -17.97500 -10.04600 1.000 8.93960 160 CYS A C 1
ATOM 2609 O O . CYS A 1 161 ? 14.29100 -17.16700 -10.27200 1.000 8.87610 160 CYS A O 1
ATOM 2617 N N . LEU A 1 162 ? 16.13300 -18.29200 -10.94400 1.000 9.26748 161 LEU A N 1
ATOM 2618 C CA . LEU A 1 162 ? 16.14700 -17.67900 -12.26800 1.000 9.22031 161 LEU A CA 1
ATOM 2619 C C . LEU A 1 162 ? 14.95400 -18.10400 -13.11100 1.000 9.32763 161 LEU A C 1
ATOM 2620 O O . LEU A 1 162 ? 14.75200 -17.50300 -14.17000 1.000 10.62909 161 LEU A O 1
ATOM 2636 N N . ASP A 1 163 ? 14.15300 -19.06800 -12.64700 1.000 9.19636 162 ASP A N 1
ATOM 2637 C CA . ASP A 1 163 ? 12.90500 -19.43200 -13.30500 1.000 10.04656 162 ASP A CA 1
ATOM 2638 C C . ASP A 1 163 ? 11.77400 -18.43000 -13.04500 1.000 10.63418 162 ASP A C 1
ATOM 2639 O O . ASP A 1 163 ? 10.63800 -18.66500 -13.48500 1.000 12.51770 162 ASP A O 1
ATOM 2648 N N . ARG A 1 164 ? 12.07700 -17.32000 -12.38300 1.000 9.93560 163 ARG A N 1
ATOM 2649 C CA . ARG A 1 164 ? 11.17100 -16.22200 -12.15200 1.000 11.26132 163 ARG A CA 1
ATOM 2650 C C . ARG A 1 164 ? 10.24000 -16.45100 -10.97500 1.000 11.80266 163 ARG A C 1
ATOM 2651 O O . ARG A 1 164 ? 9.32900 -15.64900 -10.76500 1.000 13.61967 163 ARG A O 1
ATOM 2672 N N . THR A 1 165 ? 10.45200 -17.49500 -10.19600 1.000 10.53112 164 THR A N 1
ATOM 2673 C CA . THR A 1 165 ? 9.59100 -17.79000 -9.06400 1.000 10.19619 164 THR A CA 1
ATOM 2674 C C . THR A 1 165 ? 10.35800 -17.75400 -7.74000 1.000 9.84908 164 THR A C 1
ATOM 2675 O O . THR A 1 165 ? 11.58700 -17.87400 -7.69000 1.000 10.17091 164 THR A O 1
ATOM 2686 N N . VAL A 1 166 ? 9.58500 -17.57700 -6.66800 1.000 9.78773 165 VAL A N 1
ATOM 2687 C CA . VAL A 1 166 ? 9.97400 -17.95600 -5.32100 1.000 9.02675 165 VAL A CA 1
ATOM 2688 C C . VAL A 1 166 ? 9.11000 -19.15000 -4.96600 1.000 8.85674 165 VAL A C 1
ATOM 2689 O O . VAL A 1 166 ? 7.89300 -19.12300 -5.17000 1.000 10.59746 165 VAL A O 1
ATOM 2702 N N . LYS A 1 167 ? 9.72500 -20.19800 -4.44600 1.000 8.51709 166 LYS A N 1
ATOM 2703 C CA . LYS A 1 167 ? 8.97300 -21.29700 -3.86900 1.000 8.76051 166 LYS A CA 1
ATOM 2704 C C . LYS A 1 167 ? 9.17200 -21.27200 -2.35900 1.000 8.50857 166 LYS A C 1
ATOM 2705 O O . LYS A 1 167 ? 10.27200 -21.01700 -1.85800 1.000 9.22567 166 LYS A O 1
ATOM 2724 N N . VAL A 1 168 ? 8.08500 -21.50900 -1.63200 1.000 8.55619 167 VAL A N 1
ATOM 2725 C CA . VAL A 1 168 ? 8.11500 -21.61300 -0.17700 1.000 8.72725 167 VAL A CA 1
ATOM 2726 C C . VAL A 1 168 ? 7.80600 -23.05700 0.16000 1.000 8.66958 167 VAL A C 1
ATOM 2727 O O . VAL A 1 168 ? 6.81800 -23.62500 -0.33000 1.000 10.10473 167 VAL A O 1
ATOM 2740 N N . TRP A 1 169 ? 8.66500 -23.64400 0.97800 1.000 8.69823 168 TRP A N 1
ATOM 2741 C CA . TRP A 1 169 ? 8.66800 -25.07400 1.26200 1.000 8.98031 168 TRP A CA 1
ATOM 2742 C C . TRP A 1 169 ? 8.55100 -25.31600 2.75700 1.000 9.27672 168 TRP A C 1
ATOM 2743 O O . TRP A 1 169 ? 8.94200 -24.46600 3.55700 1.000 9.27802 168 TRP A O 1
ATOM 2764 N N . SER A 1 170 ? 8.02100 -26.48800 3.12000 1.000 9.96403 169 SER A N 1
ATOM 2765 C CA . SER A 1 170 ? 8.05600 -26.99600 4.48500 1.000 10.40426 169 SER A CA 1
ATOM 2766 C C . SER A 1 170 ? 9.08100 -28.11700 4.57900 1.000 10.14014 169 SER A C 1
ATOM 2767 O O . SER A 1 170 ? 9.08200 -29.03500 3.75400 1.000 10.52544 169 SER A O 1
ATOM 2775 N N . LEU A 1 171 ? 9.90500 -28.09000 5.62100 1.000 10.09189 170 LEU A N 1
ATOM 2776 C CA . LEU A 1 171 ? 10.80600 -29.20400 5.84100 1.000 11.25362 170 LEU A CA 1
ATOM 2777 C C . LEU A 1 171 ? 9.99700 -30.48800 5.94600 1.000 11.03835 170 LEU A C 1
ATOM 2778 O O . LEU A 1 171 ? 8.97300 -30.55100 6.63500 1.000 12.08492 170 LEU A O 1
ATOM 2794 N N . GLY A 1 172 ? 10.46800 -31.54000 5.26700 1.000 10.91916 171 GLY A N 1
ATOM 2795 C CA . GLY A 1 172 ? 9.78400 -32.81900 5.25800 1.000 12.62884 171 GLY A CA 1
ATOM 2796 C C . GLY A 1 172 ? 8.73200 -32.99300 4.18100 1.000 13.59308 171 GLY A C 1
ATOM 2797 O O . GLY A 1 172 ? 8.20800 -34.09700 4.03100 1.000 15.89995 171 GLY A O 1
ATOM 2801 N N . GLN A 1 173 ? 8.43800 -31.95900 3.39300 1.000 12.12582 172 GLN A N 1
ATOM 2802 C CA . GLN A 1 173 ? 7.41500 -32.00800 2.35700 1.000 11.79873 172 GLN A CA 1
ATOM 2803 C C . GLN A 1 173 ? 8.07800 -31.81400 1.00700 1.000 11.84218 172 GLN A C 1
ATOM 2804 O O . GLN A 1 173 ? 8.88900 -30.90500 0.84000 1.000 12.45154 172 GLN A O 1
ATOM 2818 N N . SER A 1 174 ? 7.72400 -32.65300 0.04000 1.000 12.11289 173 SER A N 1
ATOM 2819 C CA . SER A 1 174 ? 8.39800 -32.60500 -1.25400 1.000 12.44991 173 SER A CA 1
ATOM 2820 C C . SER A 1 174 ? 7.79600 -31.60500 -2.22200 1.000 13.07697 173 SER A C 1
ATOM 2821 O O . SER A 1 174 ? 8.48800 -31.18400 -3.14600 1.000 15.71124 173 SER A O 1
ATOM 2829 N N . THR A 1 175 ? 6.56100 -31.21000 -2.03900 1.000 13.43501 174 THR A N 1
ATOM 2830 C CA . THR A 1 175 ? 5.99700 -30.20200 -2.92800 1.000 15.44145 174 THR A CA 1
ATOM 2831 C C . THR A 1 175 ? 6.00400 -28.86100 -2.21600 1.000 12.22945 174 THR A C 1
ATOM 2832 O O . THR A 1 175 ? 5.80700 -28.80300 -0.99600 1.000 12.83658 174 THR A O 1
ATOM 2843 N N . PRO A 1 176 ? 6.25900 -27.75500 -2.90800 1.000 11.43723 175 PRO A N 1
ATOM 2844 C CA . PRO A 1 176 ? 6.23500 -26.46200 -2.22500 1.000 11.27931 175 PRO A CA 1
ATOM 2845 C C . PRO A 1 176 ? 4.86400 -26.20100 -1.63600 1.000 11.74577 175 PRO A C 1
ATOM 2846 O O . PRO A 1 176 ? 3.83400 -26.62400 -2.17400 1.000 12.63868 175 PRO A O 1
ATOM 2857 N N . ASN A 1 177 ? 4.85300 -25.44500 -0.54300 1.000 11.69645 176 ASN A N 1
ATOM 2858 C CA . ASN A 1 177 ? 3.58500 -24.93400 -0.03600 1.000 12.27868 176 ASN A CA 1
ATOM 2859 C C . ASN A 1 177 ? 2.91600 -24.04700 -1.07100 1.000 12.05261 176 ASN A C 1
ATOM 2860 O O . ASN A 1 177 ? 1.69200 -24.08000 -1.22100 1.000 13.41578 176 ASN A O 1
ATOM 2871 N N . PHE A 1 178 ? 3.70300 -23.23400 -1.77600 1.000 10.81257 177 PHE A N 1
ATOM 2872 C CA . PHE A 1 178 ? 3.19000 -22.44000 -2.87900 1.000 11.38374 177 PHE A CA 1
ATOM 2873 C C . PHE A 1 178 ? 4.36800 -21.96300 -3.70300 1.000 10.81508 177 PHE A C 1
ATOM 2874 O O . PHE A 1 178 ? 5.51700 -21.98600 -3.25100 1.000 10.52673 177 PHE A O 1
ATOM 2891 N N . THR A 1 179 ? 4.04000 -21.51700 -4.91000 1.000 11.59401 178 THR A N 1
ATOM 2892 C CA . THR A 1 179 ? 4.96900 -20.88700 -5.83600 1.000 11.29763 178 THR A CA 1
ATOM 2893 C C . THR A 1 179 ? 4.45800 -19.48200 -6.13600 1.000 12.92685 178 THR A C 1
ATOM 2894 O O . THR A 1 179 ? 3.30200 -19.31200 -6.53000 1.000 13.09066 178 THR A O 1
ATOM 2905 N N . LEU A 1 180 ? 5.31100 -18.48100 -5.94100 1.000 12.77120 179 LEU A N 1
ATOM 2906 C CA . LEU A 1 180 ? 5.02200 -17.09400 -6.26700 1.000 14.89208 179 LEU A CA 1
ATOM 2907 C C . LEU A 1 180 ? 5.65300 -16.77900 -7.62000 1.000 14.25121 179 LEU A C 1
ATOM 2908 O O . LEU A 1 180 ? 6.86300 -16.92500 -7.79300 1.000 13.89823 179 LEU A O 1
ATOM 2924 N N . THR A 1 181 ? 4.83400 -16.37800 -8.59300 1.000 16.03128 180 THR A N 1
ATOM 2925 C CA . THR A 1 181 ? 5.34900 -15.96700 -9.89700 1.000 18.78931 180 THR A CA 1
ATOM 2926 C C . THR A 1 181 ? 5.56500 -14.46100 -9.85600 1.000 19.08572 180 THR A C 1
ATOM 2927 O O . THR A 1 181 ? 4.63300 -13.71200 -9.58300 1.000 20.17277 180 THR A O 1
ATOM 2938 N N . THR A 1 182 ? 6.79500 -14.02900 -10.05600 1.000 17.27347 181 THR A N 1
ATOM 2939 C CA . THR A 1 182 ? 7.13700 -12.66500 -9.69400 1.000 16.60703 181 THR A CA 1
ATOM 2940 C C . THR A 1 182 ? 6.91600 -11.65700 -10.80800 1.000 16.89209 181 THR A C 1
ATOM 2941 O O . THR A 1 182 ? 6.89800 -10.45400 -10.52600 1.000 18.69368 181 THR A O 1
ATOM 2952 N N . GLY A 1 183 ? 6.75900 -12.10300 -12.05400 1.000 17.70404 182 GLY A N 1
ATOM 2953 C CA . GLY A 1 183 ? 6.80600 -11.16600 -13.15800 1.000 17.96720 182 GLY A CA 1
ATOM 2954 C C . GLY A 1 183 ? 8.15600 -10.50200 -13.35300 1.000 17.95903 182 GLY A C 1
ATOM 2955 O O . GLY A 1 183 ? 8.25100 -9.53300 -14.11200 1.000 19.16235 182 GLY A O 1
ATOM 2959 N N . GLN A 1 184 ? 9.20500 -10.98600 -12.69100 1.000 16.51012 183 GLN A N 1
ATOM 2960 C CA . GLN A 1 184 ? 10.57000 -10.48100 -12.90400 1.000 16.20194 183 GLN A CA 1
ATOM 2961 C C . GLN A 1 184 ? 11.19400 -11.40300 -13.94700 1.000 17.76212 183 GLN A C 1
ATOM 2962 O O . GLN A 1 184 ? 11.77400 -12.45100 -13.63800 1.000 16.15314 183 GLN A O 1
ATOM 2976 N N . GLU A 1 185 ? 11.05600 -11.00600 -15.20800 1.000 19.89250 184 GLU A N 1
ATOM 2977 C CA . GLU A 1 185 ? 11.24100 -11.94200 -16.30600 1.000 21.79434 184 GLU A CA 1
ATOM 2978 C C . GLU A 1 185 ? 12.68300 -12.38500 -16.47800 1.000 21.08759 184 GLU A C 1
ATOM 2979 O O . GLU A 1 185 ? 12.92600 -13.41700 -17.11800 1.000 22.71091 184 GLU A O 1
ATOM 2991 N N . ARG A 1 186 ? 13.63000 -11.64500 -15.93400 1.000 19.40315 185 ARG A N 1
ATOM 2992 C CA . ARG A 1 186 ? 15.03200 -12.01700 -15.97200 1.000 19.80077 185 ARG A CA 1
ATOM 2993 C C . ARG A 1 186 ? 15.42100 -12.90800 -14.79900 1.000 17.16771 185 ARG A C 1
ATOM 2994 O O . ARG A 1 186 ? 16.61000 -13.22800 -14.65500 1.000 18.51478 185 ARG A O 1
ATOM 3015 N N . GLY A 1 187 ? 14.45800 -13.29600 -13.95700 1.000 14.89895 186 GLY A N 1
ATOM 3016 C CA . GLY A 1 187 ? 14.70200 -14.18900 -12.84600 1.000 13.67897 186 GLY A CA 1
ATOM 3017 C C . GLY A 1 187 ? 14.74100 -13.47400 -11.50100 1.000 12.39615 186 GLY A C 1
ATOM 3018 O O . GLY A 1 187 ? 14.72400 -12.25400 -11.40300 1.000 14.48458 186 GLY A O 1
ATOM 3022 N N . VAL A 1 188 ? 14.81600 -14.27400 -10.44800 1.000 11.24096 187 VAL A N 1
ATOM 3023 C CA . VAL A 1 188 ? 14.96400 -13.80000 -9.07700 1.000 10.59247 187 VAL A CA 1
ATOM 3024 C C . VAL A 1 188 ? 16.37400 -14.14900 -8.60300 1.000 9.71419 187 VAL A C 1
ATOM 3025 O O . VAL A 1 188 ? 16.76500 -15.32400 -8.62600 1.000 9.81824 187 VAL A O 1
ATOM 3038 N N . ASN A 1 189 ? 17.14000 -13.12600 -8.20200 1.000 9.35108 188 ASN A N 1
ATOM 3039 C CA . ASN A 1 189 ? 18.48400 -13.32200 -7.67500 1.000 9.08826 188 ASN A CA 1
ATOM 3040 C C . ASN A 1 189 ? 18.52500 -13.48000 -6.16400 1.000 8.65214 188 ASN A C 1
ATOM 3041 O O . ASN A 1 189 ? 19.54400 -13.92400 -5.63100 1.000 9.33493 188 ASN A O 1
ATOM 3052 N N . TYR A 1 190 ? 17.49400 -13.03100 -5.46000 1.000 9.02219 189 TYR A N 1
ATOM 3053 C CA . TYR A 1 190 ? 17.57800 -12.86700 -4.01800 1.000 8.40610 189 TYR A CA 1
ATOM 3054 C C . TYR A 1 190 ? 16.16600 -12.86400 -3.46000 1.000 8.30225 189 TYR A C 1
ATOM 3055 O O . TYR A 1 190 ? 15.23600 -12.37800 -4.10600 1.000 9.03163 189 TYR A O 1
ATOM 3073 N N . VAL A 1 191 ? 16.02600 -13.41500 -2.25500 1.000 8.14852 190 VAL A N 1
ATOM 3074 C CA . VAL A 1 191 ? 14.78200 -13.36400 -1.50100 1.000 9.22719 190 VAL A CA 1
ATOM 3075 C C . VAL A 1 191 ? 15.12700 -13.17800 -0.03100 1.000 8.63834 190 VAL A C 1
ATOM 3076 O O . VAL A 1 191 ? 16.10400 -13.74100 0.46600 1.000 9.43111 190 VAL A O 1
ATOM 3089 N N . ASP A 1 192 ? 14.33600 -12.36500 0.65800 1.000 8.62036 191 ASP A N 1
ATOM 3090 C CA . ASP A 1 192 ? 14.52900 -12.10300 2.08400 1.000 8.27996 191 ASP A CA 1
ATOM 3091 C C . ASP A 1 192 ? 13.17000 -11.89700 2.73000 1.000 8.12228 191 ASP A C 1
ATOM 3092 O O . ASP A 1 192 ? 12.26900 -11.33200 2.11700 1.000 9.41855 191 ASP A O 1
ATOM 3101 N N . TYR A 1 193 ? 13.04400 -12.32700 3.98100 1.000 8.32526 192 TYR A N 1
ATOM 3102 C CA . TYR A 1 193 ? 11.80700 -12.17100 4.74100 1.000 8.46677 192 TYR A CA 1
ATOM 3103 C C . TYR A 1 193 ? 11.84000 -10.91600 5.61600 1.000 9.32628 192 TYR A C 1
ATOM 3104 O O . TYR A 1 193 ? 12.82600 -10.64800 6.30600 1.000 10.57912 192 TYR A O 1
ATOM 3122 N N . TYR A 1 194 ? 10.72800 -10.20300 5.65900 1.000 9.02068 193 TYR A N 1
ATOM 3123 C CA . TYR A 1 194 ? 10.54700 -9.17500 6.67500 1.000 9.88447 193 TYR A CA 1
ATOM 3124 C C . TYR A 1 194 ? 10.46800 -9.84100 8.04400 1.000 10.16184 193 TYR A C 1
ATOM 3125 O O . TYR A 1 194 ? 9.74700 -10.83000 8.19900 1.000 11.64976 193 TYR A O 1
ATOM 3143 N N . PRO A 1 195 ? 11.18300 -9.34800 9.04900 1.000 10.59196 194 PRO A N 1
ATOM 3144 C CA . PRO A 1 195 ? 11.32000 -10.13800 10.27900 1.000 11.68715 194 PRO A CA 1
ATOM 3145 C C . PRO A 1 195 ? 10.23000 -9.95400 11.31000 1.000 12.94242 194 PRO A C 1
ATOM 3146 O O . PRO A 1 195 ? 10.12400 -10.78600 12.21900 1.000 14.18928 194 PRO A O 1
ATOM 3157 N N . LEU A 1 196 ? 9.41600 -8.89700 11.21000 1.000 13.21672 195 LEU A N 1
ATOM 3158 C CA . LEU A 1 196 ? 8.47500 -8.61300 12.29100 1.000 13.84643 195 LEU A CA 1
ATOM 3159 C C . LEU A 1 196 ? 7.11200 -9.23400 12.01400 1.000 13.89301 195 LEU A C 1
ATOM 3160 O O . LEU A 1 196 ? 6.73200 -9.45500 10.85600 1.000 13.89499 195 LEU A O 1
ATOM 3176 N N . PRO A 1 197 ? 6.33000 -9.50700 13.06100 1.000 15.88522 196 PRO A N 1
ATOM 3177 C CA . PRO A 1 197 ? 5.09300 -10.27600 12.88100 1.000 16.81371 196 PRO A CA 1
ATOM 3178 C C . PRO A 1 197 ? 3.92700 -9.49400 12.29500 1.000 17.89996 196 PRO A C 1
ATOM 3179 O O . PRO A 1 197 ? 2.89600 -10.10500 11.99600 1.000 18.63808 196 PRO A O 1
ATOM 3190 N N . ASP A 1 198 ? 4.04700 -8.18600 12.10200 1.000 17.90991 197 ASP A N 1
ATOM 3191 C CA . ASP A 1 198 ? 2.89000 -7.41600 11.66900 1.000 19.12181 197 ASP A CA 1
ATOM 3192 C C . ASP A 1 198 ? 2.59300 -7.54000 10.18700 1.000 18.29016 197 ASP A C 1
ATOM 3193 O O . ASP A 1 198 ? 1.48600 -7.19800 9.77100 1.000 19.76088 197 ASP A O 1
ATOM 3202 N N . LYS A 1 199 ? 3.54000 -8.01600 9.37600 1.000 15.34426 198 LYS A N 1
ATOM 3203 C CA . LYS A 1 199 ? 3.34000 -8.13700 7.94100 1.000 15.27515 198 LYS A CA 1
ATOM 3204 C C . LYS A 1 199 ? 3.95500 -9.43800 7.44200 1.000 12.76299 198 LYS A C 1
ATOM 3205 O O . LYS A 1 199 ? 5.13000 -9.70500 7.71900 1.000 12.72088 198 LYS A O 1
ATOM 3224 N N . PRO A 1 200 ? 3.22400 -10.23500 6.65600 1.000 11.93379 199 PRO A N 1
ATOM 3225 C CA . PRO A 1 200 ? 3.78200 -11.48100 6.10200 1.000 11.43833 199 PRO A CA 1
ATOM 3226 C C . PRO A 1 200 ? 4.43800 -11.18100 4.76300 1.000 10.99222 199 PRO A C 1
ATOM 3227 O O . PRO A 1 200 ? 3.90200 -11.50600 3.69400 1.000 11.42787 199 PRO A O 1
ATOM 3238 N N . TYR A 1 201 ? 5.55700 -10.45600 4.80800 1.000 10.89445 200 TYR A N 1
ATOM 3239 C CA . TYR A 1 201 ? 6.16900 -9.90700 3.60300 1.000 10.77218 200 TYR A CA 1
ATOM 3240 C C . TYR A 1 201 ? 7.52200 -10.54200 3.31800 1.000 9.57176 200 TYR A C 1
ATOM 3241 O O . TYR A 1 201 ? 8.25600 -10.95100 4.22700 1.000 9.76802 200 TYR A O 1
ATOM 3259 N N . MET A 1 202 ? 7.85600 -10.58300 2.02700 1.000 9.43681 201 MET A N 1
ATOM 3260 C CA . MET A 1 202 ? 9.19900 -10.92100 1.56600 1.000 9.37752 201 MET A CA 1
ATOM 3261 C C . MET A 1 202 ? 9.54800 -9.98100 0.43100 1.000 9.74510 201 MET A C 1
ATOM 3262 O O . MET A 1 202 ? 8.70900 -9.21300 -0.04100 1.000 10.86858 201 MET A O 1
ATOM 3276 N N . ILE A 1 203 ? 10.80300 -10.03200 -0.00200 1.000 9.38667 202 ILE A N 1
ATOM 3277 C CA . ILE A 1 203 ? 11.31100 -9.09400 -0.99700 1.000 8.88678 202 ILE A CA 1
ATOM 3278 C C . ILE A 1 203 ? 12.21100 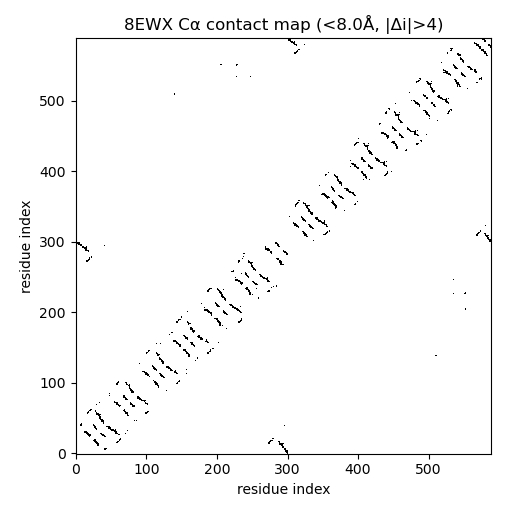-9.84600 -1.96900 1.000 8.99763 202 ILE A C 1
ATOM 3279 O O . ILE A 1 203 ? 12.98400 -10.71700 -1.55400 1.000 8.73085 202 ILE A O 1
ATOM 3295 N N . THR A 1 204 ? 12.08300 -9.52900 -3.26400 1.000 10.04138 203 THR A N 1
ATOM 3296 C CA . THR A 1 204 ? 12.87100 -10.14500 -4.31900 1.000 9.28397 203 THR A CA 1
ATOM 3297 C C . THR A 1 204 ? 13.60200 -9.09900 -5.14400 1.000 10.30121 203 THR A C 1
ATOM 3298 O O . THR A 1 204 ? 13.10700 -7.98700 -5.34800 1.000 13.07722 203 THR A O 1
ATOM 3309 N N . ALA A 1 205 ? 14.77400 -9.47400 -5.63500 1.000 9.31781 204 ALA A N 1
ATOM 3310 C CA . ALA A 1 205 ? 15.59500 -8.63100 -6.49300 1.000 9.36050 204 ALA A CA 1
ATOM 3311 C C . ALA A 1 205 ? 15.88900 -9.36800 -7.79400 1.000 9.90367 204 ALA A C 1
ATOM 3312 O O . ALA A 1 205 ? 16.04300 -10.59300 -7.80300 1.000 10.94512 204 ALA A O 1
ATOM 3319 N N . SER A 1 206 ? 16.00500 -8.63000 -8.90000 1.000 10.31454 205 SER A N 1
ATOM 3320 C CA . SER A 1 206 ? 16.12100 -9.23600 -10.22400 1.000 10.89454 205 SER A CA 1
ATOM 3321 C C . SER A 1 206 ? 17.08400 -8.49300 -11.14300 1.000 11.60567 205 SER A C 1
ATOM 3322 O O . SER A 1 206 ? 17.32000 -7.28700 -11.01600 1.000 11.03435 205 SER A O 1
ATOM 3330 N N . ASP A 1 207 ? 17.57500 -9.23600 -12.14400 1.000 12.55296 206 ASP A N 1
ATOM 3331 C CA . ASP A 1 207 ? 18.30000 -8.63300 -13.25800 1.000 13.72344 206 ASP A CA 1
ATOM 3332 C C . ASP A 1 207 ? 17.41300 -7.71900 -14.09500 1.000 14.67289 206 ASP A C 1
ATOM 3333 O O . ASP A 1 207 ? 17.93600 -6.96700 -14.92600 1.000 16.16081 206 ASP A O 1
ATOM 3342 N N . ASP A 1 208 ? 16.09000 -7.74900 -13.91200 1.000 13.76345 207 ASP A N 1
ATOM 3343 C CA . ASP A 1 208 ? 15.22200 -6.85500 -14.66500 1.000 15.02091 207 ASP A CA 1
ATOM 3344 C C . ASP A 1 208 ? 15.16500 -5.44800 -14.08200 1.000 14.35161 207 ASP A C 1
ATOM 3345 O O . ASP A 1 208 ? 14.36300 -4.62900 -14.54200 1.000 15.79102 207 ASP A O 1
ATOM 3354 N N . LEU A 1 209 ? 16.01600 -5.14600 -13.11400 1.000 13.40546 208 LEU A N 1
ATOM 3355 C CA . LEU A 1 209 ? 16.23400 -3.84000 -12.49400 1.000 12.63287 208 LEU A CA 1
ATOM 3356 C C . LEU A 1 209 ? 15.28200 -3.56800 -11.34800 1.000 12.85707 208 LEU A C 1
ATOM 3357 O O . LEU A 1 209 ? 15.39800 -2.49500 -10.72700 1.000 13.35270 208 LEU A O 1
ATOM 3373 N N . THR A 1 210 ? 14.35500 -4.47100 -11.04200 1.000 13.13934 209 THR A N 1
ATOM 3374 C CA . THR A 1 210 ? 13.35900 -4.19500 -10.03100 1.000 13.26959 209 THR A CA 1
ATOM 3375 C C . THR A 1 210 ? 13.63500 -4.94200 -8.72900 1.000 11.07989 209 THR A C 1
ATOM 3376 O O . THR A 1 210 ? 14.27600 -6.00500 -8.68800 1.000 11.88866 209 THR A O 1
ATOM 3387 N N . ILE A 1 211 ? 13.08600 -4.36400 -7.66800 1.000 11.14257 210 ILE A N 1
ATOM 3388 C CA . ILE A 1 211 ? 12.94200 -4.98400 -6.36400 1.000 10.64867 210 ILE A CA 1
ATOM 3389 C C . ILE A 1 211 ? 11.45100 -4.99500 -6.07200 1.000 10.93057 210 ILE A C 1
ATOM 3390 O O . ILE A 1 211 ? 10.78800 -3.96800 -6.24600 1.000 12.39128 210 ILE A O 1
ATOM 3406 N N . LYS A 1 212 ? 10.91200 -6.13600 -5.64600 1.000 10.65868 211 LYS A N 1
ATOM 3407 C CA . LYS A 1 212 ? 9.48600 -6.23900 -5.37200 1.000 11.27048 211 LYS A CA 1
ATOM 3408 C C . LYS A 1 212 ? 9.22700 -6.74000 -3.96600 1.000 10.54631 211 LYS A C 1
ATOM 3409 O O . LYS A 1 212 ? 9.87300 -7.67800 -3.50500 1.000 10.94093 211 LYS A O 1
ATOM 3428 N N . ILE A 1 213 ? 8.29000 -6.09200 -3.28600 1.000 11.12017 212 ILE A N 1
ATOM 3429 C CA . ILE A 1 213 ? 7.83800 -6.52800 -1.97300 1.000 11.79396 212 ILE A CA 1
ATOM 3430 C C . ILE A 1 213 ? 6.54700 -7.30400 -2.16900 1.000 11.92796 212 ILE A C 1
ATOM 3431 O O . ILE A 1 213 ? 5.64400 -6.84600 -2.88400 1.000 13.23856 212 ILE A O 1
ATOM 3447 N N . TRP A 1 214 ? 6.45400 -8.46300 -1.52000 1.000 10.88801 213 TRP A N 1
ATOM 3448 C CA . TRP A 1 214 ? 5.35400 -9.39600 -1.68500 1.000 11.64481 213 TRP A CA 1
ATOM 3449 C C . TRP A 1 214 ? 4.70700 -9.69400 -0.34500 1.000 11.28564 213 TRP A C 1
ATOM 3450 O O . TRP A 1 214 ? 5.39000 -9.84500 0.66600 1.000 11.79924 213 TRP A O 1
ATOM 3471 N N . ASP A 1 215 ? 3.38500 -9.82400 -0.35700 1.000 11.67592 214 ASP A N 1
ATOM 3472 C CA . ASP A 1 215 ? 2.63900 -10.40300 0.75600 1.000 11.59930 214 ASP A CA 1
ATOM 3473 C C . ASP A 1 215 ? 2.51000 -11.88700 0.42800 1.000 11.83831 214 ASP A C 1
ATOM 3474 O O . ASP A 1 215 ? 1.89900 -12.24900 -0.57800 1.000 12.37117 214 ASP A O 1
ATOM 3483 N N . TYR A 1 216 ? 3.17000 -12.73700 1.21300 1.000 11.99891 215 TYR A N 1
ATOM 3484 C CA . TYR A 1 216 ? 3.19800 -14.15800 0.88100 1.000 13.26532 215 TYR A CA 1
ATOM 3485 C C . TYR A 1 216 ? 1.94100 -14.89200 1.31800 1.000 14.28413 215 TYR A C 1
ATOM 3486 O O . TYR A 1 216 ? 1.80100 -16.06700 0.98600 1.000 15.97023 215 TYR A O 1
ATOM 3504 N N . GLN A 1 217 ? 1.01900 -14.22000 2.00900 1.000 12.80800 216 GLN A N 1
ATOM 3505 C CA . GLN A 1 217 ? -0.30600 -14.77400 2.26300 1.000 13.71480 216 GLN A CA 1
ATOM 3506 C C . GLN A 1 217 ? -1.27200 -14.47100 1.12500 1.000 14.08994 216 GLN A C 1
ATOM 3507 O O . GLN A 1 217 ? -1.93500 -15.37200 0.60900 1.000 15.65543 216 GLN A O 1
ATOM 3521 N N . THR A 1 218 ? -1.33800 -13.21500 0.69200 1.000 13.21335 217 THR A N 1
ATOM 3522 C CA . THR A 1 218 ? -2.23300 -12.85600 -0.40500 1.000 13.88908 217 THR A CA 1
ATOM 3523 C C . THR A 1 218 ? -1.57200 -13.02700 -1.77100 1.000 15.28582 217 THR A C 1
ATOM 3524 O O . THR A 1 218 ? -2.25600 -13.02900 -2.79000 1.000 15.96395 217 THR A O 1
ATOM 3535 N N . LYS A 1 219 ? -0.25800 -13.14700 -1.82000 1.000 16.33057 218 LYS A N 1
ATOM 3536 C CA . LYS A 1 219 ? 0.56300 -13.17400 -3.03100 1.000 18.74361 218 LYS A CA 1
ATOM 3537 C C . LYS A 1 219 ? 0.63800 -11.83500 -3.76700 1.000 18.71566 218 LYS A C 1
ATOM 3538 O O . LYS A 1 219 ? 1.20600 -11.76800 -4.85700 1.000 21.94742 218 LYS A O 1
ATOM 3557 N N . SER A 1 220 ? 0.05200 -10.78200 -3.24500 1.000 20.84585 219 SER A N 1
ATOM 3558 C CA . SER A 1 220 ? 0.07800 -9.52700 -3.97100 1.000 21.96660 219 SER A CA 1
ATOM 3559 C C . SER A 1 220 ? 1.47500 -8.93300 -3.92400 1.000 19.65162 219 SER A C 1
ATOM 3560 O O . SER A 1 220 ? 2.19700 -9.08400 -2.93600 1.000 17.62465 219 SER A O 1
ATOM 3568 N N . CYS A 1 221 ? 1.83300 -8.24500 -5.00600 1.000 18.84716 220 CYS A N 1
ATOM 3569 C CA . CYS A 1 221 ? 2.97600 -7.34500 -5.01000 1.000 18.48087 220 CYS A CA 1
ATOM 3570 C C . CYS A 1 221 ? 2.54700 -6.04900 -4.33000 1.000 18.76060 220 CYS A C 1
ATOM 3571 O O . CYS A 1 221 ? 1.71600 -5.29600 -4.84800 1.000 20.65249 220 CYS A O 1
ATOM 3579 N N . VAL A 1 222 ? 3.10300 -5.81800 -3.15000 1.000 16.56461 221 VAL A N 1
ATOM 3580 C CA . VAL A 1 222 ? 2.80300 -4.64500 -2.34300 1.000 18.18059 221 VAL A CA 1
ATOM 3581 C C . VAL A 1 222 ? 3.43700 -3.39600 -2.94400 1.000 17.64388 221 VAL A C 1
ATOM 3582 O O . VAL A 1 222 ? 2.86100 -2.30400 -2.89200 1.000 18.97680 221 VAL A O 1
ATOM 3595 N N . ALA A 1 223 ? 4.64300 -3.52700 -3.48400 1.000 17.02604 222 ALA A N 1
ATOM 3596 C CA . ALA A 1 223 ? 5.37200 -2.37800 -3.99900 1.000 16.78049 222 ALA A CA 1
ATOM 3597 C C . ALA A 1 223 ? 6.49900 -2.85400 -4.90000 1.000 16.17390 222 ALA A C 1
ATOM 3598 O O . ALA A 1 223 ? 7.03000 -3.95700 -4.72500 1.000 15.85399 222 ALA A O 1
ATOM 3605 N N . THR A 1 224 ? 6.86700 -2.00200 -5.84700 1.000 16.35030 223 THR A N 1
ATOM 3606 C CA . THR A 1 224 ? 8.02200 -2.21000 -6.69600 1.000 16.16050 223 THR A CA 1
ATOM 3607 C C . THR A 1 224 ? 8.94500 -1.01700 -6.50200 1.000 16.13885 223 THR A C 1
ATOM 3608 O O . THR A 1 224 ? 8.50900 0.12900 -6.65000 1.000 17.60678 223 THR A O 1
ATOM 3619 N N . LEU A 1 225 ? 10.20000 -1.29700 -6.15400 1.000 15.34760 224 LEU A N 1
ATOM 3620 C CA . LEU A 1 225 ? 11.21300 -0.28400 -5.90700 1.000 14.82021 224 LEU A CA 1
ATOM 3621 C C . LEU A 1 225 ? 12.07200 -0.19700 -7.15700 1.000 13.74792 224 LEU A C 1
ATOM 3622 O O . LEU A 1 225 ? 12.79700 -1.14100 -7.49200 1.000 14.37717 224 LEU A O 1
ATOM 3638 N N . GLU A 1 226 ? 11.95400 0.91700 -7.86200 1.000 13.91022 225 GLU A N 1
ATOM 3639 C CA . GLU A 1 226 ? 12.64100 1.13400 -9.11400 1.000 14.65740 225 GLU A CA 1
ATOM 3640 C C . GLU A 1 226 ? 13.70400 2.19900 -8.91200 1.000 14.65740 225 GLU A C 1
ATOM 3641 O O . GLU A 1 226 ? 13.50800 3.15800 -8.16000 1.000 15.74932 225 GLU A O 1
ATOM 3653 N N . GLY A 1 227 ? 14.83000 2.02200 -9.57800 1.000 14.52574 226 GLY A N 1
ATOM 3654 C CA . GLY A 1 227 ? 15.87300 3.02900 -9.50600 1.000 14.95643 226 GLY A CA 1
ATOM 3655 C C . GLY A 1 227 ? 17.24600 2.50300 -9.87100 1.000 14.50039 226 GLY A C 1
ATOM 3656 O O . GLY A 1 227 ? 18.07900 3.23200 -10.40800 1.000 14.38181 226 GLY A O 1
ATOM 3660 N N . HIS A 1 228 ? 17.52300 1.24100 -9.58700 1.000 12.40089 227 HIS A N 1
ATOM 3661 C CA . HIS A 1 228 ? 18.79900 0.69800 -10.01000 1.000 11.42735 227 HIS A CA 1
ATOM 3662 C C . HIS A 1 228 ? 18.89100 0.67400 -11.53700 1.000 12.13589 227 HIS A C 1
ATOM 3663 O O . HIS A 1 228 ? 17.88900 0.51100 -12.24000 1.000 13.06098 227 HIS A O 1
ATOM 3677 N N . MET A 1 229 ? 20.12500 0.78400 -12.04400 1.000 13.18790 228 MET A N 1
ATOM 3678 C CA . MET A 1 229 ? 20.35400 0.89400 -13.47700 1.000 14.46215 228 MET A CA 1
ATOM 3679 C C . MET A 1 229 ? 20.93300 -0.36600 -14.09200 1.000 13.76948 228 MET A C 1
ATOM 3680 O O . MET A 1 229 ? 21.02600 -0.44300 -15.32700 1.000 16.39177 228 MET A O 1
ATOM 3694 N N . SER A 1 230 ? 21.33600 -1.33400 -13.27400 1.000 12.17264 229 SER A N 1
ATOM 3695 C CA A SER A 1 230 ? 21.81800 -2.62600 -13.74400 0.566 12.20420 229 SER A CA 1
ATOM 3696 C CA B SER A 1 230 ? 21.82300 -2.62100 -13.74300 0.434 11.71193 229 SER A CA 1
ATOM 3697 C C . SER A 1 230 ? 21.35400 -3.68400 -12.75700 1.000 11.56514 229 SER A C 1
ATOM 3698 O O . SER A 1 230 ? 20.68100 -3.37800 -11.76700 1.000 11.55729 229 SER A O 1
ATOM 3711 N N . ASN A 1 231 ? 21.72200 -4.93900 -13.03400 1.000 11.18547 230 ASN A N 1
ATOM 3712 C CA . ASN A 1 231 ? 21.24000 -6.08600 -12.26300 1.000 10.36641 230 ASN A CA 1
ATOM 3713 C C . ASN A 1 231 ? 21.25100 -5.79800 -10.77200 1.000 9.61060 230 ASN A C 1
ATOM 3714 O O . ASN A 1 231 ? 22.25100 -5.32200 -10.23000 1.000 9.69126 230 ASN A O 1
ATOM 3725 N N . VAL A 1 232 ? 20.15300 -6.13500 -10.10500 1.000 9.79450 231 VAL A N 1
ATOM 3726 C CA . VAL A 1 232 ? 20.05900 -5.97500 -8.66100 1.000 8.88540 231 VAL A CA 1
ATOM 3727 C C . VAL A 1 232 ? 20.50400 -7.28600 -8.01700 1.000 8.97874 231 VAL A C 1
ATOM 3728 O O . VAL A 1 232 ? 19.83600 -8.31600 -8.15400 1.000 9.71137 231 VAL A O 1
ATOM 3741 N N . SER A 1 233 ? 21.62900 -7.23500 -7.30900 1.000 8.99256 232 SER A N 1
ATOM 3742 C CA . SER A 1 233 ? 22.22700 -8.43200 -6.72800 1.000 8.53876 232 SER A CA 1
ATOM 3743 C C . SER A 1 233 ? 21.46400 -8.91600 -5.50000 1.000 8.52903 232 SER A C 1
ATOM 3744 O O . SER A 1 233 ? 21.38000 -10.11600 -5.25300 1.000 9.35195 232 SER A O 1
ATOM 3752 N N . PHE A 1 234 ? 20.94500 -8.00200 -4.69000 1.000 7.94611 233 PHE A N 1
ATOM 3753 C CA . PHE A 1 234 ? 20.28100 -8.36000 -3.45000 1.000 7.64723 233 PHE A CA 1
ATOM 3754 C C . PHE A 1 234 ? 19.37900 -7.21100 -3.01400 1.000 8.16018 233 PHE A C 1
ATOM 3755 O O . PHE A 1 234 ? 19.55600 -6.06000 -3.42600 1.000 8.23678 233 PHE A O 1
ATOM 3772 N N . ALA A 1 235 ? 18.43600 -7.54400 -2.13300 1.000 8.23491 234 ALA A N 1
ATOM 3773 C CA . ALA A 1 235 ? 17.65700 -6.56000 -1.40000 1.000 8.53506 234 ALA A CA 1
ATOM 3774 C C . ALA A 1 235 ? 17.22400 -7.23200 -0.11300 1.000 8.22617 234 ALA A C 1
ATOM 3775 O O . ALA A 1 235 ? 16.73400 -8.36400 -0.14600 1.000 8.86280 234 ALA A O 1
ATOM 3782 N N . VAL A 1 236 ? 17.40900 -6.54500 1.00800 1.000 8.20692 235 VAL A N 1
ATOM 3783 C CA . VAL A 1 236 ? 17.08300 -7.12100 2.31100 1.000 7.86942 235 VAL A CA 1
ATOM 3784 C C . VAL A 1 236 ? 16.37600 -6.09200 3.17500 1.000 8.24184 235 VAL A C 1
ATOM 3785 O O . VAL A 1 236 ? 16.64800 -4.88700 3.07700 1.000 9.35911 235 VAL A O 1
ATOM 3798 N N . PHE A 1 237 ? 15.53200 -6.57800 4.08000 1.000 8.40720 236 PHE A N 1
ATOM 3799 C CA . PHE A 1 237 ? 15.02300 -5.76100 5.16800 1.000 8.66345 236 PHE A CA 1
ATOM 3800 C C . PHE A 1 237 ? 16.06900 -5.66100 6.27400 1.000 9.15913 236 PHE A C 1
ATOM 3801 O O . PHE A 1 237 ? 16.65400 -6.66000 6.67500 1.000 10.74231 236 PHE A O 1
ATOM 3818 N N . HIS A 1 238 ? 16.30400 -4.45800 6.78100 1.000 9.26409 237 HIS A N 1
ATOM 3819 C CA . HIS A 1 238 ? 17.19600 -4.30900 7.91400 1.000 9.47020 237 HIS A CA 1
ATOM 3820 C C . HIS A 1 238 ? 16.54400 -4.91300 9.15600 1.000 9.90795 237 HIS A C 1
ATOM 3821 O O . HIS A 1 238 ? 15.33300 -4.81200 9.33000 1.000 11.42306 237 HIS A O 1
ATOM 3835 N N . PRO A 1 239 ? 17.32700 -5.50200 10.06900 1.000 10.58454 238 PRO A N 1
ATOM 3836 C CA . PRO A 1 239 ? 16.70100 -6.15100 11.23000 1.000 12.70350 238 PRO A CA 1
ATOM 3837 C C . PRO A 1 239 ? 16.05700 -5.20200 12.22100 1.000 13.66616 238 PRO A C 1
ATOM 3838 O O . PRO A 1 239 ? 15.10800 -5.60600 12.90500 1.000 15.08028 238 PRO A O 1
ATOM 3849 N N . THR A 1 240 ? 16.54600 -3.97600 12.33100 1.000 13.35003 239 THR A N 1
ATOM 3850 C CA . THR A 1 240 ? 16.13600 -3.09500 13.41100 1.000 15.14760 239 THR A CA 1
ATOM 3851 C C . THR A 1 240 ? 15.69700 -1.71500 12.95700 1.000 16.61089 239 THR A C 1
ATOM 3852 O O . THR A 1 240 ? 15.02400 -1.03100 13.72400 1.000 20.18053 239 THR A O 1
ATOM 3863 N N . LEU A 1 241 ? 16.01600 -1.29800 11.76300 1.000 14.56974 240 LEU A N 1
ATOM 3864 C CA . LEU A 1 241 ? 15.56400 -0.03300 11.20700 1.000 13.71300 240 LEU A CA 1
ATOM 3865 C C . LEU A 1 241 ? 14.56000 -0.28700 10.10000 1.000 12.91489 240 LEU A C 1
ATOM 3866 O O . LEU A 1 241 ? 14.68600 -1.27800 9.36600 1.000 11.58348 240 LEU A O 1
ATOM 3882 N N . PRO A 1 242 ? 13.56300 0.60100 9.93700 1.000 13.60917 241 PRO A N 1
ATOM 3883 C CA . PRO A 1 242 ? 12.50600 0.41800 8.93100 1.000 12.18822 241 PRO A CA 1
ATOM 3884 C C . PRO A 1 242 ? 12.99100 0.82600 7.54600 1.000 11.27321 241 PRO A C 1
ATOM 3885 O O . PRO A 1 242 ? 12.47600 1.75600 6.91000 1.000 12.05216 241 PRO A O 1
ATOM 3896 N N . ILE A 1 243 ? 14.00200 0.10500 7.07100 1.000 10.93243 242 ILE A N 1
ATOM 3897 C CA . ILE A 1 243 ? 14.63600 0.37400 5.79100 1.000 10.44332 242 ILE A CA 1
ATOM 3898 C C . ILE A 1 243 ? 14.92100 -0.95300 5.09200 1.000 9.55892 242 ILE A C 1
ATOM 3899 O O . ILE A 1 243 ? 14.92100 -2.02900 5.70200 1.000 9.41280 242 ILE A O 1
ATOM 3915 N N . ILE A 1 244 ? 15.16300 -0.83800 3.79900 1.000 9.32792 243 ILE A N 1
ATOM 3916 C CA . ILE A 1 244 ? 15.59400 -1.91800 2.92200 1.000 9.62998 243 ILE A CA 1
ATOM 3917 C C . ILE A 1 244 ? 16.93400 -1.48600 2.33300 1.000 8.41310 243 ILE A C 1
ATOM 3918 O O . ILE A 1 244 ? 17.12700 -0.31600 2.00500 1.000 9.65163 243 ILE A O 1
ATOM 3934 N N . ILE A 1 245 ? 17.87100 -2.42800 2.23300 1.000 8.87727 244 ILE A N 1
ATOM 3935 C CA . ILE A 1 245 ? 19.15200 -2.17900 1.58700 1.000 8.55678 244 ILE A CA 1
ATOM 3936 C C . ILE A 1 245 ? 19.25200 -3.04900 0.35300 1.000 7.44488 244 ILE A C 1
ATOM 3937 O O . ILE A 1 245 ? 19.04300 -4.26100 0.42400 1.000 8.31434 244 ILE A O 1
ATOM 3953 N N . SER A 1 246 ? 19.63900 -2.43400 -0.76200 1.000 8.38167 245 SER A N 1
ATOM 3954 C CA . SER A 1 246 ? 19.84700 -3.14300 -2.00600 1.000 8.51823 245 SER A CA 1
ATOM 3955 C C . SER A 1 246 ? 21.20700 -2.77200 -2.58400 1.000 7.91744 245 SER A C 1
ATOM 3956 O O . SER A 1 246 ? 21.82800 -1.76700 -2.20300 1.000 8.56763 245 SER A O 1
ATOM 3964 N N . GLY A 1 247 ? 21.68800 -3.62000 -3.49100 1.000 7.85686 246 GLY A N 1
ATOM 3965 C CA . GLY A 1 247 ? 22.95900 -3.38500 -4.14600 1.000 8.14092 246 GLY A CA 1
ATOM 3966 C C . GLY A 1 247 ? 22.91700 -3.95700 -5.54000 1.000 7.56346 246 GLY A C 1
ATOM 3967 O O . GLY A 1 247 ? 22.16200 -4.89400 -5.81400 1.000 8.20381 246 GLY A O 1
ATOM 3971 N N . SER A 1 248 ? 23.77600 -3.41700 -6.41000 1.000 7.68635 247 SER A N 1
ATOM 3972 C CA . SER A 1 248 ? 23.63700 -3.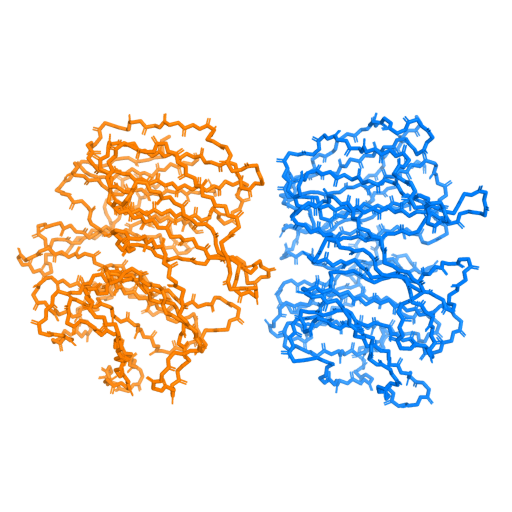68500 -7.83600 1.000 8.72350 247 SER A CA 1
ATOM 3973 C C . SER A 1 248 ? 24.97000 -3.67400 -8.56100 1.000 8.84259 247 SER A C 1
ATOM 3974 O O . SER A 1 248 ? 25.97100 -3.12100 -8.09600 1.000 8.41959 247 SER A O 1
ATOM 3982 N N . GLU A 1 249 ? 24.95600 -4.30100 -9.73900 1.000 8.92391 248 GLU A N 1
ATOM 3983 C CA . GLU A 1 249 ? 26.06300 -4.17500 -10.67400 1.000 9.99234 248 GLU A CA 1
ATOM 3984 C C . GLU A 1 249 ? 26.19300 -2.76100 -11.23900 1.000 10.11099 248 GLU A C 1
ATOM 3985 O O . GLU A 1 249 ? 27.17800 -2.50200 -11.93100 1.000 11.47678 248 GLU A O 1
ATOM 3997 N N . ASP A 1 250 ? 25.26200 -1.84300 -10.91400 1.000 9.39503 249 ASP A N 1
ATOM 3998 C CA . ASP A 1 250 ? 25.50700 -0.42700 -11.18500 1.000 10.09194 249 ASP A CA 1
ATOM 3999 C C . ASP A 1 250 ? 26.48500 0.18100 -10.20100 1.000 9.68099 249 ASP A C 1
ATOM 4000 O O . ASP A 1 250 ? 26.80700 1.36800 -10.33700 1.000 10.22814 249 ASP A O 1
ATOM 4009 N N . GLY A 1 251 ? 27.00700 -0.60300 -9.25300 1.000 8.91456 250 GLY A N 1
ATOM 4010 C CA . GLY A 1 251 ? 28.01200 -0.14500 -8.31800 1.000 8.34607 250 GLY A CA 1
ATOM 4011 C C . GLY A 1 251 ? 27.45900 0.54500 -7.09300 1.000 8.99777 250 GLY A C 1
ATOM 4012 O O . GLY A 1 251 ? 28.24900 0.97200 -6.23900 1.000 11.21161 250 GLY A O 1
ATOM 4016 N N . THR A 1 252 ? 26.15000 0.65200 -6.95700 1.000 8.67903 251 THR A N 1
ATOM 4017 C CA . THR A 1 252 ? 25.56900 1.40100 -5.85400 1.000 8.05604 251 THR A CA 1
ATOM 4018 C C . THR A 1 252 ? 24.93400 0.47100 -4.82900 1.000 8.20959 251 THR A C 1
ATOM 4019 O O . THR A 1 252 ? 24.49000 -0.63900 -5.13700 1.000 9.06957 251 THR A O 1
ATOM 4030 N N . LEU A 1 253 ? 24.89000 0.97100 -3.60800 1.000 8.15629 252 LEU A N 1
ATOM 4031 C CA . LEU A 1 253 ? 23.95400 0.53700 -2.58800 1.000 8.23102 252 LEU A CA 1
ATOM 4032 C C . LEU A 1 253 ? 22.84000 1.56300 -2.52900 1.000 8.67293 252 LEU A C 1
ATOM 4033 O O . LEU A 1 253 ? 23.08500 2.76400 -2.66200 1.000 9.34503 252 LEU A O 1
ATOM 4049 N N . LYS A 1 254 ? 21.63100 1.10400 -2.31000 1.000 8.91666 253 LYS A N 1
ATOM 4050 C CA . LYS A 1 254 ? 20.51300 2.00300 -2.07800 1.000 8.57310 253 LYS A CA 1
ATOM 4051 C C . LYS A 1 254 ? 19.84400 1.64600 -0.75800 1.000 9.11084 253 LYS A C 1
ATOM 4052 O O . LYS A 1 254 ? 19.69000 0.47100 -0.40400 1.000 9.64561 253 LYS A O 1
ATOM 4071 N N . ILE A 1 255 ? 19.47900 2.67300 -0.00900 1.000 8.81769 254 ILE A N 1
ATOM 4072 C CA . ILE A 1 255 ? 18.71000 2.53900 1.22600 1.000 8.85680 254 ILE A CA 1
ATOM 4073 C C . ILE A 1 255 ? 17.33100 3.07800 0.92400 1.000 9.27837 254 ILE A C 1
ATOM 4074 O O . ILE A 1 255 ? 17.20200 4.21100 0.43600 1.000 9.65863 254 ILE A O 1
ATOM 4090 N N . TRP A 1 256 ? 16.31300 2.27700 1.20100 1.000 9.70933 255 TRP A N 1
ATOM 4091 C CA . TRP A 1 256 ? 14.93300 2.61500 0.91800 1.000 9.86109 255 TRP A CA 1
ATOM 4092 C C . TRP A 1 256 ? 14.13800 2.58800 2.21300 1.000 9.71428 255 TRP A C 1
ATOM 4093 O O . TRP A 1 256 ? 14.40600 1.79200 3.11300 1.000 10.23378 255 TRP A O 1
ATOM 4114 N N . ASN A 1 257 ? 13.14200 3.46600 2.29200 1.000 10.53416 256 ASN A N 1
ATOM 4115 C CA . ASN A 1 257 ? 12.20400 3.48900 3.40800 1.000 11.08481 256 ASN A CA 1
ATOM 4116 C C . ASN A 1 257 ? 11.23400 2.32300 3.25800 1.000 11.38772 256 ASN A C 1
ATOM 4117 O O . ASN A 1 257 ? 10.58300 2.18900 2.22500 1.000 11.58241 256 ASN A O 1
ATOM 4128 N N . SER A 1 258 ? 11.14300 1.45700 4.26600 1.000 11.56560 257 SER A N 1
ATOM 4129 C CA . SER A 1 258 ? 10.30300 0.27300 4.11200 1.000 12.69774 257 SER A CA 1
ATOM 4130 C C . SER A 1 258 ? 8.84700 0.51300 4.46500 1.000 14.27754 257 SER A C 1
ATOM 4131 O O . SER A 1 258 ? 8.04500 -0.42500 4.37900 1.000 15.55814 257 SER A O 1
ATOM 4139 N N . SER A 1 259 ? 8.48300 1.73100 4.84400 1.000 15.30115 258 SER A N 1
ATOM 4140 C CA . SER A 1 259 ? 7.09000 2.11100 5.03800 1.000 17.08916 258 SER A CA 1
ATOM 4141 C C . SER A 1 259 ? 6.53300 2.83800 3.82300 1.000 17.56612 258 SER A C 1
ATOM 4142 O O . SER A 1 259 ? 5.43400 2.53100 3.36000 1.000 19.67400 258 SER A O 1
ATOM 4150 N N . THR A 1 260 ? 7.29000 3.76900 3.25100 1.000 16.18686 259 THR A N 1
ATOM 4151 C CA . THR A 1 260 ? 6.81200 4.51400 2.09600 1.000 16.51316 259 THR A CA 1
ATOM 4152 C C . THR A 1 260 ? 7.31600 3.95800 0.77500 1.000 14.71794 259 THR A C 1
ATOM 4153 O O . THR A 1 260 ? 6.82000 4.36700 -0.28300 1.000 16.43023 259 THR A O 1
ATOM 4164 N N . TYR A 1 261 ? 8.33900 3.10500 0.80500 1.000 13.51117 260 TYR A N 1
ATOM 4165 C CA . TYR A 1 261 ? 8.94600 2.49100 -0.37000 1.000 14.10544 260 TYR A CA 1
ATOM 4166 C C . TYR A 1 261 ? 9.66500 3.48600 -1.26500 1.000 16.13339 260 TYR A C 1
ATOM 4167 O O . TYR A 1 261 ? 9.90400 3.20400 -2.43300 1.000 19.46296 260 TYR A O 1
ATOM 4185 N N . LYS A 1 262 ? 10.09300 4.59600 -0.70100 1.000 14.43126 261 LYS A N 1
ATOM 4186 C CA . LYS A 1 262 ? 10.85200 5.60000 -1.42800 1.000 15.05338 261 LYS A CA 1
ATOM 4187 C C . LYS A 1 262 ? 12.33200 5.45500 -1.11800 1.000 12.87993 261 LYS A C 1
ATOM 4188 O O . LYS A 1 262 ? 12.71900 5.12300 0.00200 1.000 12.34812 261 LYS A O 1
ATOM 4207 N N . VAL A 1 263 ? 13.16200 5.78300 -2.10100 1.000 13.50057 262 VAL A N 1
ATOM 4208 C CA . VAL A 1 263 ? 14.59500 5.81200 -1.85500 1.000 12.57791 262 VAL A CA 1
ATOM 4209 C C . VAL A 1 263 ? 14.92100 6.87200 -0.81100 1.000 11.75391 262 VAL A C 1
ATOM 4210 O O . VAL A 1 263 ? 14.29900 7.95300 -0.76200 1.000 13.49007 262 VAL A O 1
ATOM 4223 N N . GLU A 1 264 ? 15.88900 6.56300 0.04200 1.000 10.62187 263 GLU A N 1
ATOM 4224 C CA . GLU A 1 264 ? 16.43000 7.52900 0.99100 1.000 11.11541 263 GLU A CA 1
ATOM 4225 C C . GLU A 1 264 ? 17.85100 7.95200 0.68900 1.000 10.73890 263 GLU A C 1
ATOM 4226 O O . GLU A 1 264 ? 18.21400 9.09600 0.94600 1.000 11.92674 263 GLU A O 1
ATOM 4238 N N . LYS A 1 265 ? 18.67100 7.06800 0.15200 1.000 9.82569 264 LYS A N 1
ATOM 4239 C CA . LYS A 1 265 ? 20.04000 7.43400 -0.15200 1.000 9.92292 264 LYS A CA 1
ATOM 4240 C C . LYS A 1 265 ? 20.63400 6.40000 -1.09400 1.000 8.52526 264 LYS A C 1
ATOM 4241 O O . LYS A 1 265 ? 20.33800 5.20900 -0.99100 1.000 9.43510 264 LYS A O 1
ATOM 4260 N N . THR A 1 266 ? 21.49000 6.87700 -1.98800 1.000 8.67307 265 THR A N 1
ATOM 4261 C CA . THR A 1 266 ? 22.24900 6.03700 -2.90900 1.000 8.58859 265 THR A CA 1
ATOM 4262 C C . THR A 1 266 ? 23.72800 6.29000 -2.64700 1.000 8.25468 265 THR A C 1
ATOM 4263 O O . THR A 1 266 ? 24.15000 7.43800 -2.55000 1.000 8.52904 265 THR A O 1
ATOM 4274 N N . LEU A 1 267 ? 24.51400 5.21900 -2.53300 1.000 8.09430 266 LEU A N 1
ATOM 4275 C CA . LEU A 1 267 ? 25.93200 5.28700 -2.20800 1.000 8.41568 266 LEU A CA 1
ATOM 4276 C C . LEU A 1 267 ? 26.75300 4.55700 -3.25100 1.000 8.26226 266 LEU A C 1
ATOM 4277 O O . LEU A 1 267 ? 26.45700 3.40300 -3.57900 1.000 8.95041 266 LEU A O 1
ATOM 4293 N N . ASN A 1 268 ? 27.80100 5.20400 -3.73800 1.000 7.86949 267 ASN A N 1
ATOM 4294 C CA . ASN A 1 268 ? 28.82500 4.54100 -4.54700 1.000 7.92358 267 ASN A CA 1
ATOM 4295 C C . ASN A 1 268 ? 30.08000 4.49100 -3.69600 1.000 8.04366 267 ASN A C 1
ATOM 4296 O O . ASN A 1 268 ? 30.79300 5.49000 -3.57300 1.000 9.16692 267 ASN A O 1
ATOM 4307 N N . VAL A 1 269 ? 30.33400 3.34200 -3.06700 1.000 8.58172 268 VAL A N 1
ATOM 4308 C CA . VAL A 1 269 ? 31.45300 3.26100 -2.13600 1.000 10.47287 268 VAL A CA 1
ATOM 4309 C C . VAL A 1 269 ? 32.78300 3.09100 -2.84300 1.000 9.54159 268 VAL A C 1
ATOM 4310 O O . VAL A 1 269 ? 33.82000 3.06500 -2.17500 1.000 11.61565 268 VAL A O 1
ATOM 4323 N N . GLY A 1 270 ? 32.79000 3.03900 -4.16700 1.000 8.80488 269 GLY A N 1
ATOM 4324 C CA . GLY A 1 270 ? 34.03400 3.06800 -4.91200 1.000 10.00171 269 GLY A CA 1
ATOM 4325 C C . GLY A 1 270 ? 34.72300 1.72900 -5.05000 1.000 9.43873 269 GLY A C 1
ATOM 4326 O O . GLY A 1 270 ? 35.94800 1.68800 -5.19000 1.000 11.65477 269 GLY A O 1
ATOM 4330 N N . LEU A 1 271 ? 33.97000 0.63300 -5.03000 1.000 8.42738 270 LEU A N 1
ATOM 4331 C CA . LEU A 1 271 ? 34.51900 -0.70200 -5.15200 1.000 8.42764 270 LEU A CA 1
ATOM 4332 C C . LEU A 1 271 ? 33.93700 -1.45100 -6.35200 1.000 8.14851 270 LEU A C 1
ATOM 4333 O O . LEU A 1 271 ? 34.07400 -2.67600 -6.43100 1.000 8.80127 270 LEU A O 1
ATOM 4349 N N . GLU A 1 272 ? 33.34100 -0.72100 -7.30000 1.000 9.21887 271 GLU A N 1
ATOM 4350 C CA A GLU A 1 272 ? 32.73800 -1.26900 -8.51700 0.568 9.52930 271 GLU A CA 1
ATOM 4351 C CA B GLU A 1 272 ? 32.73800 -1.27000 -8.51500 0.432 10.38832 271 GLU A CA 1
ATOM 4352 C C . GLU A 1 272 ? 31.50600 -2.11100 -8.15600 1.000 8.87702 271 GLU A C 1
ATOM 4353 O O . GLU A 1 272 ? 30.74200 -1.70800 -7.28400 1.000 9.15522 271 GLU A O 1
ATOM 4374 N N . ARG A 1 273 ? 31.24600 -3.23000 -8.83500 1.000 8.64317 272 ARG A N 1
ATOM 4375 C CA . ARG A 1 273 ? 29.94900 -3.89100 -8.72300 1.000 8.29613 272 ARG A CA 1
ATOM 4376 C C . ARG A 1 273 ? 29.73400 -4.46200 -7.33100 1.000 8.22206 272 ARG A C 1
ATOM 4377 O O . ARG A 1 273 ? 30.64500 -5.02400 -6.72900 1.000 8.22820 272 ARG A O 1
ATOM 4398 N N . SER A 1 274 ? 28.50800 -4.33600 -6.82600 1.000 7.64296 273 SER A N 1
ATOM 4399 C CA . SER A 1 274 ? 28.10900 -4.89700 -5.52500 1.000 7.32703 273 SER A CA 1
ATOM 4400 C C . SER A 1 274 ? 27.46300 -6.26300 -5.73400 1.000 8.11032 273 SER A C 1
ATOM 4401 O O . SER A 1 274 ? 26.60500 -6.41600 -6.61100 1.000 8.55389 273 SER A O 1
ATOM 4409 N N . TRP A 1 275 ? 27.89900 -7.25300 -4.94000 1.000 7.96917 274 TRP A N 1
ATOM 4410 C CA . TRP A 1 275 ? 27.46600 -8.63800 -5.10300 1.000 7.90828 274 TRP A CA 1
ATOM 4411 C C . TRP A 1 275 ? 26.71200 -9.20400 -3.92500 1.000 7.85486 274 TRP A C 1
ATOM 4412 O O . TRP A 1 275 ? 25.85600 -10.05100 -4.13100 1.000 10.00735 274 TRP A O 1
ATOM 4433 N N . CYS A 1 276 ? 27.03200 -8.80800 -2.70500 1.000 7.30646 275 CYS A N 1
ATOM 4434 C CA . CYS A 1 276 ? 26.50800 -9.50100 -1.54000 1.000 7.27353 275 CYS A CA 1
ATOM 4435 C C . CYS A 1 276 ? 26.33000 -8.53900 -0.38400 1.000 6.85249 275 CYS A C 1
ATOM 4436 O O . CYS A 1 276 ? 26.91200 -7.45100 -0.34900 1.000 7.40906 275 CYS A O 1
ATOM 4444 N N . ILE A 1 277 ? 25.51800 -8.98600 0.57900 1.000 6.81570 276 ILE A N 1
ATOM 4445 C CA . ILE A 1 277 ? 25.05300 -8.16400 1.69000 1.000 7.33800 276 ILE A CA 1
ATOM 4446 C C . ILE A 1 277 ? 25.00100 -8.99300 2.95700 1.000 7.16192 276 ILE A C 1
ATOM 4447 O O . ILE A 1 277 ? 24.72200 -10.19500 2.92600 1.000 8.53471 276 ILE A O 1
ATOM 4463 N N . ALA A 1 278 ? 25.19300 -8.32400 4.08800 1.000 7.83306 277 ALA A N 1
ATOM 4464 C CA . ALA A 1 278 ? 24.86200 -8.87800 5.38300 1.000 7.85606 277 ALA A CA 1
ATOM 4465 C C . ALA A 1 278 ? 24.45400 -7.72500 6.28500 1.000 7.33063 277 ALA A C 1
ATOM 4466 O O . ALA A 1 278 ? 24.87600 -6.58400 6.08700 1.000 8.25291 277 ALA A O 1
ATOM 4473 N N . THR A 1 279 ? 23.68200 -8.04600 7.32200 1.000 7.99407 278 THR A N 1
ATOM 4474 C CA . THR A 1 279 ? 23.30500 -7.09000 8.34800 1.000 8.41566 278 THR A CA 1
ATOM 4475 C C . THR A 1 279 ? 23.63600 -7.70900 9.70000 1.000 8.98384 278 THR A C 1
ATOM 4476 O O . THR A 1 279 ? 23.49200 -8.91700 9.89000 1.000 9.12913 278 THR A O 1
ATOM 4487 N N . HIS A 1 280 ? 24.06800 -6.89400 10.66300 1.000 8.30716 279 HIS A N 1
ATOM 4488 C CA . HIS A 1 280 ? 24.32200 -7.46100 11.96500 1.000 8.31023 279 HIS A CA 1
ATOM 4489 C C . HIS A 1 280 ? 22.99400 -7.96500 12.51500 1.000 9.28058 279 HIS A C 1
ATOM 4490 O O . HIS A 1 280 ? 22.00900 -7.20700 12.52100 1.000 10.18921 279 HIS A O 1
ATOM 4504 N N . PRO A 1 281 ? 22.92000 -9.21100 12.99900 1.000 9.94128 280 PRO A N 1
ATOM 4505 C CA . PRO A 1 281 ? 21.60700 -9.82400 13.20100 1.000 11.65180 280 PRO A CA 1
ATOM 4506 C C . PRO A 1 281 ? 20.77900 -9.21900 14.32500 1.000 12.06730 280 PRO A C 1
ATOM 4507 O O . PRO A 1 281 ? 19.55100 -9.36500 14.29800 1.000 14.16060 280 PRO A O 1
ATOM 4518 N N . THR A 1 282 ? 21.38500 -8.58900 15.32900 1.000 11.94350 281 THR A N 1
ATOM 4519 C CA . THR A 1 282 ? 20.60800 -7.90800 16.36400 1.000 13.39301 281 THR A CA 1
ATOM 4520 C C . THR A 1 282 ? 20.75100 -6.39400 16.26300 1.000 13.57418 281 THR A C 1
ATOM 4521 O O . THR A 1 282 ? 20.40200 -5.66400 17.19800 1.000 14.93250 281 THR A O 1
ATOM 4532 N N . GLY A 1 283 ? 21.22500 -5.90200 15.12100 1.000 12.48944 282 GLY A N 1
ATOM 4533 C CA . GLY A 1 283 ? 21.28000 -4.47200 14.90700 1.000 12.71654 282 GLY A CA 1
ATOM 4534 C C . GLY A 1 283 ? 22.34000 -3.74200 15.68800 1.000 11.93317 282 GLY A C 1
ATOM 4535 O O . GLY A 1 283 ? 22.22200 -2.53000 15.87800 1.000 13.11317 282 GLY A O 1
ATOM 4539 N N . ARG A 1 284 ? 23.39900 -4.42100 16.11200 1.000 11.78397 283 ARG A N 1
ATOM 4540 C CA . ARG A 1 284 ? 24.52300 -3.74000 16.74900 1.000 11.64126 283 ARG A CA 1
ATOM 4541 C C . ARG A 1 284 ? 25.01500 -2.64300 15.81500 1.000 10.40371 283 ARG A C 1
ATOM 4542 O O . ARG A 1 284 ? 25.35800 -2.90700 14.66400 1.000 10.81040 283 ARG A O 1
ATOM 4563 N N . LYS A 1 285 ? 25.01500 -1.39700 16.30600 1.000 11.44473 284 LYS A N 1
ATOM 4564 C CA . LYS A 1 285 ? 25.42100 -0.22300 15.52800 1.000 11.32512 284 LYS A CA 1
ATOM 4565 C C . LYS A 1 285 ? 24.68500 -0.12100 14.19000 1.000 10.63492 284 LYS A C 1
ATOM 4566 O O . LYS A 1 285 ? 25.13300 0.58500 13.28100 1.000 10.98536 284 LYS A O 1
ATOM 4585 N N . ASN A 1 286 ? 23.54300 -0.78400 14.08200 1.000 10.30267 285 ASN A N 1
ATOM 4586 C CA . ASN A 1 286 ? 22.81900 -0.89300 12.82700 1.000 10.60393 285 ASN A CA 1
ATOM 4587 C C . ASN A 1 286 ? 23.73100 -1.28400 11.66600 1.000 11.13323 285 ASN A C 1
ATOM 4588 O O . ASN A 1 286 ? 23.48800 -0.89500 10.52500 1.000 14.25380 285 ASN A O 1
ATOM 4599 N N . TYR A 1 287 ? 24.74600 -2.11300 11.94300 1.000 9.72378 286 TYR A N 1
ATOM 4600 C CA . TYR A 1 287 ? 25.76200 -2.41300 10.94500 1.000 8.87731 286 TYR A CA 1
ATOM 4601 C C . TYR A 1 287 ? 25.18200 -3.12800 9.73400 1.000 8.22957 286 TYR A C 1
ATOM 4602 O O . TYR A 1 287 ? 24.34800 -4.03600 9.84800 1.000 8.78884 286 TYR A O 1
ATOM 4620 N N . ILE A 1 288 ? 25.70000 -2.74400 8.57000 1.000 8.69688 287 ILE A N 1
ATOM 4621 C CA . ILE A 1 288 ? 25.54200 -3.50400 7.33800 1.000 8.12177 287 ILE A CA 1
ATOM 4622 C C . ILE A 1 288 ? 26.93100 -3.69800 6.74800 1.000 7.74165 287 ILE A C 1
ATOM 4623 O O . ILE A 1 288 ? 27.87100 -2.96500 7.06100 1.000 8.33202 287 ILE A O 1
ATOM 4639 N N . ALA A 1 289 ? 27.05200 -4.66400 5.83500 1.000 7.64657 288 ALA A N 1
ATOM 4640 C CA . ALA A 1 289 ? 28.30800 -4.87500 5.13300 1.000 7.15673 288 ALA A CA 1
ATOM 4641 C C . ALA A 1 289 ? 27.96800 -5.38600 3.74400 1.000 7.40307 288 ALA A C 1
ATOM 4642 O O . ALA A 1 289 ? 27.03700 -6.18000 3.58100 1.000 8.15404 288 ALA A O 1
ATOM 4649 N N . SER A 1 290 ? 28.74800 -4.96000 2.75200 1.000 7.26630 289 SER A N 1
ATOM 4650 C CA . SER A 1 290 ? 28.53400 -5.43000 1.39100 1.000 7.10595 289 SER A CA 1
ATOM 4651 C C . SER A 1 290 ? 29.86400 -5.75500 0.75200 1.000 6.90909 289 SER A C 1
ATOM 4652 O O . SER A 1 290 ? 30.86200 -5.07400 1.01000 1.000 7.69398 289 SER A O 1
ATOM 4660 N N . GLY A 1 291 ? 29.86500 -6.79800 -0.07100 1.000 7.04404 290 GLY A N 1
ATOM 4661 C CA . GLY A 1 291 ? 31.02300 -7.21400 -0.83100 1.000 6.80975 290 GLY A CA 1
ATOM 4662 C C . GLY A 1 291 ? 30.87200 -6.86200 -2.29500 1.000 7.03438 290 GLY A C 1
ATOM 4663 O O . GLY A 1 291 ? 29.77000 -6.93400 -2.85600 1.000 7.53326 290 GLY A O 1
ATOM 4667 N N . PHE A 1 292 ? 32.00600 -6.51400 -2.90200 1.000 7.51610 291 PHE A N 1
ATOM 4668 C CA . PHE A 1 292 ? 32.05200 -5.90100 -4.21200 1.000 7.72966 291 PHE A CA 1
ATOM 4669 C C . PHE A 1 292 ? 33.18100 -6.52300 -5.03500 1.000 7.75178 291 PHE A C 1
ATOM 4670 O O . PHE A 1 292 ? 34.01800 -7.28700 -4.53200 1.000 8.30495 291 PHE A O 1
ATOM 4687 N N . ASP A 1 293 ? 33.27000 -6.10700 -6.30200 1.000 7.71165 292 ASP A N 1
ATOM 4688 C CA . ASP A 1 293 ? 34.38600 -6.49700 -7.14700 1.000 8.91509 292 ASP A CA 1
ATOM 4689 C C . ASP A 1 293 ? 35.72800 -6.27800 -6.45700 1.000 9.13956 292 ASP A C 1
ATOM 4690 O O . ASP A 1 293 ? 36.64000 -7.10400 -6.59600 1.000 9.67066 292 ASP A O 1
ATOM 4699 N N . ASN A 1 294 ? 35.90200 -5.14300 -5.76800 1.000 8.46372 293 ASN A N 1
ATOM 4700 C CA . ASN A 1 294 ? 37.22800 -4.71900 -5.31800 1.000 9.12734 293 ASN A CA 1
ATOM 4701 C C . ASN A 1 294 ? 37.41400 -4.76100 -3.80900 1.000 8.66978 293 ASN A C 1
ATOM 4702 O O . ASN A 1 294 ? 38.41800 -4.24800 -3.31000 1.000 9.39900 293 ASN A O 1
ATOM 4713 N N . GLY A 1 295 ? 36.50700 -5.40000 -3.07800 1.000 8.99998 294 GLY A N 1
ATOM 4714 C CA . GLY A 1 295 ? 36.67100 -5.57300 -1.64700 1.000 8.95985 294 GLY A CA 1
ATOM 4715 C C . GLY A 1 295 ? 35.33900 -5.48500 -0.93600 1.000 8.30769 294 GLY A C 1
ATOM 4716 O O . GLY A 1 295 ? 34.30700 -5.81900 -1.51000 1.000 8.75997 294 GLY A O 1
ATOM 4720 N N . PHE A 1 296 ? 35.35200 -5.07600 0.32800 1.000 8.02183 295 PHE A N 1
ATOM 4721 C CA . PHE A 1 296 ? 34.12000 -4.96500 1.08300 1.000 7.95367 295 PHE A CA 1
ATOM 4722 C C . PHE A 1 296 ? 34.15000 -3.72700 1.96000 1.000 7.22559 295 PHE A C 1
ATOM 4723 O O . PHE A 1 296 ? 35.20600 -3.14900 2.22700 1.000 8.16383 295 PHE A O 1
ATOM 4740 N N . THR A 1 297 ? 32.95600 -3.33600 2.43000 1.000 7.60326 296 THR A N 1
ATOM 4741 C CA . THR A 1 297 ? 32.83100 -2.25600 3.38500 1.000 8.29090 296 THR A CA 1
ATOM 4742 C C . THR A 1 297 ? 31.83500 -2.64900 4.47200 1.000 8.01153 296 THR A C 1
ATOM 4743 O O . THR A 1 297 ? 30.85700 -3.35400 4.21900 1.000 9.45822 296 THR A O 1
ATOM 4754 N N . VAL A 1 298 ? 32.11600 -2.17600 5.68300 1.000 8.32252 297 VAL A N 1
ATOM 4755 C CA . VAL A 1 298 ? 31.23800 -2.27000 6.84800 1.000 7.81298 297 VAL A CA 1
ATOM 4756 C C . VAL A 1 298 ? 30.83100 -0.85100 7.22300 1.000 8.23842 297 VAL A C 1
ATOM 4757 O O . VAL A 1 298 ? 31.69800 0.00700 7.44400 1.000 9.14091 297 VAL A O 1
ATOM 4770 N N . LEU A 1 299 ? 29.52200 -0.60800 7.29000 1.000 7.97316 298 LEU A N 1
ATOM 4771 C CA . LEU A 1 299 ? 28.97000 0.70400 7.59800 1.000 8.85512 298 LEU A CA 1
ATOM 4772 C C . LEU A 1 299 ? 28.07400 0.58400 8.82500 1.000 9.21492 298 LEU A C 1
ATOM 4773 O O . LEU A 1 299 ? 27.24900 -0.32200 8.91600 1.000 10.55862 298 LEU A O 1
ATOM 4789 N N . SER A 1 300 ? 28.15500 1.55800 9.72200 1.000 9.86906 299 SER A N 1
ATOM 4790 C CA . SER A 1 300 ? 27.17000 1.71100 10.78300 1.000 11.32540 299 SER A CA 1
ATOM 4791 C C . SER A 1 300 ? 26.15800 2.74900 10.29700 1.000 11.90699 299 SER A C 1
ATOM 4792 O O . SER A 1 300 ? 26.54400 3.82900 9.84200 1.000 12.29146 299 SER A O 1
ATOM 4800 N N . LEU A 1 301 ? 24.87900 2.40400 10.27900 1.000 14.93870 300 LEU A N 1
ATOM 4801 C CA . LEU A 1 301 ? 23.93000 3.31000 9.62900 1.000 17.52675 300 LEU A CA 1
ATOM 4802 C C . LEU A 1 301 ? 23.37500 4.37900 10.54300 1.000 20.59810 300 LEU A C 1
ATOM 4803 O O . LEU A 1 301 ? 22.72100 5.30600 10.04600 1.000 22.00692 300 LEU A O 1
ATOM 4819 N N . GLY A 1 302 ? 23.60700 4.27500 11.84300 1.000 21.54197 301 GLY A N 1
ATOM 4820 C CA . GLY A 1 302 ? 23.27000 5.35800 12.73300 1.000 22.59979 301 GLY A CA 1
ATOM 4821 C C . GLY A 1 302 ? 23.12900 4.75200 14.09400 1.000 24.35524 301 GLY A C 1
ATOM 4822 O O . GLY A 1 302 ? 23.38900 3.54300 14.24400 1.000 24.71852 301 GLY A O 1
ATOM 4827 N N . LYS B 1 8 ? 38.49900 8.09700 -26.59100 1.000 38.83234 7 LYS B N 1
ATOM 4828 C CA . LYS B 1 8 ? 39.47500 7.50900 -27.51800 1.000 39.35717 7 LYS B CA 1
ATOM 4829 C C . LYS B 1 8 ? 40.87100 7.44900 -26.89500 1.000 37.38724 7 LYS B C 1
ATOM 4830 O O . LYS B 1 8 ? 41.55300 8.46700 -26.77800 1.000 38.49454 7 LYS B O 1
ATOM 4848 N N . THR B 1 9 ? 41.27900 6.24400 -26.49100 1.000 34.41273 8 THR B N 1
ATOM 4849 C CA . THR B 1 9 ? 42.61700 6.03900 -25.94700 1.000 33.08733 8 THR B CA 1
ATOM 4850 C C . THR B 1 9 ? 43.66700 6.10000 -27.04500 1.000 31.07945 8 THR B C 1
ATOM 4851 O O . THR B 1 9 ? 44.71200 6.75300 -26.89400 1.000 32.24666 8 THR B O 1
ATOM 4862 N N . PHE B 1 10 ? 43.41600 5.40600 -28.15400 1.000 29.66105 9 PHE B N 1
ATOM 4863 C CA . PHE B 1 10 ? 44.40400 5.30600 -29.21900 1.000 29.16940 9 PHE B CA 1
ATOM 4864 C C . PHE B 1 10 ? 43.74800 4.73500 -30.46600 1.000 28.97784 9 PHE B C 1
ATOM 4865 O O . PHE B 1 10 ? 43.00300 3.75400 -30.38700 1.000 28.14664 9 PHE B O 1
ATOM 4882 N N . SER B 1 11 ? 44.01600 5.34200 -31.61600 1.000 30.39240 10 SER B N 1
ATOM 4883 C CA . SER B 1 11 ? 43.55300 4.83500 -32.90000 1.000 31.81849 10 SER B CA 1
ATOM 4884 C C . SER B 1 11 ? 44.72400 4.85300 -33.86600 1.000 31.02434 10 SER B C 1
ATOM 4885 O O . SER B 1 11 ? 45.57400 5.74400 -33.80700 1.000 32.23793 10 SER B O 1
ATOM 4893 N N . ASN B 1 12 ? 44.77500 3.85700 -34.73900 1.000 29.33490 11 ASN B N 1
ATOM 4894 C CA . ASN B 1 12 ? 45.86700 3.70600 -35.68000 1.000 29.14999 11 ASN B CA 1
ATOM 4895 C C . ASN B 1 12 ? 45.29400 3.32200 -37.02800 1.000 26.85167 11 ASN B C 1
ATOM 4896 O O . ASN B 1 12 ? 44.47000 2.41100 -37.11300 1.000 25.58646 11 ASN B O 1
ATOM 4907 N N . ARG B 1 13 ? 45.72500 4.01400 -38.07500 1.000 26.23412 12 ARG B N 1
ATOM 4908 C CA . ARG B 1 13 ? 45.32800 3.68300 -39.43400 1.000 27.82125 12 ARG B CA 1
ATOM 4909 C C . ARG B 1 13 ? 46.25000 2.59900 -39.96600 1.000 26.57752 12 ARG B C 1
ATOM 4910 O O . ARG B 1 13 ? 47.47700 2.69200 -39.82700 1.000 28.06436 12 ARG B O 1
ATOM 4931 N N . SER B 1 14 ? 45.66300 1.57400 -40.57700 1.000 25.45295 13 SER B N 1
ATOM 4932 C CA . SER B 1 14 ? 46.42500 0.46800 -41.13700 1.000 24.76983 13 SER B CA 1
ATOM 4933 C C . SER B 1 14 ? 45.55100 -0.23100 -42.16800 1.000 23.44338 13 SER B C 1
ATOM 4934 O O . SER B 1 14 ? 44.38400 0.12900 -42.37800 1.000 24.11538 13 SER B O 1
ATOM 4942 N N . ASP B 1 15 ? 46.11900 -1.26200 -42.78600 1.000 23.18696 14 ASP B N 1
ATOM 4943 C CA . ASP B 1 15 ? 45.31500 -2.18200 -43.57900 1.000 22.46605 14 ASP B CA 1
ATOM 4944 C C . ASP B 1 15 ? 44.26000 -2.83900 -42.69000 1.000 18.10724 14 ASP B C 1
ATOM 4945 O O . ASP B 1 15 ? 44.34500 -2.81900 -41.46200 1.000 17.75424 14 ASP B O 1
ATOM 4954 N N . ARG B 1 16 ? 43.25900 -3.43000 -43.33500 1.000 15.31635 15 ARG B N 1
ATOM 4955 C CA . ARG B 1 16 ? 42.08400 -3.95900 -42.63500 1.000 12.84716 15 ARG B CA 1
ATOM 4956 C C . ARG B 1 16 ? 42.48100 -4.89700 -41.51000 1.000 11.63955 15 ARG B C 1
ATOM 4957 O O . ARG B 1 16 ? 43.27100 -5.82800 -41.68800 1.000 11.81267 15 ARG B O 1
ATOM 4978 N N . VAL B 1 17 ? 41.92700 -4.63600 -40.33400 1.000 10.90497 16 VAL B N 1
ATOM 4979 C CA . VAL B 1 17 ? 42.19800 -5.41900 -39.13800 1.000 11.36856 16 VAL B CA 1
ATOM 4980 C C . VAL B 1 17 ? 41.10800 -6.46800 -38.98100 1.000 11.42946 16 VAL B C 1
ATOM 4981 O O . VAL B 1 17 ? 39.93400 -6.14000 -38.76200 1.000 12.61830 16 VAL B O 1
ATOM 4994 N N . LYS B 1 18 ? 41.50000 -7.73200 -39.08700 1.000 10.93697 17 LYS B N 1
ATOM 4995 C CA . LYS B 1 18 ? 40.55600 -8.83700 -39.03200 1.000 10.80505 17 LYS B CA 1
ATOM 4996 C C . LYS B 1 18 ? 40.49400 -9.52000 -37.67500 1.000 10.82367 17 LYS B C 1
ATOM 4997 O O . LYS B 1 18 ? 39.47700 -10.12300 -37.35700 1.000 12.07075 17 LYS B O 1
ATOM 5016 N N . GLY B 1 19 ? 41.57000 -9.48000 -36.89900 1.000 10.92356 18 GLY B N 1
ATOM 5017 C CA . GLY B 1 19 ? 41.57400 -10.03400 -35.55800 1.000 10.76544 18 GLY B CA 1
ATOM 5018 C C . GLY B 1 19 ? 42.21400 -9.05500 -34.59100 1.000 11.98844 18 GLY B C 1
ATOM 5019 O O . GLY B 1 19 ? 43.05300 -8.23400 -34.97000 1.000 12.25276 18 GLY B O 1
ATOM 5023 N N . ILE B 1 20 ? 41.82400 -9.15500 -33.32000 1.000 12.30539 19 ILE B N 1
ATOM 5024 C CA . ILE B 1 20 ? 42.29900 -8.21700 -32.30500 1.000 12.82892 19 ILE B CA 1
ATOM 5025 C C . ILE B 1 20 ? 42.16800 -8.87200 -30.93300 1.000 14.63542 19 ILE B C 1
ATOM 5026 O O . ILE B 1 20 ? 41.25900 -9.66900 -30.69100 1.000 15.35059 19 ILE B O 1
ATOM 5042 N N . ASP B 1 21 ? 43.09700 -8.54700 -30.03600 1.000 14.84226 20 ASP B N 1
ATOM 5043 C CA . ASP B 1 21 ? 43.09900 -9.13500 -28.69400 1.000 15.27500 20 ASP B CA 1
ATOM 5044 C C . ASP B 1 21 ? 43.89800 -8.24300 -27.74800 1.000 16.67944 20 ASP B C 1
ATOM 5045 O O . ASP B 1 21 ? 44.90100 -7.65200 -28.15000 1.0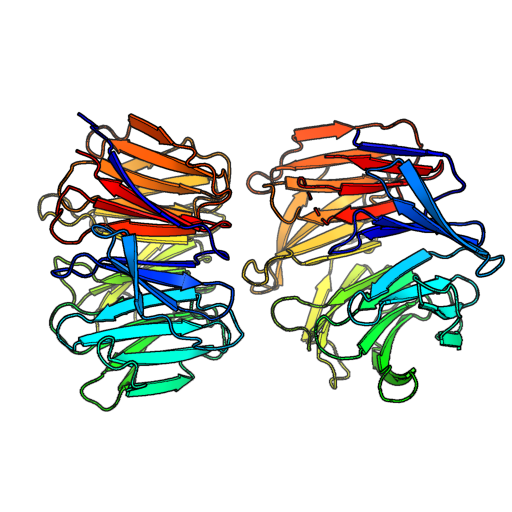00 17.36622 20 ASP B O 1
ATOM 5054 N N . PHE B 1 22 ? 43.47300 -8.17800 -26.48200 1.000 17.67507 21 PHE B N 1
ATOM 5055 C CA . PHE B 1 22 ? 44.18500 -7.41800 -25.45500 1.000 19.00367 21 PHE B CA 1
ATOM 5056 C C . PHE B 1 22 ? 45.10700 -8.33900 -24.65700 1.000 19.48824 21 PHE B C 1
ATOM 5057 O O . PHE B 1 22 ? 44.73800 -9.46800 -24.32900 1.000 20.49275 21 PHE B O 1
ATOM 5074 N N . HIS B 1 23 ? 46.28300 -7.83800 -24.29700 1.000 20.33719 22 HIS B N 1
ATOM 5075 C CA . HIS B 1 23 ? 47.11000 -8.55600 -23.32800 1.000 20.89418 22 HIS B CA 1
ATOM 5076 C C . HIS B 1 23 ? 46.56600 -8.33000 -21.91100 1.000 21.96429 22 HIS B C 1
ATOM 5077 O O . HIS B 1 23 ? 46.09700 -7.23800 -21.60700 1.000 22.78078 22 HIS B O 1
ATOM 5091 N N . PRO B 1 24 ? 46.60400 -9.34200 -21.03300 1.000 23.03098 23 PRO B N 1
ATOM 5092 C CA . PRO B 1 24 ? 45.97300 -9.17900 -19.70700 1.000 24.50288 23 PRO B CA 1
ATOM 5093 C C . PRO B 1 24 ? 46.72800 -8.27100 -18.74700 1.000 25.79909 23 PRO B C 1
ATOM 5094 O O . PRO B 1 24 ? 46.09900 -7.70000 -17.84700 1.000 27.43626 23 PRO B O 1
ATOM 5105 N N . THR B 1 25 ? 48.05000 -8.14600 -18.87300 1.000 26.95512 24 THR B N 1
ATOM 5106 C CA . THR B 1 25 ? 48.84200 -7.41500 -17.88700 1.000 27.96000 24 THR B CA 1
ATOM 5107 C C . THR B 1 25 ? 49.68200 -6.28500 -18.46600 1.000 27.16021 24 THR B C 1
ATOM 5108 O O . THR B 1 25 ? 50.07500 -5.39100 -17.71200 1.000 29.63373 24 THR B O 1
ATOM 5119 N N . GLU B 1 26 ? 49.98400 -6.29800 -19.76600 1.000 26.67950 25 GLU B N 1
ATOM 5120 C CA . GLU B 1 26 ? 50.63700 -5.18300 -20.41800 1.000 27.07022 25 GLU B CA 1
ATOM 5121 C C . GLU B 1 26 ? 49.60800 -4.37100 -21.18700 1.000 25.99214 25 GLU B C 1
ATOM 5122 O O . GLU B 1 26 ? 48.61900 -4.93000 -21.67600 1.000 25.54652 25 GLU B O 1
ATOM 5134 N N . PRO B 1 27 ? 49.79800 -3.07300 -21.34500 1.000 25.37752 26 PRO B N 1
ATOM 5135 C CA . PRO B 1 27 ? 48.81000 -2.24200 -22.05600 1.000 25.71892 26 PRO B CA 1
ATOM 5136 C C . PRO B 1 27 ? 48.95900 -2.37400 -23.56800 1.000 23.54554 26 PRO B C 1
ATOM 5137 O O . PRO B 1 27 ? 49.24400 -1.40900 -24.29000 1.000 23.65117 26 PRO B O 1
ATOM 5148 N N . TRP B 1 28 ? 48.74100 -3.59400 -24.06200 1.000 21.79999 27 TRP B N 1
ATOM 5149 C CA . TRP B 1 28 ? 49.03600 -3.94300 -25.44000 1.000 20.87960 27 TRP B CA 1
ATOM 5150 C C . TRP B 1 28 ? 47.80000 -4.50400 -26.11900 1.000 20.32006 27 TRP B C 1
ATOM 5151 O O . TRP B 1 28 ? 46.99300 -5.20400 -25.50000 1.000 20.95630 27 TRP B O 1
ATOM 5172 N N . VAL B 1 29 ? 47.70600 -4.24900 -27.41600 1.000 18.97398 28 VAL B N 1
ATOM 5173 C CA . VAL B 1 29 ? 46.70000 -4.86000 -28.27100 1.000 18.29170 28 VAL B CA 1
ATOM 5174 C C . VAL B 1 29 ? 47.42200 -5.49800 -29.44500 1.000 16.65494 28 VAL B C 1
ATOM 5175 O O . VAL B 1 29 ? 48.35200 -4.91000 -30.00900 1.000 17.07026 28 VAL B O 1
ATOM 5188 N N . LEU B 1 30 ? 47.02800 -6.72700 -29.75800 1.000 15.54116 29 LEU B N 1
ATOM 5189 C CA . LEU B 1 30 ? 47.45600 -7.46000 -30.94000 1.000 13.70677 29 LEU B CA 1
ATOM 5190 C C . LEU B 1 30 ? 46.43200 -7.22600 -32.03100 1.000 12.78476 29 LEU B C 1
ATOM 5191 O O . LEU B 1 30 ? 45.23500 -7.35800 -31.78000 1.000 13.23618 29 LEU B O 1
ATOM 5207 N N . THR B 1 31 ? 46.90100 -6.91500 -33.24300 1.000 12.20033 30 THR B N 1
ATOM 5208 C CA . THR B 1 31 ? 46.06200 -6.81200 -34.42600 1.000 12.91813 30 THR B CA 1
ATOM 5209 C C . THR B 1 31 ? 46.59500 -7.74900 -35.49500 1.000 12.61820 30 THR B C 1
ATOM 5210 O O . THR B 1 31 ? 47.80600 -7.88900 -35.67200 1.000 13.78389 30 THR B O 1
ATOM 5221 N N . THR B 1 32 ? 45.68500 -8.41700 -36.18400 1.000 11.77834 31 THR B N 1
ATOM 5222 C CA . THR B 1 32 ? 46.04700 -9.27900 -37.29700 1.000 11.84937 31 THR B CA 1
ATOM 5223 C C . THR B 1 32 ? 45.38100 -8.71100 -38.54900 1.000 11.94114 31 THR B C 1
ATOM 5224 O O . THR B 1 32 ? 44.17300 -8.42300 -38.54100 1.000 12.41284 31 THR B O 1
ATOM 5235 N N . LEU B 1 33 ? 46.17500 -8.50800 -39.60600 1.000 11.61686 32 LEU B N 1
ATOM 5236 C CA . LEU B 1 33 ? 45.73600 -7.72300 -40.74700 1.000 12.11906 32 LEU B CA 1
ATOM 5237 C C . LEU B 1 33 ? 45.47900 -8.56900 -41.99000 1.000 11.29976 32 LEU B C 1
ATOM 5238 O O . LEU B 1 33 ? 46.04900 -9.65400 -42.21000 1.000 11.92120 32 LEU B O 1
ATOM 5254 N N . TYR B 1 34 ? 44.66000 -7.98500 -42.86400 1.000 11.27045 33 TYR B N 1
ATOM 5255 C CA . TYR B 1 34 ? 44.32700 -8.60300 -44.13400 1.000 11.79607 33 TYR B CA 1
ATOM 5256 C C . TYR B 1 34 ? 45.56400 -8.77100 -45.00000 1.000 12.15610 33 TYR B C 1
ATOM 5257 O O . TYR B 1 34 ? 45.58200 -9.64300 -45.86700 1.000 13.17169 33 TYR B O 1
ATOM 5275 N N . SER B 1 35 ? 46.58600 -7.92300 -44.80800 1.000 12.85468 34 SER B N 1
ATOM 5276 C CA . SER B 1 35 ? 47.83400 -7.95400 -45.56000 1.000 13.78143 34 SER B CA 1
ATOM 5277 C C . SER B 1 35 ? 48.78800 -9.05400 -45.12800 1.000 13.37129 34 SER B C 1
ATOM 5278 O O . SER B 1 35 ? 49.84200 -9.24000 -45.75500 1.000 15.50632 34 SER B O 1
ATOM 5286 N N . GLY B 1 36 ? 48.48800 -9.76200 -44.06400 1.000 13.20597 35 GLY B N 1
ATOM 5287 C CA . GLY B 1 36 ? 49.37400 -10.78400 -43.58000 1.000 12.76893 35 GLY B CA 1
ATOM 5288 C C . GLY B 1 36 ? 50.33400 -10.33000 -42.50600 1.000 12.39191 35 GLY B C 1
ATOM 5289 O O . GLY B 1 36 ? 51.09800 -11.15000 -41.99000 1.000 13.31689 35 GLY B O 1
ATOM 5293 N N . ARG B 1 37 ? 50.30700 -9.06900 -42.14400 1.000 12.61621 36 ARG B N 1
ATOM 5294 C CA . ARG B 1 37 ? 51.08500 -8.54900 -41.04300 1.000 13.31291 36 ARG B CA 1
ATOM 5295 C C . ARG B 1 37 ? 50.29600 -8.67400 -39.75200 1.000 13.13404 36 ARG B C 1
ATOM 5296 O O . ARG B 1 37 ? 49.05800 -8.62700 -39.73600 1.000 13.13450 36 ARG B O 1
ATOM 5317 N N . VAL B 1 38 ? 51.03300 -8.85400 -38.66600 1.000 12.93378 37 VAL B N 1
ATOM 5318 C CA . VAL B 1 38 ? 50.46500 -8.78200 -37.33200 1.000 13.87426 37 VAL B CA 1
ATOM 5319 C C . VAL B 1 38 ? 51.27300 -7.76100 -36.55200 1.000 14.18661 37 VAL B C 1
ATOM 5320 O O . VAL B 1 38 ? 52.49300 -7.62900 -36.73800 1.000 14.59084 37 VAL B O 1
ATOM 5333 N N . GLU B 1 39 ? 50.58100 -7.01600 -35.69400 1.000 14.87211 38 GLU B N 1
ATOM 5334 C CA . GLU B 1 39 ? 51.18800 -5.91600 -34.97900 1.000 15.72756 38 GLU B CA 1
ATOM 5335 C C . GLU B 1 39 ? 50.78600 -5.98700 -33.51300 1.000 15.62232 38 GLU B C 1
ATOM 5336 O O . GLU B 1 39 ? 49.68400 -6.42600 -33.16300 1.000 16.48170 38 GLU B O 1
ATOM 5348 N N . ILE B 1 40 ? 51.69500 -5.56300 -32.64500 1.000 15.66472 39 ILE B N 1
ATOM 5349 C CA . ILE B 1 40 ? 51.38100 -5.36200 -31.23800 1.000 15.65103 39 ILE B CA 1
ATOM 5350 C C . ILE B 1 40 ? 51.66300 -3.90500 -30.92500 1.000 17.42812 39 ILE B C 1
ATOM 5351 O O . ILE B 1 40 ? 52.77300 -3.41800 -31.17700 1.000 18.21598 39 ILE B O 1
ATOM 5367 N N . TRP B 1 41 ? 50.67100 -3.21600 -30.37300 1.000 18.32860 40 TRP B N 1
ATOM 5368 C CA . TRP B 1 41 ? 50.78500 -1.80400 -30.03800 1.000 19.64956 40 TRP B CA 1
ATOM 5369 C C . TRP B 1 41 ? 50.60000 -1.58800 -28.54600 1.000 21.19907 40 TRP B C 1
ATOM 5370 O O . TRP B 1 41 ? 49.72000 -2.18800 -27.92400 1.000 21.00926 40 TRP B O 1
ATOM 5391 N N . ASN B 1 42 ? 51.42500 -0.72500 -27.96600 1.000 22.82809 41 ASN B N 1
ATOM 5392 C CA . ASN B 1 42 ? 51.14500 -0.19400 -26.63300 1.000 24.10147 41 ASN B CA 1
ATOM 5393 C C . ASN B 1 42 ? 50.18200 0.97600 -26.79400 1.000 25.06600 41 ASN B C 1
ATOM 5394 O O . ASN B 1 42 ? 50.56600 2.03600 -27.30400 1.000 25.93634 41 ASN B O 1
ATOM 5405 N N . TYR B 1 43 ? 48.92300 0.78300 -26.39500 1.000 25.92301 42 TYR B N 1
ATOM 5406 C CA . TYR B 1 43 ? 47.91900 1.81500 -26.62000 1.000 26.50315 42 TYR B CA 1
ATOM 5407 C C . TYR B 1 43 ? 47.98900 2.94200 -25.59500 1.000 28.47056 42 TYR B C 1
ATOM 5408 O O . TYR B 1 43 ? 47.32800 3.96600 -25.78400 1.000 29.58143 42 TYR B O 1
ATOM 5426 N N . GLU B 1 44 ? 48.77300 2.78400 -24.52900 1.000 29.49626 43 GLU B N 1
ATOM 5427 C CA . GLU B 1 44 ? 48.93700 3.85700 -23.54900 1.000 32.07149 43 GLU B CA 1
ATOM 5428 C C . GLU B 1 44 ? 50.07800 4.79300 -23.91900 1.000 33.47757 43 GLU B C 1
ATOM 5429 O O . GLU B 1 44 ? 49.92600 6.01200 -23.80100 1.000 35.04251 43 GLU B O 1
ATOM 5441 N N . THR B 1 45 ? 51.21100 4.25800 -24.38600 1.000 33.48216 44 THR B N 1
ATOM 5442 C CA . THR B 1 45 ? 52.29100 5.10100 -24.88500 1.000 34.34975 44 THR B CA 1
ATOM 5443 C C . THR B 1 45 ? 52.14600 5.42600 -26.36500 1.000 34.68924 44 THR B C 1
ATOM 5444 O O . THR B 1 45 ? 52.80800 6.34600 -26.85500 1.000 35.68714 44 THR B O 1
ATOM 5455 N N . GLN B 1 46 ? 51.31600 4.67300 -27.08700 1.000 33.85237 45 GLN B N 1
ATOM 5456 C CA . GLN B 1 46 ? 51.04100 4.91700 -28.50200 1.000 34.55148 45 GLN B CA 1
ATOM 5457 C C . GLN B 1 46 ? 52.25000 4.59600 -29.37900 1.000 34.02443 45 GLN B C 1
ATOM 5458 O O . GLN B 1 46 ? 52.51800 5.27200 -30.37400 1.000 35.07057 45 GLN B O 1
ATOM 5472 N N . VAL B 1 47 ? 52.97600 3.54300 -29.01700 1.000 32.45886 46 VAL B N 1
ATOM 5473 C CA . VAL B 1 47 ? 54.13700 3.11400 -29.78300 1.000 32.25679 46 VAL B CA 1
ATOM 5474 C C . VAL B 1 47 ? 53.96300 1.64700 -30.14300 1.000 30.20968 46 VAL B C 1
ATOM 5475 O O . VAL B 1 47 ? 53.39100 0.86000 -29.38400 1.000 29.96590 46 VAL B O 1
ATOM 5488 N N . GLU B 1 48 ? 54.47500 1.28200 -31.30700 1.000 28.47163 47 GLU B N 1
ATOM 5489 C CA . GLU B 1 48 ? 54.43500 -0.10800 -31.73000 1.000 27.73688 47 GLU B CA 1
ATOM 5490 C C . GLU B 1 48 ? 55.45900 -0.91000 -30.93500 1.000 25.74879 47 GLU B C 1
ATOM 5491 O O . GLU B 1 48 ? 56.60800 -0.48200 -30.76000 1.000 28.08853 47 GLU B O 1
ATOM 5503 N N . VAL B 1 49 ? 55.01500 -2.05000 -30.41600 1.000 23.62237 48 VAL B N 1
ATOM 5504 C CA . VAL B 1 49 ? 55.87100 -2.97000 -29.68000 1.000 22.24254 48 VAL B CA 1
ATOM 5505 C C . VAL B 1 49 ? 56.59800 -3.90200 -30.63600 1.000 20.91088 48 VAL B C 1
ATOM 5506 O O . VAL B 1 49 ? 57.80200 -4.14800 -30.50500 1.000 21.51322 48 VAL B O 1
ATOM 5519 N N . ARG B 1 50 ? 55.86600 -4.45100 -31.60100 1.000 19.09123 49 ARG B N 1
ATOM 5520 C CA . ARG B 1 50 ? 56.42600 -5.41600 -32.53100 1.000 19.41451 49 ARG B CA 1
ATOM 5521 C C . ARG B 1 50 ? 55.51000 -5.51500 -33.73600 1.000 18.46090 49 ARG B C 1
ATOM 5522 O O . ARG B 1 50 ? 54.30200 -5.34700 -33.61900 1.000 17.80839 49 ARG B O 1
ATOM 5543 N N . SER B 1 51 ? 56.09800 -5.81100 -34.88600 1.000 17.83427 50 SER B N 1
ATOM 5544 C CA . SER B 1 51 ? 55.34400 -6.18800 -36.07200 1.000 19.54880 50 SER B CA 1
ATOM 5545 C C . SER B 1 51 ? 56.03400 -7.38000 -36.71200 1.000 19.14534 50 SER B C 1
ATOM 5546 O O . SER B 1 51 ? 57.25600 -7.52300 -36.61400 1.000 20.93987 50 SER B O 1
ATOM 5554 N N . ILE B 1 52 ? 55.23600 -8.25200 -37.33300 1.000 17.44396 51 ILE B N 1
ATOM 5555 C CA . ILE B 1 52 ? 55.72400 -9.45100 -38.01300 1.000 16.51850 51 ILE B CA 1
ATOM 5556 C C . ILE B 1 52 ? 54.95400 -9.60300 -39.31500 1.000 16.75266 51 ILE B C 1
ATOM 5557 O O . ILE B 1 52 ? 53.72300 -9.57700 -39.31100 1.000 16.52749 51 ILE B O 1
ATOM 5573 N N . GLN B 1 53 ? 55.67000 -9.77700 -40.41900 1.000 16.95557 52 GLN B N 1
ATOM 5574 C CA . GLN B 1 53 ? 55.04600 -10.15600 -41.68700 1.000 17.46563 52 GLN B CA 1
ATOM 5575 C C . GLN B 1 53 ? 54.93000 -11.67400 -41.64900 1.000 17.11093 52 GLN B C 1
ATOM 5576 O O . GLN B 1 53 ? 55.89700 -12.39800 -41.90500 1.000 18.65987 52 GLN B O 1
ATOM 5590 N N . VAL B 1 54 ? 53.74700 -12.15500 -41.26900 1.000 15.45912 53 VAL B N 1
ATOM 5591 C CA . VAL B 1 54 ? 53.55200 -13.57900 -41.02100 1.000 15.30285 53 VAL B CA 1
ATOM 5592 C C . VAL B 1 54 ? 53.40700 -14.35900 -42.32000 1.000 15.27010 53 VAL B C 1
ATOM 5593 O O . VAL B 1 54 ? 53.91100 -15.47700 -42.44300 1.000 16.50106 53 VAL B O 1
ATOM 5606 N N . THR B 1 55 ? 52.72000 -13.78700 -43.29500 1.000 14.21232 54 THR B N 1
ATOM 5607 C CA . THR B 1 55 ? 52.32200 -14.45700 -44.52200 1.000 14.99011 54 THR B CA 1
ATOM 5608 C C . THR B 1 55 ? 51.89600 -13.35600 -45.48000 1.000 14.86493 54 THR B C 1
ATOM 5609 O O . THR B 1 55 ? 51.86400 -12.17900 -45.11800 1.000 15.69076 54 THR B O 1
ATOM 5620 N N . GLU B 1 56 ? 51.60200 -13.73700 -46.71700 1.000 14.09114 55 GLU B N 1
ATOM 5621 C CA . GLU B 1 56 ? 51.04200 -12.78500 -47.66600 1.000 16.12066 55 GLU B CA 1
ATOM 5622 C C . GLU B 1 56 ? 49.52200 -12.81600 -47.71500 1.000 14.50250 55 GLU B C 1
ATOM 5623 O O . GLU B 1 56 ? 48.92000 -11.93700 -48.34900 1.000 16.01780 55 GLU B O 1
ATOM 5635 N N . THR B 1 57 ? 48.89200 -13.78800 -47.06600 1.000 12.93599 56 THR B N 1
ATOM 5636 C CA . THR B 1 57 ? 47.44300 -13.95000 -47.04600 1.000 12.13789 56 THR B CA 1
ATOM 5637 C C . THR B 1 57 ? 46.85700 -13.25500 -45.82600 1.000 11.38254 56 THR B C 1
ATOM 5638 O O . THR B 1 57 ? 47.56900 -12.89700 -44.87400 1.000 13.05146 56 THR B O 1
ATOM 5649 N N . PRO B 1 58 ? 45.53100 -13.06600 -45.79000 1.000 10.91373 57 PRO B N 1
ATOM 5650 C CA . PRO B 1 58 ? 44.91200 -12.50100 -44.59100 1.000 11.02429 57 PRO B CA 1
ATOM 5651 C C . PRO B 1 58 ? 45.14800 -13.36700 -43.36500 1.000 11.88786 57 PRO B C 1
ATOM 5652 O O . PRO B 1 58 ? 45.17800 -14.59300 -43.42900 1.000 12.41656 57 PRO B O 1
ATOM 5663 N N . VAL B 1 59 ? 45.30200 -12.70000 -42.23000 1.000 11.59038 58 VAL B N 1
ATOM 5664 C CA . VAL B 1 59 ? 45.40100 -13.35200 -40.92600 1.000 12.06403 58 VAL B CA 1
ATOM 5665 C C . VAL B 1 59 ? 44.12900 -12.98000 -40.17000 1.000 11.61872 58 VAL B C 1
ATOM 5666 O O . VAL B 1 59 ? 44.00200 -11.85400 -39.68000 1.000 13.17894 58 VAL B O 1
ATOM 5679 N N . ARG B 1 60 ? 43.16700 -13.90700 -40.07100 1.000 11.58718 59 ARG B N 1
ATOM 5680 C CA . ARG B 1 60 ? 41.87800 -13.57600 -39.47100 1.000 11.97960 59 ARG B CA 1
ATOM 5681 C C . ARG B 1 60 ? 41.82600 -13.77800 -37.96900 1.000 12.68751 59 ARG B C 1
ATOM 5682 O O . ARG B 1 60 ? 40.93400 -13.22400 -37.31700 1.000 13.92712 59 ARG B O 1
ATOM 5703 N N . ALA B 1 61 ? 42.71300 -14.58200 -37.40900 1.000 11.29763 60 ALA B N 1
ATOM 5704 C CA . ALA B 1 61 ? 42.63700 -14.98500 -36.01400 1.000 12.48912 60 ALA B CA 1
ATOM 5705 C C . ALA B 1 61 ? 43.95100 -14.67500 -35.32400 1.000 12.01334 60 ALA B C 1
ATOM 5706 O O . ALA B 1 61 ? 45.02100 -14.99200 -35.84100 1.000 11.83152 60 ALA B O 1
ATOM 5713 N N . GLY B 1 62 ? 43.85500 -14.12100 -34.12500 1.000 11.98982 61 GLY B N 1
ATOM 5714 C CA . GLY B 1 62 ? 45.02600 -13.85300 -33.30800 1.000 12.67328 61 GLY B CA 1
ATOM 5715 C C . GLY B 1 62 ? 44.66000 -13.72900 -31.84600 1.000 13.76509 61 GLY B C 1
ATOM 5716 O O . GLY B 1 62 ? 43.72000 -13.01000 -31.49300 1.000 13.86419 61 GLY B O 1
ATOM 5720 N N . LYS B 1 63 ? 45.40600 -14.43500 -31.00000 1.000 14.50908 62 LYS B N 1
ATOM 5721 C CA . LYS B 1 63 ? 45.19700 -14.38200 -29.56500 1.000 14.71656 62 LYS B CA 1
ATOM 5722 C C . LYS B 1 63 ? 46.53600 -14.35800 -28.85200 1.000 15.48230 62 LYS B C 1
ATOM 5723 O O . LYS B 1 63 ? 47.48300 -15.03400 -29.25200 1.000 15.69819 62 LYS B O 1
ATOM 5742 N N . PHE B 1 64 ? 46.58300 -13.62600 -27.75300 1.000 16.79856 63 PHE B N 1
ATOM 5743 C CA . PHE B 1 64 ? 47.67400 -13.76600 -26.80600 1.000 17.52036 63 PHE B CA 1
ATOM 5744 C C . PHE B 1 64 ? 47.50100 -15.05800 -26.02400 1.000 18.28496 63 PHE B C 1
ATOM 5745 O O . PHE B 1 64 ? 46.37900 -15.45600 -25.68800 1.000 19.37149 63 PHE B O 1
ATOM 5762 N N . ILE B 1 65 ? 48.62000 -15.71400 -25.73500 1.000 18.72773 64 ILE B N 1
ATOM 5763 C CA . ILE B 1 65 ? 48.70800 -16.76300 -24.72400 1.000 20.07735 64 ILE B CA 1
ATOM 5764 C C . ILE B 1 65 ? 49.69700 -16.23500 -23.69100 1.000 21.52358 64 ILE B C 1
ATOM 5765 O O . ILE B 1 65 ? 50.90600 -16.51600 -23.75500 1.000 20.81522 64 ILE B O 1
ATOM 5781 N N . ALA B 1 66 ? 49.19400 -15.41800 -22.76800 1.000 23.38736 65 ALA B N 1
ATOM 5782 C CA . ALA B 1 66 ? 50.07500 -14.62700 -21.91900 1.000 24.69551 65 ALA B CA 1
ATOM 5783 C C . ALA B 1 66 ? 50.95900 -15.50900 -21.05200 1.000 24.66417 65 ALA B C 1
ATOM 5784 O O . ALA B 1 66 ? 52.12000 -15.16800 -20.79900 1.000 25.06396 65 ALA B O 1
ATOM 5791 N N . ARG B 1 67 ? 50.43700 -16.63900 -20.57300 1.000 24.06277 66 ARG B N 1
ATOM 5792 C CA . ARG B 1 67 ? 51.22600 -17.46300 -19.65400 1.000 24.31795 66 ARG B CA 1
ATOM 5793 C C . ARG B 1 67 ? 52.41000 -18.14700 -20.32700 1.000 24.86799 66 ARG B C 1
ATOM 5794 O O . ARG B 1 67 ? 53.27000 -18.69600 -19.62900 1.000 26.12890 66 ARG B O 1
ATOM 5815 N N . LYS B 1 68 ? 52.47900 -18.12400 -21.65800 1.000 24.30768 67 LYS B N 1
ATOM 5816 C CA . LYS B 1 68 ? 53.60600 -18.66200 -22.41000 1.000 24.85553 67 LYS B CA 1
ATOM 5817 C C . LYS B 1 68 ? 54.40200 -17.57000 -23.11200 1.000 23.98938 67 LYS B C 1
ATOM 5818 O O . LYS B 1 68 ? 55.37600 -17.87900 -23.80700 1.000 24.38155 67 LYS B O 1
ATOM 5837 N N . ASN B 1 69 ? 54.02600 -16.30600 -22.93200 1.000 23.53634 68 ASN B N 1
ATOM 5838 C CA . ASN B 1 69 ? 54.61000 -15.18000 -23.67400 1.000 23.20895 68 ASN B CA 1
ATOM 5839 C C . ASN B 1 69 ? 54.48100 -15.34500 -25.18700 1.000 21.06567 68 ASN B C 1
ATOM 5840 O O . ASN B 1 69 ? 55.36800 -14.94500 -25.94500 1.000 20.82201 68 ASN B O 1
ATOM 5851 N N . TRP B 1 70 ? 53.34400 -15.88900 -25.63000 1.000 20.19913 69 TRP B N 1
ATOM 5852 C CA . TRP B 1 70 ? 53.11200 -16.17100 -27.04000 1.000 19.54258 69 TRP B CA 1
ATOM 5853 C C . TRP B 1 70 ? 51.95100 -15.36100 -27.59900 1.000 17.69817 69 TRP B C 1
ATOM 5854 O O . TRP B 1 70 ? 51.05500 -14.91900 -26.87100 1.000 18.16002 69 TRP B O 1
ATOM 5875 N N . ILE B 1 71 ? 51.95800 -15.21900 -28.92700 1.000 16.44117 70 ILE B N 1
ATOM 5876 C CA . ILE B 1 71 ? 50.75500 -14.99800 -29.71100 1.000 15.57120 70 ILE B CA 1
ATOM 5877 C C . ILE B 1 71 ? 50.55600 -16.21600 -30.59500 1.000 15.03482 70 ILE B C 1
ATOM 5878 O O . ILE B 1 71 ? 51.52400 -16.83900 -31.04400 1.000 15.53364 70 ILE B O 1
ATOM 5894 N N . ILE B 1 72 ? 49.29300 -16.54100 -30.85800 1.000 13.93082 71 ILE B N 1
ATOM 5895 C CA . ILE B 1 72 ? 48.93200 -17.57400 -31.82400 1.000 13.04398 71 ILE B CA 1
ATOM 5896 C C . ILE B 1 72 ? 48.04000 -16.93800 -32.88500 1.000 12.10124 71 ILE B C 1
ATOM 5897 O O . ILE B 1 72 ? 47.12400 -16.16800 -32.56700 1.000 13.30138 71 ILE B O 1
ATOM 5913 N N . VAL B 1 73 ? 48.32800 -17.23600 -34.14500 1.000 12.30634 72 VAL B N 1
ATOM 5914 C CA . VAL B 1 73 ? 47.63400 -16.61800 -35.25900 1.000 11.84996 72 VAL B CA 1
ATOM 5915 C C . VAL B 1 73 ? 47.25800 -17.68900 -36.27500 1.000 12.20128 72 VAL B C 1
ATOM 5916 O O . VAL B 1 73 ? 47.93800 -18.71300 -36.41400 1.000 13.35814 72 VAL B O 1
ATOM 5929 N N . GLY B 1 74 ? 46.15700 -17.44300 -36.96800 1.000 12.11512 73 GLY B N 1
ATOM 5930 C CA . GLY B 1 74 ? 45.68000 -18.34500 -38.00200 1.000 11.51925 73 GLY B CA 1
ATOM 5931 C C . GLY B 1 74 ? 45.34300 -17.56100 -39.24900 1.000 11.95835 73 GLY B C 1
ATOM 5932 O O . GLY B 1 74 ? 44.78100 -16.46000 -39.17500 1.000 12.34068 73 GLY B O 1
ATOM 5936 N N . SER B 1 75 ? 45.70000 -18.12600 -40.40300 1.000 13.03432 74 SER B N 1
ATOM 5937 C CA . SER B 1 75 ? 45.64300 -17.35400 -41.63500 1.000 12.34494 74 SER B CA 1
ATOM 5938 C C . SER B 1 75 ? 45.01900 -18.12700 -42.79100 1.000 12.64401 74 SER B C 1
ATOM 5939 O O . SER B 1 75 ? 44.71400 -19.31900 -42.71100 1.000 14.73690 74 SER B O 1
ATOM 5947 N N . ASP B 1 76 ? 44.79500 -17.39600 -43.88000 1.000 10.75594 75 ASP B N 1
ATOM 5948 C CA . ASP B 1 76 ? 44.10900 -17.92000 -45.05000 1.000 10.84970 75 ASP B CA 1
ATOM 5949 C C . ASP B 1 76 ? 44.99300 -18.83000 -45.89000 1.000 10.99924 75 ASP B C 1
ATOM 5950 O O . ASP B 1 76 ? 44.49800 -19.44100 -46.84000 1.000 12.10344 75 ASP B O 1
ATOM 5959 N N . ASP B 1 77 ? 46.26200 -18.95900 -45.55100 1.000 11.66570 76 ASP B N 1
ATOM 5960 C CA . ASP B 1 77 ? 47.11500 -20.01700 -46.06500 1.000 13.29679 76 ASP B CA 1
ATOM 5961 C C . ASP B 1 77 ? 46.92100 -21.31500 -45.30200 1.000 12.75364 76 ASP B C 1
ATOM 5962 O O . ASP B 1 77 ? 47.64100 -22.28400 -45.54700 1.000 14.26038 76 ASP B O 1
ATOM 5971 N N . PHE B 1 78 ? 45.94300 -21.36500 -44.40500 1.000 12.72282 77 PHE B N 1
ATOM 5972 C CA . PHE B 1 78 ? 45.49300 -22.55100 -43.71000 1.000 13.18566 77 PHE B CA 1
ATOM 5973 C C . PHE B 1 78 ? 46.38500 -22.90600 -42.52800 1.000 13.30582 77 PHE B C 1
ATOM 5974 O O . PHE B 1 78 ? 46.25100 -24.00600 -41.97300 1.000 14.27149 77 PHE B O 1
ATOM 5991 N N . ARG B 1 79 ? 47.28700 -22.02100 -42.12600 1.000 13.05456 78 ARG B N 1
ATOM 5992 C CA . ARG B 1 79 ? 48.31600 -22.36300 -41.15000 1.000 13.93773 78 ARG B CA 1
ATOM 5993 C C . ARG B 1 79 ? 48.11900 -21.67200 -39.81000 1.000 13.70884 78 ARG B C 1
ATOM 5994 O O . ARG B 1 79 ? 47.65400 -20.53000 -39.73400 1.000 13.65384 78 ARG B O 1
ATOM 6015 N N . ILE B 1 80 ? 48.46400 -22.39900 -38.75400 1.000 13.26177 79 ILE B N 1
ATOM 6016 C CA . ILE B 1 80 ? 48.58500 -21.85500 -37.40900 1.000 13.26653 79 ILE B CA 1
ATOM 6017 C C . ILE B 1 80 ? 50.06000 -21.56500 -37.18900 1.000 13.34168 79 ILE B C 1
ATOM 6018 O O . ILE B 1 80 ? 50.91000 -22.41300 -37.47100 1.000 14.30088 79 ILE B O 1
ATOM 6034 N N . ARG B 1 81 ? 50.36500 -20.36700 -36.71600 1.000 13.29944 80 ARG B N 1
ATOM 6035 C CA . ARG B 1 81 ? 51.71600 -20.00700 -36.33600 1.000 14.01109 80 ARG B CA 1
ATOM 6036 C C . ARG B 1 81 ? 51.68200 -19.41700 -34.93500 1.000 14.23311 80 ARG B C 1
ATOM 6037 O O . ARG B 1 81 ? 50.72600 -18.74600 -34.55000 1.000 14.50828 80 ARG B O 1
ATOM 6058 N N . VAL B 1 82 ? 52.73300 -19.67900 -34.17400 1.000 14.47985 81 VAL B N 1
ATOM 6059 C CA . VAL B 1 82 ? 52.88300 -19.18300 -32.81100 1.000 15.32265 81 VAL B CA 1
ATOM 6060 C C . VAL B 1 82 ? 54.22000 -18.46900 -32.73900 1.000 15.62779 81 VAL B C 1
ATOM 6061 O O . VAL B 1 82 ? 55.21700 -18.96700 -33.26700 1.000 16.00492 81 VAL B O 1
ATOM 6074 N N . PHE B 1 83 ? 54.23000 -17.29100 -32.12500 1.000 15.71906 82 PHE B N 1
ATOM 6075 C CA . PHE B 1 83 ? 55.43600 -16.49900 -31.96500 1.000 15.82150 82 PHE B CA 1
ATOM 6076 C C . PHE B 1 83 ? 55.55900 -16.07800 -30.51000 1.000 16.24741 82 PHE B C 1
ATOM 6077 O O . PHE B 1 83 ? 54.55600 -15.82700 -29.83200 1.000 16.79587 82 PHE B O 1
ATOM 6094 N N . ASN B 1 84 ? 56.79900 -16.01000 -30.03500 1.000 16.69023 83 ASN B N 1
ATOM 6095 C CA . ASN B 1 84 ? 57.07800 -15.39800 -28.74900 1.000 17.27140 83 ASN B CA 1
ATOM 6096 C C . ASN B 1 84 ? 57.04700 -13.88700 -28.95700 1.000 18.01124 83 ASN B C 1
ATOM 6097 O O . ASN B 1 84 ? 57.77800 -13.36900 -29.80400 1.000 18.53609 83 ASN B O 1
ATOM 6108 N N . TYR B 1 85 ? 56.21100 -13.17500 -28.20200 1.000 18.26846 84 TYR B N 1
ATOM 6109 C CA . TYR B 1 85 ? 56.05800 -11.74800 -28.47400 1.000 18.86131 84 TYR B CA 1
ATOM 6110 C C . TYR B 1 85 ? 57.17100 -10.91000 -27.86500 1.000 19.92936 84 TYR B C 1
ATOM 6111 O O . TYR B 1 85 ? 57.31900 -9.73900 -28.23400 1.000 20.92754 84 TYR B O 1
ATOM 6129 N N . ASN B 1 86 ? 57.95800 -11.47200 -26.95200 1.000 19.98187 85 ASN B N 1
ATOM 6130 C CA . ASN B 1 86 ? 59.08700 -10.72800 -26.41400 1.000 21.14936 85 ASN B CA 1
ATOM 6131 C C . ASN B 1 86 ? 60.29500 -10.78600 -27.32600 1.000 21.70682 85 ASN B C 1
ATOM 6132 O O . ASN B 1 86 ? 61.12900 -9.87500 -27.29200 1.000 23.70084 85 ASN B O 1
ATOM 6143 N N . THR B 1 87 ? 60.40800 -11.83700 -28.13700 1.000 19.44481 86 THR B N 1
ATOM 6144 C CA . THR B 1 87 ? 61.58600 -12.05600 -28.95700 1.000 17.94267 86 THR B CA 1
ATOM 6145 C C . THR B 1 87 ? 61.30400 -12.06000 -30.44800 1.000 18.43180 86 THR B C 1
ATOM 6146 O O . THR B 1 87 ? 62.24500 -11.92500 -31.23500 1.000 19.09809 86 THR B O 1
ATOM 6157 N N . GLY B 1 88 ? 60.06300 -12.26600 -30.85700 1.000 16.96056 87 GLY B N 1
ATOM 6158 C CA . GLY B 1 88 ? 59.73100 -12.41900 -32.25000 1.000 17.96745 87 GLY B CA 1
ATOM 6159 C C . GLY B 1 88 ? 59.96900 -13.80100 -32.81000 1.000 17.21763 87 GLY B C 1
ATOM 6160 O O . GLY B 1 88 ? 59.64200 -14.04100 -33.97900 1.000 17.96729 87 GLY B O 1
ATOM 6164 N N . GLU B 1 89 ? 60.50600 -14.72800 -32.01700 1.000 16.94054 88 GLU B N 1
ATOM 6165 C CA . GLU B 1 89 ? 60.82500 -16.05200 -32.54200 1.000 16.98687 88 GLU B CA 1
ATOM 6166 C C . GLU B 1 89 ? 59.56400 -16.83300 -32.89000 1.000 17.57039 88 GLU B C 1
ATOM 6167 O O . GLU B 1 89 ? 58.58700 -16.82700 -32.14600 1.000 17.59888 88 GLU B O 1
ATOM 6179 N N . LYS B 1 90 ? 59.60200 -17.53800 -34.00900 1.000 17.63650 89 LYS B N 1
ATOM 6180 C CA . LYS B 1 90 ? 58.53600 -18.45300 -34.37000 1.000 17.99288 89 LYS B CA 1
ATOM 6181 C C . LYS B 1 90 ? 58.70100 -19.74000 -33.57000 1.000 18.31981 89 LYS B C 1
ATOM 6182 O O . LYS B 1 90 ? 59.78000 -20.33800 -33.54100 1.000 19.40379 89 LYS B O 1
ATOM 6201 N N . VAL B 1 91 ? 57.63200 -20.12900 -32.89000 1.000 18.72643 90 VAL B N 1
ATOM 6202 C CA . VAL B 1 91 ? 57.59200 -21.32700 -32.06500 1.000 19.53048 90 VAL B CA 1
ATOM 6203 C C . VAL B 1 91 ? 57.12400 -22.53700 -32.86000 1.000 18.71521 90 VAL B C 1
ATOM 6204 O O . VAL B 1 91 ? 57.67400 -23.62800 -32.72600 1.000 20.59970 90 VAL B O 1
ATOM 6217 N N . VAL B 1 92 ? 56.10300 -22.38200 -33.69800 1.000 17.49258 91 VAL B N 1
ATOM 6218 C CA . VAL B 1 92 ? 55.58200 -23.48800 -34.49200 1.000 17.13521 91 VAL B CA 1
ATOM 6219 C C . VAL B 1 92 ? 54.86500 -22.88700 -35.69300 1.000 15.74783 91 VAL B C 1
ATOM 6220 O O . VAL B 1 92 ? 54.43900 -21.72900 -35.66600 1.000 15.72976 91 VAL B O 1
ATOM 6233 N N . ASP B 1 93 ? 54.75000 -23.68200 -36.75700 1.000 16.55761 92 ASP B N 1
ATOM 6234 C CA . ASP B 1 93 ? 54.16500 -23.25400 -38.02700 1.000 16.68773 92 ASP B CA 1
ATOM 6235 C C . ASP B 1 93 ? 53.67600 -24.53300 -38.69800 1.000 16.53984 92 ASP B C 1
ATOM 6236 O O . ASP B 1 93 ? 54.49800 -25.35700 -39.10300 1.000 18.14774 92 ASP B O 1
ATOM 6245 N N . PHE B 1 94 ? 52.36200 -24.72800 -38.77900 1.000 15.91011 93 PHE B N 1
ATOM 6246 C CA . PHE B 1 94 ? 51.83500 -25.95400 -39.36100 1.000 15.63591 93 PHE B CA 1
ATOM 6247 C C . PHE B 1 94 ? 50.51800 -25.70300 -40.09900 1.000 14.48835 93 PHE B C 1
ATOM 6248 O O . PHE B 1 94 ? 49.76000 -24.78800 -39.76500 1.000 14.78483 93 PHE B O 1
ATOM 6265 N N . GLU B 1 95 ? 50.24700 -26.53900 -41.10000 1.000 15.08011 94 GLU B N 1
ATOM 6266 C CA . GLU B 1 95 ? 48.95700 -26.52500 -41.77000 1.000 15.23370 94 GLU B CA 1
ATOM 6267 C C . GLU B 1 95 ? 47.93200 -27.21000 -40.88000 1.000 15.53907 94 GLU B C 1
ATOM 6268 O O . GLU B 1 95 ? 48.08700 -28.37900 -40.52600 1.000 17.73050 94 GLU B O 1
ATOM 6280 N N . ALA B 1 96 ? 46.90900 -26.46800 -40.49400 1.000 15.27497 95 ALA B N 1
ATOM 6281 C CA . ALA B 1 96 ? 45.89900 -26.95100 -39.57100 1.000 15.20743 95 ALA B CA 1
ATOM 6282 C C . ALA B 1 96 ? 44.66900 -27.49100 -40.27800 1.000 13.92708 95 ALA B C 1
ATOM 6283 O O . ALA B 1 96 ? 43.97000 -28.34200 -39.71400 1.000 15.01800 95 ALA B O 1
ATOM 6290 N N . HIS B 1 97 ? 44.36700 -26.96400 -41.46600 1.000 13.33144 96 HIS B N 1
ATOM 6291 C CA . HIS B 1 97 ? 43.15900 -27.29200 -42.20800 1.000 12.71777 96 HIS B CA 1
ATOM 6292 C C . HIS B 1 97 ? 43.47900 -27.17800 -43.68800 1.000 13.74939 96 HIS B C 1
ATOM 6293 O O . HIS B 1 97 ? 44.49700 -26.58900 -44.06300 1.000 14.82919 96 HIS B O 1
ATOM 6307 N N . PRO B 1 98 ? 42.60100 -27.67300 -44.56100 1.000 13.30080 97 PRO B N 1
ATOM 6308 C CA . PRO B 1 98 ? 42.75000 -27.42300 -46.01000 1.000 13.36222 97 PRO B CA 1
ATOM 6309 C C . PRO B 1 98 ? 42.00500 -26.19400 -46.50500 1.000 11.97492 97 PRO B C 1
ATOM 6310 O O . PRO B 1 98 ? 41.95000 -25.96600 -47.71700 1.000 13.05071 97 PRO B O 1
ATOM 6321 N N . ASP B 1 99 ? 41.47900 -25.38700 -45.58200 1.000 12.24385 98 ASP B N 1
ATOM 6322 C CA . ASP B 1 99 ? 40.72800 -24.17600 -45.86000 1.000 11.29691 98 ASP B CA 1
ATOM 6323 C C . ASP B 1 99 ? 41.06100 -23.12900 -44.80100 1.000 11.89027 98 ASP B C 1
ATOM 6324 O O . ASP B 1 99 ? 41.80400 -23.38300 -43.85600 1.000 12.60463 98 ASP B O 1
ATOM 6333 N N . TYR B 1 100 ? 40.50300 -21.93700 -44.95400 1.000 11.28536 99 TYR B N 1
ATOM 6334 C CA . TYR B 1 100 ? 40.82700 -20.83900 -44.04600 1.000 10.15563 99 TYR B CA 1
ATOM 6335 C C . TYR B 1 100 ? 40.54600 -21.18000 -42.58200 1.000 10.49089 99 TYR B C 1
ATOM 6336 O O . TYR B 1 100 ? 39.59700 -21.89800 -42.25300 1.000 10.97664 99 TYR B O 1
ATOM 6354 N N . ILE B 1 101 ? 41.37000 -20.60100 -41.72100 1.000 10.59003 100 ILE B N 1
ATOM 6355 C CA . ILE B 1 101 ? 41.11400 -20.53800 -40.28600 1.000 10.08315 100 ILE B CA 1
ATOM 6356 C C . ILE B 1 101 ? 40.33100 -19.26200 -39.99300 1.000 9.95629 100 ILE B C 1
ATOM 6357 O O . ILE B 1 101 ? 40.79100 -18.15600 -40.29100 1.000 10.63204 100 ILE B O 1
ATOM 6373 N N . ARG B 1 102 ? 39.15000 -19.40500 -39.40600 1.000 9.59331 101 ARG B N 1
ATOM 6374 C CA . ARG B 1 102 ? 38.30500 -18.25700 -39.08800 1.000 9.14727 101 ARG B CA 1
ATOM 6375 C C . ARG B 1 102 ? 38.49300 -17.75700 -37.66900 1.000 8.38350 101 ARG B C 1
ATOM 6376 O O . ARG B 1 102 ? 38.23800 -16.58100 -37.38800 1.000 10.16314 101 ARG B O 1
ATOM 6397 N N . SER B 1 103 ? 38.88500 -18.64200 -36.75900 1.000 8.81616 102 SER B N 1
ATOM 6398 C CA . SER B 1 103 ? 38.81900 -18.32600 -35.33500 1.000 9.20771 102 SER B CA 1
ATOM 6399 C C . SER B 1 103 ? 39.73200 -19.27300 -34.57600 1.000 10.11415 102 SER B C 1
ATOM 6400 O O . SER B 1 103 ? 39.82800 -20.45000 -34.91900 1.000 10.95375 102 SER B O 1
ATOM 6408 N N . ILE B 1 104 ? 40.37000 -18.75900 -33.51900 1.000 10.59403 103 ILE B N 1
ATOM 6409 C CA . ILE B 1 104 ? 41.18100 -19.54600 -32.60000 1.000 11.47078 103 ILE B CA 1
ATOM 6410 C C . ILE B 1 104 ?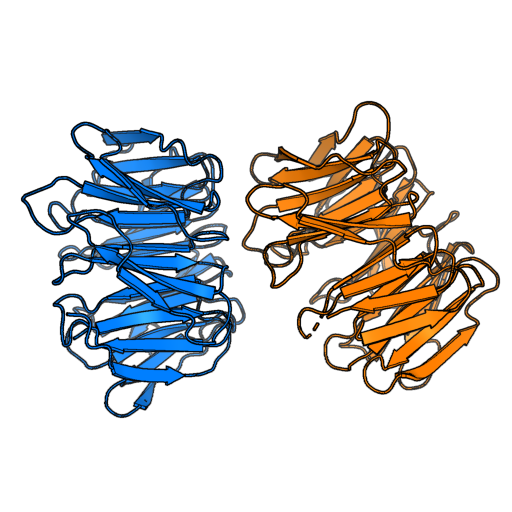 40.76000 -19.18300 -31.18600 1.000 12.57758 103 ILE B C 1
ATOM 6411 O O . ILE B 1 104 ? 40.55500 -18.00300 -30.86700 1.000 14.09389 103 ILE B O 1
ATOM 6427 N N . ALA B 1 105 ? 40.64400 -20.19700 -30.33400 1.000 12.84105 104 ALA B N 1
ATOM 6428 C CA . ALA B 1 105 ? 40.38100 -20.01100 -28.91400 1.000 14.68467 104 ALA B CA 1
ATOM 6429 C C . ALA B 1 105 ? 41.44200 -20.74800 -28.11300 1.000 15.78529 104 ALA B C 1
ATOM 6430 O O . ALA B 1 105 ? 41.92500 -21.81300 -28.51100 1.000 17.06441 104 ALA B O 1
ATOM 6437 N N . VAL B 1 106 ? 41.78700 -20.18500 -26.95700 1.000 16.94828 105 VAL B N 1
ATOM 6438 C CA . VAL B 1 106 ? 42.84900 -20.70900 -26.09300 1.000 18.73522 105 VAL B CA 1
ATOM 6439 C C . VAL B 1 106 ? 42.24300 -21.14000 -24.76700 1.000 19.35608 105 VAL B C 1
ATOM 6440 O O . VAL B 1 106 ? 41.56900 -20.34600 -24.10600 1.000 20.51646 105 VAL B O 1
ATOM 6453 N N . HIS B 1 107 ? 42.50600 -22.38300 -24.37300 1.000 20.19610 106 HIS B N 1
ATOM 6454 C CA . HIS B 1 107 ? 41.99400 -22.89300 -23.10300 1.000 21.57040 106 HIS B CA 1
ATOM 6455 C C . HIS B 1 107 ? 42.62200 -22.11800 -21.94700 1.000 22.92916 106 HIS B C 1
ATOM 6456 O O . HIS B 1 107 ? 43.81100 -21.79200 -21.98900 1.000 23.48029 106 HIS B O 1
ATOM 6470 N N . PRO B 1 108 ? 41.85700 -21.80800 -20.89900 1.000 24.38410 107 PRO B N 1
ATOM 6471 C CA . PRO B 1 108 ? 42.40300 -20.95600 -19.82800 1.000 26.42364 107 PRO B CA 1
ATOM 6472 C C . PRO B 1 108 ? 43.42600 -21.63500 -18.92200 1.000 26.94615 107 PRO B C 1
ATOM 6473 O O . PRO B 1 108 ? 44.23900 -20.92900 -18.31300 1.000 27.68618 107 PRO B O 1
ATOM 6484 N N . THR B 1 109 ? 43.43200 -22.96500 -18.81900 1.000 27.59271 108 THR B N 1
ATOM 6485 C CA . THR B 1 109 ? 44.30200 -23.63300 -17.84500 1.000 29.14951 108 THR B CA 1
ATOM 6486 C C . THR B 1 109 ? 45.02500 -24.85900 -18.37000 1.000 29.55680 108 THR B C 1
ATOM 6487 O O . THR B 1 109 ? 45.94200 -25.34200 -17.69500 1.000 32.15329 108 THR B O 1
ATOM 6498 N N . LYS B 1 110 ? 44.64100 -25.39700 -19.51700 1.000 27.63694 109 LYS B N 1
ATOM 6499 C CA . LYS B 1 110 ? 45.27800 -26.54900 -20.12000 1.000 26.87347 109 LYS B CA 1
ATOM 6500 C C . LYS B 1 110 ? 45.89400 -26.12100 -21.44500 1.000 25.24022 109 LYS B C 1
ATOM 6501 O O . LYS B 1 110 ? 45.45700 -25.13000 -22.05400 1.000 25.25497 109 LYS B O 1
ATOM 6520 N N . PRO B 1 111 ? 46.90000 -26.86200 -21.93900 1.000 24.71837 110 PRO B N 1
ATOM 6521 C CA . PRO B 1 111 ? 47.66000 -26.44900 -23.12900 1.000 25.00377 110 PRO B CA 1
ATOM 6522 C C . PRO B 1 111 ? 46.96600 -26.75900 -24.45600 1.000 24.09132 110 PRO B C 1
ATOM 6523 O O . PRO B 1 111 ? 47.53400 -27.40400 -25.33900 1.000 24.63267 110 PRO B O 1
ATOM 6534 N N . TYR B 1 112 ? 45.72400 -26.31100 -24.58100 1.000 23.32603 111 TYR B N 1
ATOM 6535 C CA . TYR B 1 112 ? 44.87900 -26.61000 -25.72300 1.000 23.32879 111 TYR B CA 1
ATOM 6536 C C . TYR B 1 112 ? 44.48800 -25.33000 -26.43500 1.000 20.97222 111 TYR B C 1
ATOM 6537 O O . TYR B 1 112 ? 44.19600 -24.30700 -25.80400 1.000 21.01142 111 TYR B O 1
ATOM 6555 N N . VAL B 1 113 ? 44.46200 -25.40500 -27.75600 1.000 19.11511 112 VAL B N 1
ATOM 6556 C CA . VAL B 1 113 ? 43.86400 -24.36900 -28.58400 1.000 18.69992 112 VAL B CA 1
ATOM 6557 C C . VAL B 1 113 ? 42.87900 -25.03600 -29.52700 1.000 17.59377 112 VAL B C 1
ATOM 6558 O O . VAL B 1 113 ? 43.04900 -26.19300 -29.92400 1.000 18.41084 112 VAL B O 1
ATOM 6571 N N . LEU B 1 114 ? 41.82500 -24.30300 -29.85700 1.000 15.67867 113 LEU B N 1
ATOM 6572 C CA . LEU B 1 114 ? 40.85000 -24.71800 -30.85500 1.000 15.00469 113 LEU B CA 1
ATOM 6573 C C . LEU B 1 114 ? 40.98200 -23.84300 -32.08800 1.000 13.92710 113 LEU B C 1
ATOM 6574 O O . LEU B 1 114 ? 41.19100 -22.63100 -31.96600 1.000 14.13710 113 LEU B O 1
ATOM 6590 N N . SER B 1 115 ? 40.84300 -24.45000 -33.27100 1.000 13.41145 114 SER B N 1
ATOM 6591 C CA . SER B 1 115 ? 40.74400 -23.71100 -34.52700 1.000 12.57186 114 SER B CA 1
ATOM 6592 C C . SER B 1 115 ? 39.44700 -24.09000 -35.22000 1.000 12.27602 114 SER B C 1
ATOM 6593 O O . SER B 1 115 ? 39.11000 -25.27300 -35.31700 1.000 13.69014 114 SER B O 1
ATOM 6601 N N . GLY B 1 116 ? 38.73100 -23.08300 -35.70600 1.000 10.96414 115 GLY B N 1
ATOM 6602 C CA . GLY B 1 116 ? 37.51900 -23.28700 -36.48700 1.000 9.67013 115 GLY B CA 1
ATOM 6603 C C . GLY B 1 116 ? 37.78500 -22.86600 -37.91900 1.000 9.79624 115 GLY B C 1
ATOM 6604 O O . GLY B 1 116 ? 38.45200 -21.85700 -38.15100 1.000 10.31486 115 GLY B O 1
ATOM 6608 N N . SER B 1 117 ? 37.28500 -23.65900 -38.87100 1.000 9.62336 116 SER B N 1
ATOM 6609 C CA . SER B 1 117 ? 37.68300 -23.51800 -40.26200 1.000 10.35424 116 SER B CA 1
ATOM 6610 C C . SER B 1 117 ? 36.52500 -23.64800 -41.23800 1.000 9.71408 116 SER B C 1
ATOM 6611 O O . SER B 1 117 ? 35.48400 -24.24700 -40.94900 1.000 10.27440 116 SER B O 1
ATOM 6619 N N . ASP B 1 118 ? 36.75400 -23.11000 -42.44100 1.000 9.48864 117 ASP B N 1
ATOM 6620 C CA . ASP B 1 118 ? 35.87900 -23.32900 -43.58500 1.000 9.50195 117 ASP B CA 1
ATOM 6621 C C . ASP B 1 118 ? 35.80100 -24.79500 -43.99100 1.000 10.43446 117 ASP B C 1
ATOM 6622 O O . ASP B 1 118 ? 34.93200 -25.13900 -44.79400 1.000 11.33524 117 ASP B O 1
ATOM 6631 N N . ASP B 1 119 ? 36.69000 -25.65500 -43.47800 1.000 10.26290 118 ASP B N 1
ATOM 6632 C CA . ASP B 1 119 ? 36.62100 -27.08600 -43.77000 1.000 11.10962 118 ASP B CA 1
ATOM 6633 C C . ASP B 1 119 ? 35.52500 -27.79800 -42.98200 1.000 12.21700 118 ASP B C 1
ATOM 6634 O O . ASP B 1 119 ? 35.47600 -29.04000 -42.99600 1.000 12.73506 118 ASP B O 1
ATOM 6643 N N . LEU B 1 120 ? 34.65600 -27.05000 -42.29700 1.000 11.03423 119 LEU B N 1
ATOM 6644 C CA . LEU B 1 120 ? 33.47700 -27.55500 -41.59900 1.000 11.54535 119 LEU B CA 1
ATOM 6645 C C . LEU B 1 120 ? 33.81400 -28.13400 -40.22900 1.000 12.30011 119 LEU B C 1
ATOM 6646 O O . LEU B 1 120 ? 32.92700 -28.72400 -39.58300 1.000 13.26619 119 LEU B O 1
ATOM 6662 N N . THR B 1 121 ? 35.04600 -27.98400 -39.74800 1.000 12.22850 120 THR B N 1
ATOM 6663 C CA . THR B 1 121 ? 35.45200 -28.61800 -38.50400 1.000 12.98579 120 THR B CA 1
ATOM 6664 C C . THR B 1 121 ? 35.94900 -27.60700 -37.48800 1.000 12.73428 120 THR B C 1
ATOM 6665 O O . THR B 1 121 ? 36.29700 -26.46500 -37.81500 1.000 12.78804 120 THR B O 1
ATOM 6676 N N . VAL B 1 122 ? 36.01200 -28.08300 -36.24200 1.000 12.84740 121 VAL B N 1
ATOM 6677 C CA . VAL B 1 122 ? 36.84600 -27.51000 -35.20100 1.000 12.67597 121 VAL B CA 1
ATOM 6678 C C . VAL B 1 122 ? 37.91900 -28.53000 -34.89400 1.000 13.25634 121 VAL B C 1
ATOM 6679 O O . VAL B 1 122 ? 37.62300 -29.72500 -34.82400 1.000 14.57972 121 VAL B O 1
ATOM 6692 N N . LYS B 1 123 ? 39.15300 -28.07200 -34.71400 1.000 13.37663 122 LYS B N 1
ATOM 6693 C CA . LYS B 1 123 ? 40.24500 -28.95900 -34.33400 1.000 14.22844 122 LYS B CA 1
ATOM 6694 C C . LYS B 1 123 ? 40.86500 -28.50100 -33.02100 1.000 15.52967 122 LYS B C 1
ATOM 6695 O O . LYS B 1 123 ? 40.99100 -27.30300 -32.75500 1.000 15.79722 122 LYS B O 1
ATOM 6714 N N . LEU B 1 124 ? 41.28400 -29.47400 -32.21800 1.000 16.77706 123 LEU B N 1
ATOM 6715 C CA . LEU B 1 124 ? 41.88900 -29.24600 -30.91700 1.000 18.43232 123 LEU B CA 1
ATOM 6716 C C . LEU B 1 124 ? 43.34500 -29.68100 -30.97600 1.000 19.61649 123 LEU B C 1
ATOM 6717 O O . LEU B 1 124 ? 43.63100 -30.83000 -31.32700 1.000 20.06384 123 LEU B O 1
ATOM 6733 N N . TRP B 1 125 ? 44.25400 -28.77300 -30.60500 1.000 19.38726 124 TRP B N 1
ATOM 6734 C CA . TRP B 1 125 ? 45.69600 -28.96500 -30.67400 1.000 19.28026 124 TRP B CA 1
ATOM 6735 C C . TRP B 1 125 ? 46.28100 -28.81600 -29.27400 1.000 21.31384 124 TRP B C 1
ATOM 6736 O O . TRP B 1 125 ? 45.82900 -27.97800 -28.49100 1.000 22.14062 124 TRP B O 1
ATOM 6757 N N . ASN B 1 126 ? 47.29100 -29.62800 -28.95600 1.000 22.71033 125 ASN B N 1
ATOM 6758 C CA . ASN B 1 126 ? 47.84300 -29.70800 -27.60300 1.000 24.26147 125 ASN B CA 1
ATOM 6759 C C . ASN B 1 126 ? 49.31600 -29.31700 -27.63300 1.000 24.57128 125 ASN B C 1
ATOM 6760 O O . ASN B 1 126 ? 50.15700 -30.08100 -28.12400 1.000 25.46558 125 ASN B O 1
ATOM 6771 N N . TRP B 1 127 ? 49.64100 -28.13700 -27.10700 1.000 24.74888 126 TRP B N 1
ATOM 6772 C CA . TRP B 1 127 ? 51.01700 -27.66400 -27.25000 1.000 25.74709 126 TRP B CA 1
ATOM 6773 C C . TRP B 1 127 ? 52.00500 -28.34100 -26.30900 1.000 26.75328 126 TRP B C 1
ATOM 6774 O O . TRP B 1 127 ? 53.21200 -28.16000 -26.48500 1.000 27.44990 126 TRP B O 1
ATOM 6795 N N . GLU B 1 128 ? 51.53700 -29.11700 -25.33600 1.000 27.62410 127 GLU B N 1
ATOM 6796 C CA . GLU B 1 128 ? 52.43700 -29.93400 -24.53700 1.000 29.28237 127 GLU B CA 1
ATOM 6797 C C . GLU B 1 128 ? 52.63500 -31.31900 -25.13300 1.000 30.93261 127 GLU B C 1
ATOM 6798 O O . GLU B 1 128 ? 53.34800 -32.13400 -24.55000 1.000 31.49426 127 GLU B O 1
ATOM 6810 N N . ASN B 1 129 ? 52.02500 -31.59500 -26.27800 1.000 31.48875 128 ASN B N 1
ATOM 6811 C CA . ASN B 1 129 ? 52.25000 -32.79800 -27.06300 1.000 31.98133 128 ASN B CA 1
ATOM 6812 C C . ASN B 1 129 ? 52.71000 -32.42400 -28.47100 1.000 31.69395 128 ASN B C 1
ATOM 6813 O O . ASN B 1 129 ? 52.24100 -32.97500 -29.47000 1.000 31.95402 128 ASN B O 1
ATOM 6824 N N . ASN B 1 130 ? 53.63700 -31.46400 -28.55300 1.000 31.90499 129 ASN B N 1
ATOM 6825 C CA . ASN B 1 130 ? 54.20900 -31.00800 -29.82300 1.000 33.07142 129 ASN B CA 1
ATOM 6826 C C . ASN B 1 130 ? 53.11900 -30.58400 -30.79900 1.000 30.47090 129 ASN B C 1
ATOM 6827 O O . ASN B 1 130 ? 53.18900 -30.84700 -32.00100 1.000 30.65667 129 ASN B O 1
ATOM 6838 N N . TRP B 1 131 ? 52.09700 -29.92300 -30.26500 1.000 28.26259 130 TRP B N 1
ATOM 6839 C CA . TRP B 1 131 ? 51.01600 -29.34900 -31.07500 1.000 26.38751 130 TRP B CA 1
ATOM 6840 C C . TRP B 1 131 ? 50.23200 -30.42400 -31.82100 1.000 26.34330 130 TRP B C 1
ATOM 6841 O O . TRP B 1 131 ? 49.67900 -30.17200 -32.89500 1.000 25.95015 130 TRP B O 1
ATOM 6862 N N . ALA B 1 132 ? 50.15800 -31.62200 -31.23800 1.000 26.69014 131 ALA B N 1
ATOM 6863 C CA . ALA B 1 132 ? 49.45900 -32.73300 -31.86600 1.000 26.83146 131 ALA B CA 1
ATOM 6864 C C . ALA B 1 132 ? 47.97500 -32.42100 -32.02200 1.000 25.30060 131 ALA B C 1
ATOM 6865 O O . ALA B 1 132 ? 47.36900 -31.75800 -31.17600 1.000 24.51700 131 ALA B O 1
ATOM 6872 N N . LEU B 1 133 ? 47.39400 -32.89100 -33.12700 1.000 24.53543 132 LEU B N 1
ATOM 6873 C CA . LEU B 1 133 ? 45.94500 -32.87300 -33.31300 1.000 23.95978 132 LEU B CA 1
ATOM 6874 C C . LEU B 1 133 ? 45.32800 -33.93000 -32.41100 1.000 25.00110 132 LEU B C 1
ATOM 6875 O O . LEU B 1 133 ? 45.53100 -35.13400 -32.62200 1.000 26.55312 132 LEU B O 1
ATOM 6891 N N . GLU B 1 134 ? 44.57600 -33.49400 -31.40300 1.000 24.64931 133 GLU B N 1
ATOM 6892 C CA . GLU B 1 134 ? 43.98800 -34.42200 -30.44500 1.000 26.20092 133 GLU B CA 1
ATOM 6893 C C . GLU B 1 134 ? 42.55000 -34.77900 -30.76000 1.000 24.30962 133 GLU B C 1
ATOM 6894 O O . GLU B 1 134 ? 42.10500 -35.86500 -30.38500 1.000 25.05699 133 GLU B O 1
ATOM 6906 N N . GLN B 1 135 ? 41.82000 -33.91900 -31.46200 1.000 22.71637 134 GLN B N 1
ATOM 6907 C CA . GLN B 1 135 ? 40.44300 -34.23500 -31.79400 1.000 22.16767 134 GLN B CA 1
ATOM 6908 C C . GLN B 1 135 ? 39.97700 -33.30600 -32.90400 1.000 20.81299 134 GLN B C 1
ATOM 6909 O O . GLN B 1 135 ? 40.36500 -32.13200 -32.95100 1.000 20.11825 134 GLN B O 1
ATOM 6923 N N . THR B 1 136 ? 39.14400 -33.84500 -33.78500 1.000 19.59358 135 THR B N 1
ATOM 6924 C CA . THR B 1 136 ? 38.45200 -33.09200 -34.82300 1.000 18.65759 135 THR B CA 1
ATOM 6925 C C . THR B 1 136 ? 36.96000 -33.24100 -34.56700 1.000 18.81945 135 THR B C 1
ATOM 6926 O O . THR B 1 136 ? 36.44900 -34.36400 -34.49300 1.000 20.08164 135 THR B O 1
ATOM 6937 N N . PHE B 1 137 ? 36.26800 -32.10700 -34.41800 1.000 17.50530 136 PHE B N 1
ATOM 6938 C CA . PHE B 1 137 ? 34.83400 -32.07300 -34.13900 1.000 16.78266 136 PHE B CA 1
ATOM 6939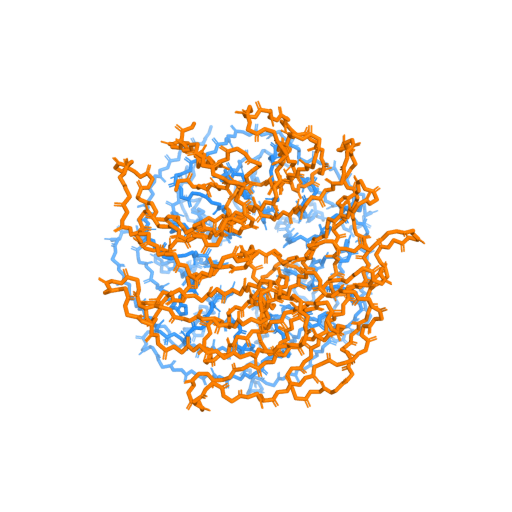 C C . PHE B 1 137 ? 34.08100 -31.86500 -35.44700 1.000 16.45120 136 PHE B C 1
ATOM 6940 O O . PHE B 1 137 ? 34.22500 -30.82700 -36.09500 1.000 16.67626 136 PHE B O 1
ATOM 6957 N N . GLU B 1 138 ? 33.31600 -32.87100 -35.84600 1.000 17.23249 137 GLU B N 1
ATOM 6958 C CA . GLU B 1 138 ? 32.60600 -32.88900 -37.10800 1.000 17.51047 137 GLU B CA 1
ATOM 6959 C C . GLU B 1 138 ? 31.10800 -32.91900 -36.85900 1.000 16.47849 137 GLU B C 1
ATOM 6960 O O . GLU B 1 138 ? 30.62900 -33.50900 -35.88300 1.000 17.06058 137 GLU B O 1
ATOM 6972 N N . GLY B 1 139 ? 30.36700 -32.25500 -37.73700 1.000 16.20179 138 GLY B N 1
ATOM 6973 C CA . GLY B 1 139 ? 28.92900 -32.19000 -37.62100 1.000 16.02000 138 GLY B CA 1
ATOM 6974 C C . GLY B 1 139 ? 28.36600 -30.92700 -38.23300 1.000 15.33872 138 GLY B C 1
ATOM 6975 O O . GLY B 1 139 ? 27.24400 -30.91100 -38.73700 1.000 16.78935 138 GLY B O 1
ATOM 6979 N N . HIS B 1 140 ? 29.13200 -29.84200 -38.20700 1.000 14.62953 139 HIS B N 1
ATOM 6980 C CA . HIS B 1 140 ? 28.68600 -28.64400 -38.89800 1.000 13.26295 139 HIS B CA 1
ATOM 6981 C C . HIS B 1 140 ? 28.63400 -28.88400 -40.40600 1.000 12.88080 139 HIS B C 1
ATOM 6982 O O . HIS B 1 140 ? 29.34300 -29.73700 -40.96800 1.000 14.23564 139 HIS B O 1
ATOM 6996 N N . GLU B 1 141 ? 27.79700 -28.08400 -41.06800 1.000 13.25037 140 GLU B N 1
ATOM 6997 C CA . GLU B 1 141 ? 27.52400 -28.26100 -42.49400 1.000 14.58622 140 GLU B CA 1
ATOM 6998 C C . GLU B 1 141 ? 27.89400 -27.04900 -43.34000 1.000 14.20567 140 GLU B C 1
ATOM 6999 O O . GLU B 1 141 ? 27.54200 -26.99500 -44.51900 1.000 15.61032 140 GLU B O 1
ATOM 7011 N N . HIS B 1 142 ? 28.59700 -26.07700 -42.77900 1.000 12.43139 141 HIS B N 1
ATOM 7012 C CA . HIS B 1 142 ? 29.11200 -24.93000 -43.51900 1.000 10.86220 141 HIS B CA 1
ATOM 7013 C C . HIS B 1 142 ? 30.30300 -24.39300 -42.72100 1.000 11.12409 141 HIS B C 1
ATOM 7014 O O . HIS B 1 142 ? 30.74000 -25.00200 -41.73700 1.000 12.02375 141 HIS B O 1
ATOM 7028 N N . PHE B 1 143 ? 30.84200 -23.26300 -43.15700 1.000 10.25760 142 PHE B N 1
ATOM 7029 C CA . PHE B 1 143 ? 32.06600 -22.73300 -42.57500 1.000 9.75436 142 PHE B CA 1
ATOM 7030 C C . PHE B 1 143 ? 31.88200 -22.47900 -41.08700 1.000 9.72892 142 PHE B C 1
ATOM 7031 O O . PHE B 1 143 ? 30.88300 -21.87400 -40.66000 1.000 9.55001 142 PHE B O 1
ATOM 7048 N N . VAL B 1 144 ? 32.86200 -22.90200 -40.29400 1.000 9.45423 143 VAL B N 1
ATOM 7049 C CA . VAL B 1 144 ? 32.86000 -22.63000 -38.85100 1.000 9.34665 143 VAL B CA 1
ATOM 7050 C C . VAL B 1 144 ? 33.54700 -21.28400 -38.64100 1.000 9.40531 143 VAL B C 1
ATOM 7051 O O . VAL B 1 144 ? 34.74600 -21.12900 -38.90100 1.000 10.59504 143 VAL B O 1
ATOM 7064 N N . MET B 1 145 ? 32.78400 -20.31000 -38.16300 1.000 9.58180 144 MET B N 1
ATOM 7065 C CA . MET B 1 145 ? 33.22200 -18.93100 -38.12400 1.000 8.90265 144 MET B CA 1
ATOM 7066 C C . MET B 1 145 ? 33.81600 -18.50300 -36.79400 1.000 9.05059 144 MET B C 1
ATOM 7067 O O . MET B 1 145 ? 34.55100 -17.51700 -36.75400 1.000 9.18152 144 MET B O 1
ATOM 7081 N N . CYS B 1 146 ? 33.52200 -19.21100 -35.70700 1.000 9.14766 145 CYS B N 1
ATOM 7082 C CA . CYS B 1 146 ? 33.91200 -18.72700 -34.39400 1.000 9.20933 145 CYS B CA 1
ATOM 7083 C C . CYS B 1 146 ? 33.89300 -19.88800 -33.41300 1.000 9.59687 145 CYS B C 1
ATOM 7084 O O . CYS B 1 146 ? 32.97400 -20.70500 -33.45000 1.000 10.62208 145 CYS B O 1
ATOM 7092 N N . VAL B 1 147 ? 34.89600 -19.92800 -32.51800 1.000 10.53835 146 VAL B N 1
ATOM 7093 C CA . VAL B 1 147 ? 34.97300 -20.89200 -31.42000 1.000 10.61438 146 VAL B CA 1
ATOM 7094 C C . VAL B 1 147 ? 35.25200 -20.14800 -30.12100 1.000 11.19664 146 VAL B C 1
ATOM 7095 O O . VAL B 1 147 ? 35.97300 -19.14800 -30.11100 1.000 12.08965 146 VAL B O 1
ATOM 7108 N N . ALA B 1 148 ? 34.67500 -20.63500 -29.01800 1.000 11.85840 147 ALA B N 1
ATOM 7109 C CA . ALA B 1 148 ? 34.86900 -20.00400 -27.71500 1.000 12.22204 147 ALA B CA 1
ATOM 7110 C C . ALA B 1 148 ? 34.77000 -21.05800 -26.62400 1.000 12.65321 147 ALA B C 1
ATOM 7111 O O . ALA B 1 148 ? 33.78800 -21.80600 -26.58500 1.000 13.56240 147 ALA B O 1
ATOM 7118 N N . PHE B 1 149 ? 35.74900 -21.08600 -25.72400 1.000 14.29669 148 PHE B N 1
ATOM 7119 C CA . PHE B 1 149 ? 35.64800 -21.96300 -24.57000 1.000 15.93492 148 PHE B CA 1
ATOM 7120 C C . PHE B 1 149 ? 34.62100 -21.43900 -23.56900 1.000 15.90257 148 PHE B C 1
ATOM 7121 O O . PHE B 1 149 ? 34.43300 -20.23400 -23.38900 1.000 16.65799 148 PHE B O 1
ATOM 7138 N N . ASN B 1 150 ? 33.95700 -22.37300 -22.91400 1.000 15.97178 149 ASN B N 1
ATOM 7139 C CA . ASN B 1 150 ? 32.96300 -22.04400 -21.90600 1.000 16.48094 149 ASN B CA 1
ATOM 7140 C C . ASN B 1 150 ? 33.67400 -21.74200 -20.59100 1.000 16.67132 149 ASN B C 1
ATOM 7141 O O . ASN B 1 150 ? 34.31500 -22.63700 -20.03200 1.000 17.07831 149 ASN B O 1
ATOM 7152 N N . PRO B 1 151 ? 33.58200 -20.51900 -20.05600 1.000 16.67043 150 PRO B N 1
ATOM 7153 C CA . PRO B 1 151 ? 34.34400 -20.20100 -18.83000 1.000 17.65101 150 PRO B CA 1
ATOM 7154 C C . PRO B 1 151 ? 33.95600 -21.04800 -17.62400 1.000 17.98130 150 PRO B C 1
ATOM 7155 O O . PRO B 1 151 ? 34.77900 -21.25400 -16.72500 1.000 18.78009 150 PRO B O 1
ATOM 7166 N N . LYS B 1 152 ? 32.71000 -21.51600 -17.56100 1.000 16.60643 151 LYS B N 1
ATOM 7167 C CA . LYS B 1 152 ? 32.23700 -22.29700 -16.41900 1.000 16.64018 151 LYS B CA 1
ATOM 7168 C C . LYS B 1 152 ? 32.76400 -23.72100 -16.46000 1.000 17.37007 151 LYS B C 1
ATOM 7169 O O . LYS B 1 152 ? 32.86300 -24.37900 -15.41400 1.000 18.88709 151 LYS B O 1
ATOM 7188 N N . ASP B 1 153 ? 33.10900 -24.21100 -17.62700 1.000 19.16708 152 ASP B N 1
ATOM 7189 C CA . ASP B 1 153 ? 33.61700 -25.56600 -17.78300 1.000 21.92744 152 ASP B CA 1
ATOM 7190 C C . ASP B 1 153 ? 34.35000 -25.64100 -19.11400 1.000 21.62415 152 ASP B C 1
ATOM 7191 O O . ASP B 1 153 ? 33.73300 -25.91600 -20.15600 1.000 21.39090 152 ASP B O 1
ATOM 7200 N N . PRO B 1 154 ? 35.65300 -25.36700 -19.13800 1.000 22.68285 153 PRO B N 1
ATOM 7201 C CA . PRO B 1 154 ? 36.37800 -25.33100 -20.41400 1.000 23.23248 153 PRO B CA 1
ATOM 7202 C C . PRO B 1 154 ? 36.72000 -26.70100 -20.97500 1.000 22.52089 153 PRO B C 1
ATOM 7203 O O . PRO B 1 154 ? 37.45300 -26.76400 -21.96700 1.000 23.01978 153 PRO B O 1
ATOM 7214 N N . SER B 1 155 ? 36.17300 -27.78200 -20.40000 1.000 22.33678 154 SER B N 1
ATOM 7215 C CA . SER B 1 155 ? 36.05900 -29.03100 -21.14100 1.000 22.13629 154 SER B CA 1
ATOM 7216 C C . SER B 1 155 ? 34.93600 -28.97200 -22.17300 1.000 21.74943 154 SER B C 1
ATOM 7217 O O . SER B 1 155 ? 34.74400 -29.93900 -22.92300 1.000 22.62797 154 SER B O 1
ATOM 7225 N N . THR B 1 156 ? 34.18900 -27.86900 -22.21800 1.000 20.38094 155 THR B N 1
ATOM 7226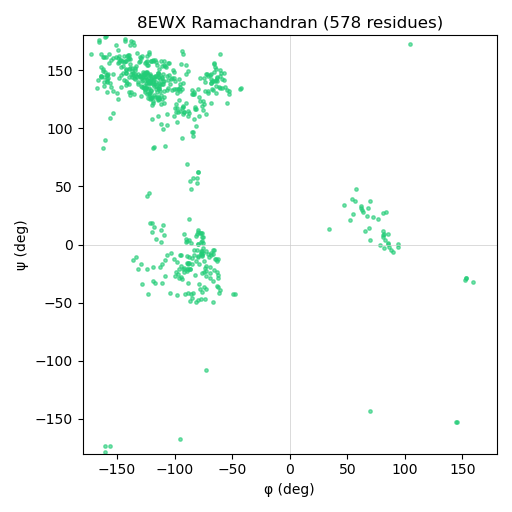 C CA . THR B 1 156 ? 33.18500 -27.64600 -23.24400 1.000 18.90952 155 THR B CA 1
ATOM 7227 C C . THR B 1 156 ? 33.46800 -26.31600 -23.93200 1.000 17.43123 155 THR B C 1
ATOM 7228 O O . THR B 1 156 ? 34.14600 -25.43200 -23.38800 1.000 17.03954 155 THR B O 1
ATOM 7239 N N . PHE B 1 157 ? 32.96500 -26.19900 -25.15700 1.000 16.86998 156 PHE B N 1
ATOM 7240 C CA . PHE B 1 157 ? 33.14800 -24.98700 -25.93800 1.000 15.37522 156 PHE B CA 1
ATOM 7241 C C . PHE B 1 157 ? 32.04000 -24.90900 -26.97000 1.000 14.22625 156 PHE B C 1
ATOM 7242 O O . PHE B 1 157 ? 31.36000 -25.89800 -27.26400 1.000 15.03647 156 PHE B O 1
ATOM 7259 N N . ALA B 1 158 ? 31.88100 -23.71400 -27.51900 1.000 12.23875 157 ALA B N 1
ATOM 7260 C CA . ALA B 1 158 ? 30.86800 -23.43000 -28.51600 1.000 11.64549 157 ALA B CA 1
ATOM 7261 C C . ALA B 1 158 ? 31.52200 -23.11500 -29.84900 1.000 11.11220 157 ALA B C 1
ATOM 7262 O O . ALA B 1 158 ? 32.56600 -22.46000 -29.90500 1.000 12.08768 157 ALA B O 1
ATOM 7269 N N . SER B 1 159 ? 30.86600 -23.54900 -30.91500 1.000 10.69627 158 SER B N 1
ATOM 7270 C CA . SER B 1 159 ? 31.22200 -23.18200 -32.27000 1.000 10.79377 158 SER B CA 1
ATOM 7271 C C . SER B 1 159 ? 30.00200 -22.55100 -32.93500 1.000 11.18113 158 SER B C 1
ATOM 7272 O O . SER B 1 159 ? 28.86700 -22.99200 -32.74100 1.000 11.98404 158 SER B O 1
ATOM 7280 N N . GLY B 1 160 ? 30.25600 -21.51300 -33.70900 1.000 9.89019 159 GLY B N 1
ATOM 7281 C CA . GLY B 1 160 ? 29.22800 -20.82100 -34.47100 1.000 9.62742 159 GLY B CA 1
ATOM 7282 C C . GLY B 1 160 ? 29.50300 -20.96500 -35.95500 1.000 9.69166 159 GLY B C 1
ATOM 7283 O O . GLY B 1 160 ? 30.64700 -20.86400 -36.38800 1.000 10.47944 159 GLY B O 1
ATOM 7287 N N . CYS B 1 161 ? 28.45400 -21.23600 -36.72400 1.000 9.42026 160 CYS B N 1
ATOM 7288 C CA . CYS B 1 161 ? 28.61300 -21.73600 -38.08000 1.000 9.76468 160 CYS B CA 1
ATOM 7289 C C . CYS B 1 161 ? 27.61100 -21.10200 -39.04300 1.000 9.37361 160 CYS B C 1
ATOM 7290 O O . CYS B 1 161 ? 26.47400 -20.77900 -38.68300 1.000 10.51515 160 CYS B O 1
ATOM 7298 N N . LEU B 1 162 ? 28.02000 -21.00100 -40.32100 1.000 9.86622 161 LEU B N 1
ATOM 7299 C CA . LEU B 1 162 ? 27.15100 -20.50100 -41.37700 1.000 10.40468 161 LEU B CA 1
ATOM 7300 C C . LEU B 1 162 ? 26.00100 -21.45500 -41.67700 1.000 10.53201 161 LEU B C 1
ATOM 7301 O O . LEU B 1 162 ? 25.07400 -21.05600 -42.37800 1.000 12.18856 161 LEU B O 1
ATOM 7317 N N . ASP B 1 163 ? 25.99500 -22.64700 -41.09500 1.000 11.19922 162 ASP B N 1
ATOM 7318 C CA . ASP B 1 163 ? 24.88700 -23.57500 -41.24000 1.000 11.84407 162 ASP B CA 1
ATOM 7319 C C . ASP B 1 163 ? 23.70400 -23.24600 -40.33100 1.000 14.09135 162 ASP B C 1
ATOM 7320 O O . ASP B 1 163 ? 22.76000 -24.04100 -40.24700 1.000 15.36012 162 ASP B O 1
ATOM 7329 N N . ARG B 1 164 ? 23.70700 -22.07300 -39.69400 1.000 13.38927 163 ARG B N 1
ATOM 7330 C CA . ARG B 1 164 ? 22.59600 -21.59100 -38.88700 1.000 13.40106 163 ARG B CA 1
ATOM 7331 C C . ARG B 1 164 ? 22.53000 -22.26500 -37.53100 1.000 13.06927 163 ARG B C 1
ATOM 7332 O O . ARG B 1 164 ? 21.47200 -22.26100 -36.90300 1.000 13.78173 163 ARG B O 1
ATOM 7353 N N . THR B 1 165 ? 23.64500 -22.81300 -37.05100 1.000 12.75589 164 THR B N 1
ATOM 7354 C CA . THR B 1 165 ? 23.68500 -23.39600 -35.72700 1.000 11.70101 164 THR B CA 1
ATOM 7355 C C . THR B 1 165 ? 24.87600 -22.89500 -34.91900 1.000 11.00239 164 THR B C 1
ATOM 7356 O O . THR B 1 165 ? 25.91500 -22.48200 -35.44900 1.000 12.02116 164 THR B O 1
ATOM 7367 N N . VAL B 1 166 ? 24.69900 -23.00400 -33.60700 1.000 11.03968 165 VAL B N 1
ATOM 7368 C CA . VAL B 1 166 ? 25.78100 -23.05700 -32.63300 1.000 10.74763 165 VAL B CA 1
ATOM 7369 C C . VAL B 1 166 ? 25.75300 -24.45100 -32.04100 1.000 11.09650 165 VAL B C 1
ATOM 7370 O O . VAL B 1 166 ? 24.69000 -24.94300 -31.66300 1.000 12.57790 165 VAL B O 1
ATOM 7383 N N . LYS B 1 167 ? 26.90400 -25.08000 -31.97500 1.000 11.56945 166 LYS B N 1
ATOM 7384 C CA . LYS B 1 167 ? 27.05300 -26.36600 -31.32000 1.000 13.02737 166 LYS B CA 1
ATOM 7385 C C . LYS B 1 167 ? 27.93000 -26.20000 -30.09000 1.000 12.92567 166 LYS B C 1
ATOM 7386 O O . LYS B 1 167 ? 28.91300 -25.46000 -30.11400 1.000 13.11559 166 LYS B O 1
ATOM 7405 N N . VAL B 1 168 ? 27.55000 -26.86300 -29.00300 1.000 13.31001 167 VAL B N 1
ATOM 7406 C CA . VAL B 1 168 ? 28.34300 -26.90900 -27.78300 1.000 13.88897 167 VAL B CA 1
ATOM 7407 C C . VAL B 1 168 ? 28.80900 -28.34200 -27.61300 1.000 14.86800 167 VAL B C 1
ATOM 7408 O O . VAL B 1 168 ? 27.99600 -29.26800 -27.63900 1.000 16.35567 167 VAL B O 1
ATOM 7421 N N . TRP B 1 169 ? 30.11900 -28.51100 -27.47600 1.000 15.24530 168 TRP B N 1
ATOM 7422 C CA . TRP B 1 169 ? 30.78500 -29.78900 -27.54100 1.000 15.77790 168 TRP B CA 1
ATOM 7423 C C . TRP B 1 169 ? 31.51600 -30.03000 -26.22400 1.000 17.34225 168 TRP B C 1
ATOM 7424 O O . TRP B 1 169 ? 31.83300 -29.09100 -25.48500 1.000 18.49109 168 TRP B O 1
ATOM 7445 N N . SER B 1 170 ? 31.79000 -31.30200 -25.94500 1.000 19.95102 169 SER B N 1
ATOM 7446 C CA . SER B 1 170 ? 32.64200 -31.72100 -24.83900 1.000 21.65858 169 SER B CA 1
ATOM 7447 C C . SER B 1 170 ? 33.90200 -32.36600 -25.40200 1.000 23.54486 169 SER B C 1
ATOM 7448 O O . SER B 1 170 ? 33.82200 -33.20000 -26.30900 1.000 24.14221 169 SER B O 1
ATOM 7456 N N . LEU B 1 171 ? 35.05800 -31.98000 -24.87100 1.000 24.33102 170 LEU B N 1
ATOM 7457 C CA . LEU B 1 171 ? 36.29700 -32.64500 -25.23600 1.000 25.79610 170 LEU B CA 1
ATOM 7458 C C . LEU B 1 171 ? 36.16200 -34.14100 -24.99600 1.000 26.78107 170 LEU B C 1
ATOM 7459 O O . LEU B 1 171 ? 35.68300 -34.57400 -23.94100 1.000 27.44650 170 LEU B O 1
ATOM 7475 N N . GLY B 1 172 ? 36.58400 -34.92800 -25.98500 1.000 27.13307 171 GLY B N 1
ATOM 7476 C CA . GLY B 1 172 ? 36.51400 -36.36800 -25.90600 1.000 28.89811 171 GLY B CA 1
ATOM 7477 C C . GLY B 1 172 ? 35.22400 -36.96900 -26.41500 1.000 29.75972 171 GLY B C 1
ATOM 7478 O O . GLY B 1 172 ? 35.11600 -38.20000 -26.47900 1.000 32.22157 171 GLY B O 1
ATOM 7482 N N . GLN B 1 173 ? 34.23400 -36.15100 -26.76000 1.000 29.46167 172 GLN B N 1
ATOM 7483 C CA . GLN B 1 173 ? 32.94600 -36.62200 -27.24700 1.000 29.51612 172 GLN B CA 1
ATOM 7484 C C . GLN B 1 173 ? 32.79400 -36.20000 -28.70400 1.000 28.03603 172 GLN B C 1
ATOM 7485 O O . GLN B 1 173 ? 33.10500 -35.06000 -29.06200 1.000 27.74257 172 GLN B O 1
ATOM 7499 N N . SER B 1 174 ? 32.30400 -37.11600 -29.54100 1.000 28.10652 173 SER B N 1
ATOM 7500 C CA . SER B 1 174 ? 32.23700 -36.90700 -30.98600 1.000 28.22585 173 SER B CA 1
ATOM 7501 C C . SER B 1 174 ? 30.96900 -36.20200 -31.45200 1.000 27.79680 173 SER B C 1
ATOM 7502 O O . SER B 1 174 ? 30.95800 -35.64000 -32.55000 1.000 27.15296 173 SER B O 1
ATOM 7510 N N . THR B 1 175 ? 29.90300 -36.22500 -30.67700 1.000 27.39626 174 THR B N 1
ATOM 7511 C CA . THR B 1 175 ? 28.72900 -35.48200 -31.09200 1.000 27.31332 174 THR B CA 1
ATOM 7512 C C . THR B 1 175 ? 28.46800 -34.36000 -30.09500 1.000 23.77086 174 THR B C 1
ATOM 7513 O O . THR B 1 175 ? 28.88200 -34.44700 -28.93800 1.000 22.70654 174 THR B O 1
ATOM 7524 N N . PRO B 1 176 ? 27.80600 -33.28900 -30.51200 1.000 22.17896 175 PRO B N 1
ATOM 7525 C CA . PRO B 1 176 ? 27.62900 -32.15100 -29.59900 1.000 21.12290 175 PRO B CA 1
ATOM 7526 C C . PRO B 1 176 ? 26.76200 -32.48600 -28.38800 1.000 20.77068 175 PRO B C 1
ATOM 7527 O O . PRO B 1 176 ? 25.85200 -33.31100 -28.45700 1.000 21.42759 175 PRO B O 1
ATOM 7538 N N . ASN B 1 177 ? 27.00800 -31.76700 -27.28600 1.000 19.87533 176 ASN B N 1
ATOM 7539 C CA . ASN B 1 177 ? 26.06900 -31.80300 -26.16600 1.000 20.51823 176 ASN B CA 1
ATOM 7540 C C . ASN B 1 177 ? 24.70000 -31.28300 -26.58000 1.000 19.83623 176 ASN B C 1
ATOM 7541 O O . ASN B 1 177 ? 23.66100 -31.83200 -26.18900 1.000 20.89729 176 ASN B O 1
ATOM 7552 N N . PHE B 1 178 ? 24.67600 -30.20900 -27.36100 1.000 17.23272 177 PHE B N 1
ATOM 7553 C CA . PHE B 1 178 ? 23.42700 -29.70200 -27.90700 1.000 15.93167 177 PHE B CA 1
ATOM 7554 C C . PHE B 1 178 ? 23.73900 -28.78400 -29.07200 1.000 14.61745 177 PHE B C 1
ATOM 7555 O O . PHE B 1 178 ? 24.86600 -28.30100 -29.22800 1.000 14.02019 177 PHE B O 1
ATOM 7572 N N . THR B 1 179 ? 22.71300 -28.56200 -29.88600 1.000 14.20754 178 THR B N 1
ATOM 7573 C CA . THR B 1 179 ? 22.76800 -27.68400 -31.04800 1.000 14.39957 178 THR B CA 1
ATOM 7574 C C . THR B 1 179 ? 21.66200 -26.64500 -30.90700 1.000 14.41438 178 THR B C 1
ATOM 7575 O O . THR B 1 179 ? 20.50400 -27.00100 -30.69700 1.000 15.35461 178 THR B O 1
ATOM 7586 N N . LEU B 1 180 ? 22.01300 -25.36800 -31.06000 1.000 13.76289 179 LEU B N 1
ATOM 7587 C CA . LEU B 1 180 ? 21.03800 -24.28300 -31.12800 1.000 14.03810 179 LEU B CA 1
ATOM 7588 C C . LEU B 1 180 ? 20.86600 -23.86800 -32.58000 1.000 13.68639 179 LEU B C 1
ATOM 7589 O O . LEU B 1 180 ? 21.85500 -23.65200 -33.27900 1.000 14.11768 179 LEU B O 1
ATOM 7605 N N . THR B 1 181 ? 19.62000 -23.71400 -33.02600 1.000 14.17401 180 THR B N 1
ATOM 7606 C CA . THR B 1 181 ? 19.34600 -23.16100 -34.35000 1.000 15.18190 180 THR B CA 1
ATOM 7607 C C . THR B 1 181 ? 19.15800 -21.65600 -34.21600 1.000 14.51918 180 THR B C 1
ATOM 7608 O O . THR B 1 181 ? 18.27400 -21.19900 -33.48500 1.000 16.26661 180 THR B O 1
ATOM 7619 N N . THR B 1 182 ? 20.02300 -20.88700 -34.86500 1.000 13.41834 181 THR B N 1
ATOM 7620 C CA . THR B 1 182 ? 20.16800 -19.46200 -34.55800 1.000 14.47875 181 THR B CA 1
ATOM 7621 C C . THR B 1 182 ? 19.45300 -18.51700 -35.51600 1.000 14.59763 181 THR B C 1
ATOM 7622 O O . THR B 1 182 ? 19.35100 -17.32000 -35.21700 1.000 14.21630 181 THR B O 1
ATOM 7633 N N . GLY B 1 183 ? 18.98200 -19.00200 -36.65100 1.000 15.34584 182 GLY B N 1
ATOM 7634 C CA . GLY B 1 183 ? 18.24400 -18.17400 -37.57900 1.000 17.42756 182 GLY B CA 1
ATOM 7635 C C . GLY B 1 183 ? 17.69700 -19.04800 -38.68200 1.000 19.08842 182 GLY B C 1
ATOM 7636 O O . GLY B 1 183 ? 18.14100 -20.18400 -38.87100 1.000 18.87703 182 GLY B O 1
ATOM 7640 N N . GLN B 1 184 ? 16.73300 -18.50200 -39.41400 1.000 20.47865 183 GLN B N 1
ATOM 7641 C CA . GLN B 1 184 ? 16.09300 -19.24400 -40.49400 1.000 22.73517 183 GLN B CA 1
ATOM 7642 C C . GLN B 1 184 ? 16.80200 -19.06500 -41.83000 1.000 23.13356 183 GLN B C 1
ATOM 7643 O O . GLN B 1 184 ? 16.64500 -19.91100 -42.71200 1.000 24.67229 183 GLN B O 1
ATOM 7657 N N . GLU B 1 185 ? 17.59400 -18.00200 -42.00000 1.000 22.80025 184 GLU B N 1
ATOM 7658 C CA . GLU B 1 185 ? 18.15900 -17.66600 -43.30400 1.000 25.10703 184 GLU B CA 1
ATOM 7659 C C . GLU B 1 185 ? 19.67500 -17.58200 -43.32400 1.000 23.28125 184 GLU B C 1
ATOM 7660 O O . GLU B 1 185 ? 20.29700 -18.04300 -44.28900 1.000 24.58281 184 GLU B O 1
ATOM 7672 N N . ARG B 1 186 ? 20.28500 -16.97700 -42.31100 1.000 19.78403 185 ARG B N 1
ATOM 7673 C CA A ARG B 1 186 ? 21.72400 -16.81500 -42.26300 0.556 19.87863 185 ARG B CA 1
ATOM 7674 C CA B ARG B 1 186 ? 21.72400 -16.81400 -42.26200 0.444 20.01040 185 ARG B CA 1
ATOM 7675 C C . ARG B 1 186 ? 22.24800 -17.39900 -40.96200 1.000 18.87820 185 ARG B C 1
ATOM 7676 O O . ARG B 1 186 ? 21.52500 -17.49900 -39.95800 1.000 19.72503 185 ARG B O 1
ATOM 7715 N N . GLY B 1 187 ? 23.51200 -17.79300 -41.00000 1.000 15.84940 186 GLY B N 1
ATOM 7716 C CA . GLY B 1 187 ? 24.17000 -18.37000 -39.86100 1.000 14.09944 186 GLY B CA 1
ATOM 7717 C C . GLY B 1 187 ? 24.94000 -17.33400 -39.07800 1.000 12.15890 186 GLY B C 1
ATOM 7718 O O . GLY B 1 187 ? 24.80100 -16.13200 -39.27400 1.000 12.98851 186 GLY B O 1
ATOM 7722 N N . VAL B 1 188 ? 25.76800 -17.83600 -38.19700 1.000 12.31007 187 VAL B N 1
ATOM 7723 C CA . VAL B 1 188 ? 26.43600 -17.08400 -37.16000 1.000 12.92292 187 VAL B CA 1
ATOM 7724 C C . VAL B 1 188 ? 27.83900 -16.72600 -37.62200 1.000 10.50361 187 VAL B C 1
ATOM 7725 O O . VAL B 1 188 ? 28.58100 -17.60700 -38.08600 1.000 12.03266 187 VAL B O 1
ATOM 7738 N N . ASN B 1 189 ? 28.24000 -15.44900 -37.43200 1.000 10.02382 188 ASN B N 1
ATOM 7739 C CA . ASN B 1 189 ? 29.62500 -15.03800 -37.62600 1.000 9.06701 188 ASN B CA 1
ATOM 7740 C C . ASN B 1 189 ? 30.43700 -15.10700 -36.34200 1.000 9.20510 188 ASN B C 1
ATOM 7741 O O . ASN B 1 189 ? 31.66400 -15.11300 -36.38900 1.000 9.94855 188 ASN B O 1
ATOM 7752 N N . TYR B 1 190 ? 29.77200 -15.09100 -35.19500 1.000 9.37371 189 TYR B N 1
ATOM 7753 C CA . TYR B 1 190 ? 30.44300 -14.87100 -33.93500 1.000 9.34526 189 TYR B CA 1
ATOM 7754 C C . TYR B 1 190 ? 29.58800 -15.48500 -32.84400 1.000 9.39536 189 TYR B C 1
ATOM 7755 O O . TYR B 1 190 ? 28.36100 -15.40300 -32.89800 1.000 10.21806 189 TYR B O 1
ATOM 7773 N N . VAL B 1 191 ? 30.23800 -16.14900 -31.89200 1.000 10.01590 190 VAL B N 1
ATOM 7774 C CA . VAL B 1 191 ? 29.58800 -16.65800 -30.69300 1.000 10.01356 190 VAL B CA 1
ATOM 7775 C C . VAL B 1 191 ? 30.53500 -16.45000 -29.53400 1.000 11.36415 190 VAL B C 1
ATOM 7776 O O . VAL B 1 191 ? 31.74500 -16.64800 -29.67000 1.000 12.99685 190 VAL B O 1
ATOM 7789 N N . ASP B 1 192 ? 29.99200 -16.03400 -28.39700 1.000 11.52681 191 ASP B N 1
ATOM 7790 C CA . ASP B 1 192 ? 30.81200 -15.91900 -27.20300 1.000 13.72096 191 ASP B CA 1
ATOM 7791 C C . ASP B 1 192 ? 29.94400 -16.14300 -25.97200 1.000 13.44939 191 ASP B C 1
ATOM 7792 O O . ASP B 1 192 ? 28.72300 -16.21400 -26.05200 1.000 13.96180 191 ASP B O 1
ATOM 7801 N N . TYR B 1 193 ? 30.60300 -16.24000 -24.83000 1.000 13.23050 192 TYR B N 1
ATOM 7802 C CA . TYR B 1 193 ? 29.99200 -16.43500 -23.52600 1.000 13.29192 192 TYR B CA 1
ATOM 7803 C C . TYR B 1 193 ? 30.03300 -15.15200 -22.71500 1.000 13.93829 192 TYR B C 1
ATOM 7804 O O . TYR B 1 193 ? 30.91000 -14.30500 -22.91400 1.000 14.89351 192 TYR B O 1
ATOM 7822 N N . TYR B 1 194 ? 29.11700 -15.03100 -21.75600 1.000 14.48522 193 TYR B N 1
ATOM 7823 C CA . TYR B 1 194 ? 29.29400 -13.98000 -20.76900 1.000 15.36085 193 TYR B CA 1
ATOM 7824 C C . TYR B 1 194 ? 30.60800 -14.26600 -20.04700 1.000 15.83002 193 TYR B C 1
ATOM 7825 O O . TYR B 1 194 ? 30.87300 -15.41700 -19.70600 1.000 16.64585 193 TYR B O 1
ATOM 7843 N N . PRO B 1 195 ? 31.46400 -13.26300 -19.82400 1.000 17.19141 194 PRO B N 1
ATOM 7844 C CA . PRO B 1 195 ? 32.82200 -13.57700 -19.35000 1.000 18.33187 194 PRO B CA 1
ATOM 7845 C C . PRO B 1 195 ? 32.89200 -14.16800 -17.95400 1.000 18.56842 194 PRO B C 1
ATOM 7846 O O . PRO B 1 195 ? 33.82900 -14.92600 -17.68200 1.000 19.58973 194 PRO B O 1
ATOM 7857 N N . LEU B 1 196 ? 31.98000 -13.80600 -17.04900 1.000 18.12274 195 LEU B N 1
ATOM 7858 C CA . LEU B 1 196 ? 31.93100 -14.46300 -15.74000 1.000 18.51626 195 LEU B CA 1
ATOM 7859 C C . LEU B 1 196 ? 31.14200 -15.76500 -15.86000 1.000 18.08412 195 LEU B C 1
ATOM 7860 O O . LEU B 1 196 ? 30.03100 -15.76200 -16.42300 1.000 18.43148 195 LEU B O 1
ATOM 7876 N N . PRO B 1 197 ? 31.67600 -16.88800 -15.34900 1.000 18.73817 196 PRO B N 1
ATOM 7877 C CA . PRO B 1 197 ? 31.01800 -18.19200 -15.54500 1.000 19.04740 196 PRO B CA 1
ATOM 7878 C C . PRO B 1 197 ? 29.72200 -18.34600 -14.81600 1.000 16.38185 196 PRO B C 1
ATOM 7879 O O . PRO B 1 197 ? 29.01900 -19.34300 -15.05100 1.000 16.21922 196 PRO B O 1
ATOM 7890 N N . ASP B 1 198 ? 29.36800 -17.41800 -13.94700 1.000 16.24234 197 ASP B N 1
ATOM 7891 C CA . ASP B 1 198 ? 28.14400 -17.54000 -13.17500 1.000 17.38944 197 ASP B CA 1
ATOM 7892 C C . ASP B 1 198 ? 26.93200 -16.92700 -13.86500 1.000 16.43690 197 ASP B C 1
ATOM 7893 O O . ASP B 1 198 ? 25.84400 -16.91000 -13.26600 1.000 17.33948 197 ASP B O 1
ATOM 7902 N N . LYS B 1 199 ? 27.08200 -16.42000 -15.09300 1.000 15.55215 198 LYS B N 1
ATOM 7903 C CA . LYS B 1 199 ? 25.93200 -15.98400 -15.88500 1.000 14.64218 198 LYS B CA 1
ATOM 7904 C C . LYS B 1 199 ? 25.78400 -16.92500 -17.06800 1.000 13.04208 198 LYS B C 1
ATOM 7905 O O . LYS B 1 199 ? 26.73000 -17.05400 -17.85400 1.000 14.91421 198 LYS B O 1
ATOM 7924 N N . PRO B 1 200 ? 24.63000 -17.61100 -17.22800 1.000 12.77925 199 PRO B N 1
ATOM 7925 C CA . PRO B 1 200 ? 24.50500 -18.70200 -18.20600 1.000 12.10507 199 PRO B CA 1
ATOM 7926 C C . PRO B 1 200 ? 24.13400 -18.25100 -19.62400 1.000 11.54229 199 PRO B C 1
ATOM 7927 O O . PRO B 1 200 ? 23.25600 -18.82600 -20.27200 1.000 12.40132 199 PRO B O 1
ATOM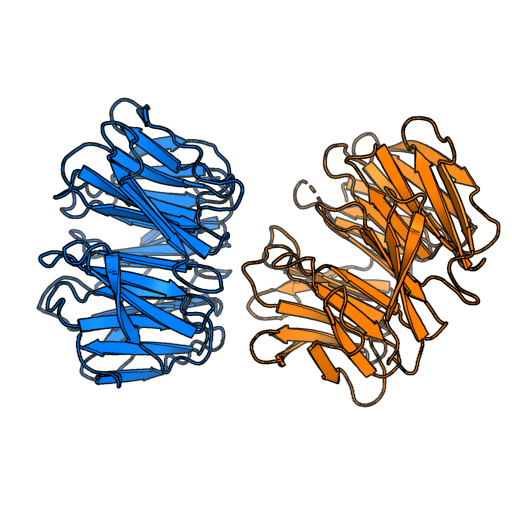 7938 N N . TYR B 1 201 ? 24.83000 -17.22500 -20.12500 1.000 11.30593 200 TYR B N 1
ATOM 7939 C CA . TYR B 1 201 ? 24.45500 -16.58500 -21.37700 1.000 11.30105 200 TYR B CA 1
ATOM 7940 C C . TYR B 1 201 ? 25.53700 -16.71800 -22.42300 1.000 12.30234 200 TYR B C 1
ATOM 7941 O O . TYR B 1 201 ? 26.73900 -16.67200 -22.12400 1.000 13.37438 200 TYR B O 1
ATOM 7959 N N . MET B 1 202 ? 25.07200 -16.86600 -23.66100 1.000 12.16035 201 MET B N 1
ATOM 7960 C CA . MET B 1 202 ? 25.87500 -16.79200 -24.86300 1.000 11.77108 201 MET B CA 1
ATOM 7961 C C . MET B 1 202 ? 25.28100 -15.73900 -25.77800 1.000 10.66463 201 MET B C 1
ATOM 7962 O O . MET B 1 202 ? 24.12800 -15.34200 -25.62400 1.000 12.21832 201 MET B O 1
ATOM 7976 N N . ILE B 1 203 ? 26.07100 -15.28800 -26.73900 1.000 11.10404 202 ILE B N 1
ATOM 7977 C CA . ILE B 1 203 ? 25.67200 -14.20500 -27.62400 1.000 11.17171 202 ILE B CA 1
ATOM 7978 C C . ILE B 1 203 ? 26.18700 -14.50600 -29.02100 1.000 10.64210 202 ILE B C 1
ATOM 7979 O O . ILE B 1 203 ? 27.32200 -14.97500 -29.18100 1.000 11.06973 202 ILE B O 1
ATOM 7995 N N . THR B 1 204 ? 25.33300 -14.26600 -30.01600 1.000 10.39578 203 THR B N 1
ATOM 7996 C CA . THR B 1 204 ? 25.65600 -14.48200 -31.41300 1.000 10.25436 203 THR B CA 1
ATOM 7997 C C . THR B 1 204 ? 25.41000 -13.21900 -32.22900 1.000 9.67638 203 THR B C 1
ATOM 7998 O O . THR B 1 204 ? 24.58800 -12.36900 -31.88700 1.000 11.73447 203 THR B O 1
ATOM 8009 N N . ALA B 1 205 ? 26.11500 -13.14100 -33.35700 1.000 9.43704 204 ALA B N 1
ATOM 8010 C CA . ALA B 1 205 ? 25.95700 -12.05200 -34.31400 1.000 9.96733 204 ALA B CA 1
ATOM 8011 C C . ALA B 1 205 ? 25.91000 -12.67000 -35.70800 1.000 9.74134 204 ALA B C 1
ATOM 8012 O O . ALA B 1 205 ? 26.64200 -13.63100 -35.97800 1.000 10.34014 204 ALA B O 1
ATOM 8019 N N . SER B 1 206 ? 25.08000 -12.12100 -36.61000 1.000 9.85118 205 SER B N 1
ATOM 8020 C CA . SER B 1 206 ? 24.82700 -12.73200 -37.91000 1.000 9.77064 205 SER B CA 1
ATOM 8021 C C . SER B 1 206 ? 24.67900 -11.71500 -39.03100 1.000 9.72240 205 SER B C 1
ATOM 8022 O O . SER B 1 206 ? 24.32400 -10.55500 -38.80800 1.000 10.59829 205 SER B O 1
ATOM 8030 N N . ASP B 1 207 ? 24.90400 -12.20800 -40.25600 1.000 9.82947 206 ASP B N 1
ATOM 8031 C CA . ASP B 1 207 ? 24.57700 -11.46300 -41.46800 1.000 11.01109 206 ASP B CA 1
ATOM 8032 C C . ASP B 1 207 ? 23.07500 -11.20600 -41.59100 1.000 11.92444 206 ASP B C 1
ATOM 8033 O O . ASP B 1 207 ? 22.65800 -10.38400 -42.41700 1.000 13.18533 206 ASP B O 1
ATOM 8042 N N . ASP B 1 208 ? 22.24500 -11.89200 -40.80100 1.000 11.25172 207 ASP B N 1
ATOM 8043 C CA . ASP B 1 208 ? 20.81200 -11.60700 -40.79000 1.000 12.47329 207 ASP B CA 1
ATOM 8044 C C . ASP B 1 208 ? 20.47200 -10.32200 -40.04400 1.000 11.99815 207 ASP B C 1
ATOM 8045 O O . ASP B 1 208 ? 19.28800 -10.00200 -39.90200 1.000 13.44462 207 ASP B O 1
ATOM 8054 N N . LEU B 1 209 ? 21.47600 -9.56300 -39.62800 1.000 12.14135 208 LEU B N 1
ATOM 8055 C CA . LEU B 1 209 ? 21.37300 -8.22100 -39.04700 1.000 12.94840 208 LEU B CA 1
ATOM 8056 C C . LEU B 1 209 ? 21.05600 -8.28800 -37.55800 1.000 13.08946 208 LEU B C 1
ATOM 8057 O O . LEU B 1 209 ? 20.90300 -7.22600 -36.93100 1.000 13.80462 208 LEU B O 1
ATOM 8073 N N . THR B 1 210 ? 20.98600 -9.47400 -36.95800 1.000 12.58320 209 THR B N 1
ATOM 8074 C CA . THR B 1 210 ? 20.59300 -9.60700 -35.56900 1.000 12.55678 209 THR B CA 1
ATOM 8075 C C . THR B 1 210 ? 21.76900 -10.01500 -34.69200 1.000 11.69457 209 THR B C 1
ATOM 8076 O O . THR B 1 210 ? 22.71600 -10.69900 -35.11900 1.000 11.60950 209 THR B O 1
ATOM 8087 N N . ILE B 1 211 ? 21.62200 -9.63300 -33.43500 1.000 11.59580 210 ILE B N 1
ATOM 8088 C CA . ILE B 1 211 ? 22.38200 -10.15700 -32.31500 1.000 11.34955 210 ILE B CA 1
ATOM 8089 C C . ILE B 1 211 ? 21.40100 -10.91100 -31.44000 1.000 11.57576 210 ILE B C 1
ATOM 8090 O O . ILE B 1 211 ? 20.31700 -10.40400 -31.15900 1.000 12.50159 210 ILE B O 1
ATOM 8106 N N . LYS B 1 212 ? 21.76600 -12.10700 -31.00100 1.000 10.77543 211 LYS B N 1
ATOM 8107 C CA . LYS B 1 212 ? 20.85200 -12.89600 -30.17700 1.000 10.84787 211 LYS B CA 1
ATOM 8108 C C . LYS B 1 212 ? 21.56600 -13.33000 -28.91200 1.000 11.10011 211 LYS B C 1
ATOM 8109 O O . LYS B 1 212 ? 22.75000 -13.67000 -28.93200 1.000 11.25360 211 LYS B O 1
ATOM 8128 N N . ILE B 1 213 ? 20.82000 -13.30800 -27.81000 1.000 11.31270 212 ILE B N 1
ATOM 8129 C CA . ILE B 1 213 ? 21.28700 -13.75400 -26.50400 1.000 11.13549 212 ILE B CA 1
ATOM 8130 C C . ILE B 1 213 ? 20.61500 -15.08300 -26.19900 1.000 11.83573 212 ILE B C 1
ATOM 8131 O O . ILE B 1 213 ? 19.40100 -15.21000 -26.36100 1.000 12.73052 212 ILE B O 1
ATOM 8147 N N . TRP B 1 214 ? 21.41200 -16.05300 -25.75000 1.000 11.04236 213 TRP B N 1
ATOM 8148 C CA . TRP B 1 214 ? 20.99100 -17.41900 -25.49500 1.000 11.36502 213 TRP B CA 1
ATOM 8149 C C . TRP B 1 214 ? 21.27300 -17.78200 -24.04800 1.000 11.61678 213 TRP B C 1
ATOM 8150 O O . TRP B 1 214 ? 22.29900 -17.39400 -23.48800 1.000 12.67606 213 TRP B O 1
ATOM 8171 N N . ASP B 1 215 ? 20.32900 -18.48600 -23.44300 1.000 11.50727 214 ASP B N 1
ATOM 8172 C CA . ASP B 1 215 ? 20.49600 -19.08600 -22.12700 1.000 12.11652 214 ASP B CA 1
ATOM 8173 C C . ASP B 1 215 ? 20.82700 -20.56000 -22.33400 1.000 12.25116 214 ASP B C 1
ATOM 8174 O O . ASP B 1 215 ? 20.03200 -21.29500 -22.92200 1.000 12.79433 214 ASP B O 1
ATOM 8183 N N . TYR B 1 216 ? 22.01500 -20.98900 -21.90400 1.000 13.09582 215 TYR B N 1
ATOM 8184 C CA . TYR B 1 216 ? 22.43400 -22.36100 -22.18100 1.000 13.44314 215 TYR B CA 1
ATOM 8185 C C . TYR B 1 216 ? 21.87900 -23.37000 -21.18700 1.000 13.38472 215 TYR B C 1
ATOM 8186 O O . TYR B 1 216 ? 21.99700 -24.57800 -21.41500 1.000 14.60017 215 TYR B O 1
ATOM 8204 N N . GLN B 1 217 ? 21.25200 -22.91500 -20.11400 1.000 11.71408 216 GLN B N 1
ATOM 8205 C CA . GLN B 1 217 ? 20.53300 -23.83800 -19.24100 1.000 12.16604 216 GLN B CA 1
ATOM 8206 C C . GLN B 1 217 ? 19.20100 -24.23600 -19.87800 1.000 12.36077 216 GLN B C 1
ATOM 8207 O O . GLN B 1 217 ? 18.83800 -25.40800 -19.89800 1.000 13.76125 216 GLN B O 1
ATOM 8221 N N . THR B 1 218 ? 18.44600 -23.26900 -20.38500 1.000 11.67286 217 THR B N 1
ATOM 8222 C CA . THR B 1 218 ? 17.17000 -23.55600 -21.02600 1.000 13.20839 217 THR B CA 1
ATOM 8223 C C . THR B 1 218 ? 17.32100 -23.82900 -22.51700 1.000 13.70018 217 THR B C 1
ATOM 8224 O O . THR B 1 218 ? 16.35600 -24.27800 -23.14700 1.000 14.55323 217 THR B O 1
ATOM 8235 N N . LYS B 1 219 ? 18.50700 -23.58400 -23.07300 1.000 14.08449 218 LYS B N 1
ATOM 8236 C CA . LYS B 1 219 ? 18.80000 -23.82100 -24.48200 1.000 15.05378 218 LYS B CA 1
ATOM 8237 C C . LYS B 1 219 ? 17.84600 -23.04100 -25.37200 1.000 15.27638 218 LYS B C 1
ATOM 8238 O O . LYS B 1 219 ? 17.31300 -23.55400 -26.34900 1.000 16.74213 218 LYS B O 1
ATOM 8257 N N . SER B 1 220 ? 17.68900 -21.75900 -25.05800 1.000 15.09494 219 SER B N 1
ATOM 8258 C CA . SER B 1 220 ? 16.69100 -20.93400 -25.71200 1.000 15.88524 219 SER B CA 1
ATOM 8259 C C . SER B 1 220 ? 17.17100 -19.49500 -25.82300 1.000 14.34020 219 SER B C 1
ATOM 8260 O O . SER B 1 220 ? 18.05200 -19.04000 -25.09700 1.000 15.20876 219 SER B O 1
ATOM 8268 N N . CYS B 1 221 ? 16.56500 -18.78000 -26.75400 1.000 14.76345 220 CYS B N 1
ATOM 8269 C CA . CYS B 1 221 ? 16.89400 -17.38500 -26.99000 1.000 14.49470 220 CYS B CA 1
ATOM 8270 C C . CYS B 1 221 ? 16.12000 -16.50700 -26.02300 1.000 14.83317 220 CYS B C 1
ATOM 8271 O O . CYS B 1 221 ? 14.90800 -16.66200 -25.86500 1.000 16.20162 220 CYS B O 1
ATOM 8279 N N . VAL B 1 222 ? 16.82400 -15.61300 -25.33800 1.000 14.55393 221 VAL B N 1
ATOM 8280 C CA . VAL B 1 222 ? 16.21300 -14.71900 -24.36400 1.000 15.89583 221 VAL B CA 1
ATOM 8281 C C . VAL B 1 222 ? 16.14200 -13.27600 -24.82700 1.000 15.64192 221 VAL B C 1
ATOM 8282 O O . VAL B 1 222 ? 15.41900 -12.49100 -24.20700 1.000 17.18159 221 VAL B O 1
ATOM 8295 N N . ALA B 1 223 ? 16.85300 -12.89700 -25.89000 1.000 14.68760 222 ALA B N 1
ATOM 8296 C CA . ALA B 1 223 ? 16.75300 -11.54200 -26.40900 1.000 15.62279 222 ALA B CA 1
ATOM 8297 C C . ALA B 1 223 ? 17.29100 -11.50000 -27.82900 1.000 14.86830 222 ALA B C 1
ATOM 8298 O O . ALA B 1 223 ? 18.16700 -12.29100 -28.19600 1.000 13.90612 222 ALA B O 1
ATOM 8305 N N . THR B 1 224 ? 16.75800 -10.56400 -28.62000 1.000 15.20766 223 THR B N 1
ATOM 8306 C CA . THR B 1 224 ? 17.28200 -10.25200 -29.94900 1.000 16.26246 223 THR B CA 1
ATOM 8307 C C . THR B 1 224 ? 17.48900 -8.74800 -30.01600 1.000 16.09903 223 THR B C 1
ATOM 8308 O O . THR B 1 224 ? 16.59100 -7.97200 -29.66900 1.000 17.86398 223 THR B O 1
ATOM 8319 N N . LEU B 1 225 ? 18.68300 -8.33500 -30.40200 1.000 15.02579 224 LEU B N 1
ATOM 8320 C CA . LEU B 1 225 ? 19.05400 -6.93100 -30.49200 1.000 15.36251 224 LEU B CA 1
ATOM 8321 C C . LEU B 1 225 ? 19.11000 -6.55800 -31.96900 1.000 14.88177 224 LEU B C 1
ATOM 8322 O O . LEU B 1 225 ? 19.98700 -7.02300 -32.69900 1.000 14.38047 224 LEU B O 1
ATOM 8338 N N . GLU B 1 226 ? 18.18300 -5.70800 -32.39600 1.000 15.34469 225 GLU B N 1
ATOM 8339 C CA . GLU B 1 226 ? 18.04800 -5.30200 -33.78300 1.000 16.53358 225 GLU B CA 1
ATOM 8340 C C . GLU B 1 226 ? 18.35600 -3.81700 -33.91800 1.000 16.65320 225 GLU B C 1
ATOM 8341 O O . GLU B 1 226 ? 18.12000 -3.03100 -32.99500 1.000 18.00897 225 GLU B O 1
ATOM 8353 N N . GLY B 1 227 ? 18.91100 -3.44800 -35.06900 1.000 16.57058 226 GLY B N 1
ATOM 8354 C CA . GLY B 1 227 ? 19.23300 -2.06200 -35.32900 1.000 17.75673 226 GLY B CA 1
ATOM 8355 C C . GLY B 1 227 ? 20.37900 -1.88400 -36.30100 1.000 18.40043 226 GLY B C 1
ATOM 8356 O O . GLY B 1 227 ? 20.41300 -0.87300 -37.00700 1.000 20.25835 226 GLY B O 1
ATOM 8360 N N . HIS B 1 228 ? 21.32200 -2.82300 -36.36500 1.000 17.47554 227 HIS B N 1
ATOM 8361 C CA . HIS B 1 228 ? 22.35700 -2.71700 -37.38700 1.000 16.44279 227 HIS B CA 1
ATOM 8362 C C . HIS B 1 228 ? 21.74600 -2.86400 -38.77800 1.000 17.11511 227 HIS B C 1
ATOM 8363 O O . HIS B 1 228 ? 20.73800 -3.54100 -38.96800 1.000 17.57939 227 HIS B O 1
ATOM 8377 N N . MET B 1 229 ? 22.34300 -2.17700 -39.75600 1.000 17.89225 228 MET B N 1
ATOM 8378 C CA . MET B 1 229 ? 21.80500 -2.13000 -41.10800 1.000 19.83607 228 MET B CA 1
ATOM 8379 C C . MET B 1 229 ? 22.54300 -3.02600 -42.09300 1.000 18.16784 228 MET B C 1
ATOM 8380 O O . MET B 1 229 ? 22.11300 -3.13100 -43.25400 1.000 19.29943 228 MET B O 1
ATOM 8394 N N . SER B 1 230 ? 23.65700 -3.62400 -41.67800 1.000 16.20047 229 SER B N 1
ATOM 8395 C CA . SER B 1 230 ? 24.45400 -4.52500 -42.49500 1.000 15.85652 229 SER B CA 1
ATOM 8396 C C . SER B 1 230 ? 24.97500 -5.63300 -41.58700 1.000 13.83467 229 SER B C 1
ATOM 8397 O O . SER B 1 230 ? 24.76600 -5.60900 -40.36400 1.000 14.31598 229 SER B O 1
ATOM 8405 N N . ASN B 1 231 ? 25.65400 -6.60900 -42.19200 1.000 13.05817 230 ASN B N 1
ATOM 8406 C CA . ASN B 1 231 ? 26.13800 -7.77900 -41.46000 1.000 12.03729 230 ASN B CA 1
ATOM 8407 C C . ASN B 1 231 ? 26.71700 -7.37600 -40.10900 1.000 12.10274 230 ASN B C 1
ATOM 8408 O O . ASN B 1 231 ? 27.53500 -6.45300 -40.02400 1.000 12.03597 230 ASN B O 1
ATOM 8419 N N . VAL B 1 232 ? 26.35500 -8.12600 -39.06900 1.000 10.63838 231 VAL B N 1
ATOM 8420 C CA . VAL B 1 232 ? 26.92300 -7.91400 -37.73800 1.000 10.65044 231 VAL B CA 1
ATOM 8421 C C . VAL B 1 232 ? 28.12500 -8.84500 -37.58800 1.000 9.49809 231 VAL B C 1
ATOM 8422 O O . VAL B 1 232 ? 27.99200 -10.07100 -37.67600 1.000 10.01527 231 VAL B O 1
ATOM 8435 N N . SER B 1 233 ? 29.30700 -8.25100 -37.40300 1.000 9.36772 232 SER B N 1
ATOM 8436 C CA . SER B 1 233 ? 30.55100 -9.01600 -37.35100 1.000 9.81827 232 SER B CA 1
ATOM 8437 C C . SER B 1 233 ? 30.77100 -9.69600 -36.00500 1.000 9.98731 232 SER B C 1
ATOM 8438 O O . SER B 1 233 ? 31.36300 -10.78000 -35.94400 1.000 9.90450 232 SER B O 1
ATOM 8446 N N . PHE B 1 234 ? 30.32800 -9.06800 -34.91800 1.000 9.34127 233 PHE B N 1
ATOM 8447 C CA . PHE B 1 234 ? 30.55800 -9.58700 -33.57700 1.000 9.88849 233 PHE B CA 1
ATOM 8448 C C . PHE B 1 234 ? 29.57300 -8.92100 -32.63000 1.000 9.79014 233 PHE B C 1
ATOM 8449 O O . PHE B 1 234 ? 29.01100 -7.86400 -32.92600 1.000 10.25558 233 PHE B O 1
ATOM 8466 N N . ALA B 1 235 ? 29.39500 -9.54800 -31.46500 1.000 10.39181 234 ALA B N 1
ATOM 8467 C CA . ALA B 1 235 ? 28.72500 -8.91900 -30.33800 1.000 11.21216 234 ALA B CA 1
ATOM 8468 C C . ALA B 1 235 ? 29.24200 -9.61100 -29.09600 1.000 12.38551 234 ALA B C 1
ATOM 8469 O O . ALA B 1 235 ? 29.40300 -10.83300 -29.09200 1.000 13.00497 234 ALA B O 1
ATOM 8476 N N . VAL B 1 236 ? 29.56200 -8.82800 -28.06600 1.000 12.63054 235 VAL B N 1
ATOM 8477 C CA . VAL B 1 236 ? 30.13600 -9.37300 -26.84100 1.000 14.17960 235 VAL B CA 1
ATOM 8478 C C . VAL B 1 236 ? 29.51900 -8.70100 -25.62600 1.000 15.20054 235 VAL B C 1
ATOM 8479 O O . VAL B 1 236 ? 29.04100 -7.57200 -25.69100 1.000 16.19221 235 VAL B O 1
ATOM 8492 N N . PHE B 1 237 ? 29.55000 -9.41600 -24.50600 1.000 16.10763 236 PHE B N 1
ATOM 8493 C CA . PHE B 1 237 ? 29.25900 -8.81300 -23.21500 1.000 16.60194 236 PHE B CA 1
ATOM 8494 C C . PHE B 1 237 ? 30.51500 -8.13700 -22.68000 1.000 18.44753 236 PHE B C 1
ATOM 8495 O O . PHE B 1 237 ? 31.57800 -8.76200 -22.61800 1.000 19.17002 236 PHE B O 1
ATOM 8512 N N . HIS B 1 238 ? 30.39200 -6.88000 -22.26300 1.000 19.47565 237 HIS B N 1
ATOM 8513 C CA . HIS B 1 238 ? 31.52300 -6.21200 -21.62500 1.000 20.56664 237 HIS B CA 1
ATOM 8514 C C . HIS B 1 238 ? 31.79500 -6.85100 -20.26500 1.000 21.46530 237 HIS B C 1
ATOM 8515 O O . HIS B 1 238 ? 30.85900 -7.21800 -19.56300 1.000 21.43695 237 HIS B O 1
ATOM 8529 N N . PRO B 1 239 ? 33.06400 -7.05300 -19.89500 1.000 22.12780 238 PRO B N 1
ATOM 8530 C CA . PRO B 1 239 ? 33.35300 -7.80200 -18.65600 1.000 23.22027 238 PRO B CA 1
ATOM 8531 C C . PRO B 1 239 ? 33.05800 -7.06300 -17.36900 1.000 24.97640 238 PRO B C 1
ATOM 8532 O O . PRO B 1 239 ? 32.94600 -7.71800 -16.32900 1.000 26.98991 238 PRO B O 1
ATOM 8543 N N . THR B 1 240 ? 32.92900 -5.74300 -17.39500 1.000 26.14333 239 THR B N 1
ATOM 8544 C CA . THR B 1 240 ? 32.73100 -4.99000 -16.15900 1.000 28.13248 239 THR B CA 1
ATOM 8545 C C . THR B 1 240 ? 31.59600 -3.98900 -16.20400 1.000 29.02224 239 THR B C 1
ATOM 8546 O O . THR B 1 240 ? 31.10700 -3.61800 -15.13200 1.000 31.72159 239 THR B O 1
ATOM 8557 N N . LEU B 1 241 ? 31.15200 -3.54700 -17.37900 1.000 28.00305 240 LEU B N 1
ATOM 8558 C CA . LEU B 1 241 ? 30.09700 -2.56500 -17.51600 1.000 28.87521 240 LEU B CA 1
ATOM 8559 C C . LEU B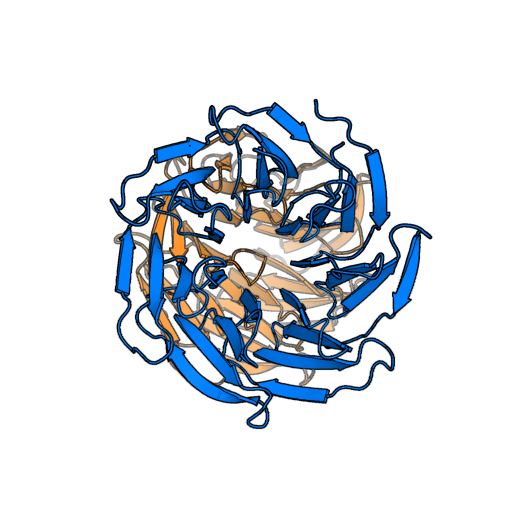 1 241 ? 28.82600 -3.22200 -18.02800 1.000 28.88501 240 LEU B C 1
ATOM 8560 O O . LEU B 1 241 ? 28.88900 -4.23100 -18.74800 1.000 28.70756 240 LEU B O 1
ATOM 8576 N N . PRO B 1 242 ? 27.66000 -2.65400 -17.70000 1.000 28.87481 241 PRO B N 1
ATOM 8577 C CA . PRO B 1 242 ? 26.36300 -3.29900 -17.96200 1.000 27.75826 241 PRO B CA 1
ATOM 8578 C C . PRO B 1 242 ? 25.92000 -3.11300 -19.40300 1.000 26.88004 241 PRO B C 1
ATOM 8579 O O . PRO B 1 242 ? 24.85400 -2.56000 -19.69400 1.000 27.92657 241 PRO B O 1
ATOM 8590 N N . ILE B 1 243 ? 26.77500 -3.55600 -20.32800 1.000 24.54797 242 ILE B N 1
ATOM 8591 C CA . ILE B 1 243 ? 26.58800 -3.26400 -21.74000 1.000 22.82955 242 ILE B CA 1
ATOM 8592 C C . ILE B 1 243 ? 27.01700 -4.45100 -22.58900 1.000 20.82222 242 ILE B C 1
ATOM 8593 O O . ILE B 1 243 ? 27.82400 -5.29300 -22.18200 1.000 20.81118 242 ILE B O 1
ATOM 8609 N N . ILE B 1 244 ? 26.45800 -4.47500 -23.79000 1.000 19.87103 243 ILE B N 1
ATOM 8610 C CA . ILE B 1 244 ? 26.88200 -5.32700 -24.89600 1.000 18.87035 243 ILE B CA 1
ATOM 8611 C C . ILE B 1 244 ? 27.44300 -4.41100 -25.96700 1.000 18.63398 243 ILE B C 1
ATOM 8612 O O . ILE B 1 244 ? 26.93100 -3.30200 -26.16400 1.000 19.69906 243 ILE B O 1
ATOM 8628 N N . ILE B 1 245 ? 28.50600 -4.85200 -26.63800 1.000 17.94389 244 ILE B N 1
ATOM 8629 C CA . ILE B 1 245 ? 29.13000 -4.09200 -27.71400 1.000 17.38447 244 ILE B CA 1
ATOM 8630 C C . ILE B 1 245 ? 29.09200 -4.93700 -28.97200 1.000 15.64012 244 ILE B C 1
ATOM 8631 O O . ILE B 1 245 ? 29.49900 -6.10200 -28.95100 1.000 15.77203 244 ILE B O 1
ATOM 8647 N N . SER B 1 246 ? 28.62100 -4.34100 -30.06400 1.000 15.12145 245 SER B N 1
ATOM 8648 C CA . SER B 1 246 ? 28.55000 -4.97900 -31.35600 1.000 13.84632 245 SER B CA 1
ATOM 8649 C C . SER B 1 246 ? 29.18000 -4.07300 -32.39900 1.000 13.60128 245 SER B C 1
ATOM 8650 O O . SER B 1 246 ? 29.33900 -2.85900 -32.20600 1.000 14.35105 245 SER B O 1
ATOM 8658 N N . GLY B 1 247 ? 29.54700 -4.68500 -33.51400 1.000 12.68314 246 GLY B N 1
ATOM 8659 C CA . GLY B 1 247 ? 30.12100 -3.95400 -34.62200 1.000 12.30518 246 GLY B CA 1
ATOM 8660 C C . GLY B 1 247 ? 29.66500 -4.57300 -35.92000 1.000 11.51598 246 GLY B C 1
ATOM 8661 O O . GLY B 1 247 ? 29.42000 -5.77700 -35.99600 1.000 11.79078 246 GLY B O 1
ATOM 8665 N N . SER B 1 248 ? 29.62800 -3.74600 -36.96400 1.000 12.37175 247 SER B N 1
ATOM 8666 C CA . SER B 1 248 ? 28.94500 -4.14800 -38.18700 1.000 12.36077 247 SER B CA 1
ATOM 8667 C C . SER B 1 248 ? 29.61300 -3.59100 -39.43400 1.000 13.55119 247 SER B C 1
ATOM 8668 O O . SER B 1 248 ? 30.33800 -2.59300 -39.40400 1.000 13.68704 247 SER B O 1
ATOM 8676 N N . GLU B 1 249 ? 29.32900 -4.25000 -40.55700 1.000 13.24243 248 GLU B N 1
ATOM 8677 C CA . GLU B 1 249 ? 29.66100 -3.70900 -41.86500 1.000 14.16802 248 GLU B CA 1
ATOM 8678 C C . GLU B 1 249 ? 28.88800 -2.44700 -42.20400 1.000 15.25574 248 GLU B C 1
ATOM 8679 O O . GLU B 1 249 ? 29.19300 -1.83700 -43.22900 1.000 16.78262 248 GLU B O 1
ATOM 8691 N N . ASP B 1 250 ? 27.95300 -2.01600 -41.36100 1.000 15.47959 249 ASP B N 1
ATOM 8692 C CA . ASP B 1 250 ? 27.34900 -0.69700 -41.52300 1.000 17.29650 249 ASP B CA 1
ATOM 8693 C C . ASP B 1 250 ? 28.26100 0.42500 -41.03600 1.000 19.01567 249 ASP B C 1
ATOM 8694 O O . ASP B 1 250 ? 27.87500 1.59300 -41.12700 1.000 20.26573 249 ASP B O 1
ATOM 8703 N N . GLY B 1 251 ? 29.47600 0.10700 -40.58500 1.000 19.02374 250 GLY B N 1
ATOM 8704 C CA . GLY B 1 251 ? 30.43900 1.09500 -40.14000 1.000 19.29022 250 GLY B CA 1
ATOM 8705 C C . GLY B 1 251 ? 30.29900 1.52000 -38.69900 1.000 20.11320 250 GLY B C 1
ATOM 8706 O O . GLY B 1 251 ? 31.06700 2.37700 -38.24300 1.000 21.14640 250 GLY B O 1
ATOM 8710 N N . THR B 1 252 ? 29.34500 0.96800 -37.96300 1.000 19.67087 251 THR B N 1
ATOM 8711 C CA . THR B 1 252 ? 29.10600 1.42000 -36.60700 1.000 19.82143 251 THR B CA 1
ATOM 8712 C C . THR B 1 252 ? 29.50600 0.36700 -35.57900 1.000 18.60361 251 THR B C 1
ATOM 8713 O O . THR B 1 252 ? 29.51700 -0.85200 -35.84000 1.000 18.47114 251 THR B O 1
ATOM 8724 N N . LEU B 1 253 ? 29.83300 0.86900 -34.40000 1.000 19.86182 252 LEU B N 1
ATOM 8725 C CA . LEU B 1 253 ? 29.75000 0.11800 -33.16600 1.000 20.38766 252 LEU B CA 1
ATOM 8726 C C . LEU B 1 253 ? 28.45900 0.53600 -32.49100 1.000 20.51615 252 LEU B C 1
ATOM 8727 O O . LEU B 1 253 ? 28.07500 1.71200 -32.54600 1.000 22.07607 252 LEU B O 1
ATOM 8743 N N . LYS B 1 254 ? 27.77600 -0.42100 -31.88700 1.000 20.07448 253 LYS B N 1
ATOM 8744 C CA . LYS B 1 254 ? 26.63600 -0.10200 -31.04000 1.000 20.63922 253 LYS B CA 1
ATOM 8745 C C . LYS B 1 254 ? 26.86600 -0.63000 -29.63500 1.000 20.39307 253 LYS B C 1
ATOM 8746 O O . LYS B 1 254 ? 27.43800 -1.71000 -29.44000 1.000 20.47274 253 LYS B O 1
ATOM 8765 N N . ILE B 1 255 ? 26.44600 0.16500 -28.65300 1.000 22.09707 254 ILE B N 1
ATOM 8766 C CA . ILE B 1 255 ? 26.52200 -0.19900 -27.24400 1.000 23.45709 254 ILE B CA 1
ATOM 8767 C C . ILE B 1 255 ? 25.09500 -0.33600 -26.73600 1.000 23.55152 254 ILE B C 1
ATOM 8768 O O . ILE B 1 255 ? 24.28300 0.58500 -26.90200 1.000 25.80088 254 ILE B O 1
ATOM 8784 N N . TRP B 1 256 ? 24.79600 -1.48500 -26.13300 1.000 23.32006 255 TRP B N 1
ATOM 8785 C CA . TRP B 1 256 ? 23.45000 -1.84200 -25.72200 1.000 22.71118 255 TRP B CA 1
ATOM 8786 C C . TRP B 1 256 ? 23.41600 -2.12600 -24.22400 1.000 23.53419 255 TRP B C 1
ATOM 8787 O O . TRP B 1 256 ? 24.36400 -2.66400 -23.65400 1.000 24.36074 255 TRP B O 1
ATOM 8808 N N . ASN B 1 257 ? 22.29900 -1.78100 -23.59000 1.000 24.95141 256 ASN B N 1
ATOM 8809 C CA . ASN B 1 257 ? 22.10400 -2.06100 -22.16900 1.000 25.88179 256 ASN B CA 1
ATOM 8810 C C . ASN B 1 257 ? 21.89800 -3.55700 -21.94300 1.000 25.60162 256 ASN B C 1
ATOM 8811 O O . ASN B 1 257 ? 21.05500 -4.17500 -22.58500 1.000 25.83775 256 ASN B O 1
ATOM 8822 N N . SER B 1 258 ? 22.63300 -4.13800 -21.00100 1.000 26.07107 257 SER B N 1
ATOM 8823 C CA . SER B 1 258 ? 22.63400 -5.59000 -20.84700 1.000 26.88792 257 SER B CA 1
ATOM 8824 C C . SER B 1 258 ? 21.46200 -6.11300 -20.01400 1.000 26.76981 257 SER B C 1
ATOM 8825 O O . SER B 1 258 ? 21.30100 -7.33400 -19.90500 1.000 26.79829 257 SER B O 1
ATOM 8833 N N . SER B 1 259 ? 20.63800 -5.23900 -19.44000 1.000 26.15289 258 SER B N 1
ATOM 8834 C CA . SER B 1 259 ? 19.41300 -5.65400 -18.76400 1.000 26.53686 258 SER B CA 1
ATOM 8835 C C . SER B 1 259 ? 18.16900 -5.38000 -19.59700 1.000 27.77783 258 SER B C 1
ATOM 8836 O O . SER B 1 259 ? 17.27200 -6.23200 -19.66200 1.000 29.02859 258 SER B O 1
ATOM 8844 N N . THR B 1 260 ? 18.10000 -4.21800 -20.25100 1.000 27.40121 259 THR B N 1
ATOM 8845 C CA . THR B 1 260 ? 16.94500 -3.85800 -21.06200 1.000 27.89079 259 THR B CA 1
ATOM 8846 C C . THR B 1 260 ? 17.12100 -4.20400 -22.53200 1.000 27.68511 259 THR B C 1
ATOM 8847 O O . THR B 1 260 ? 16.12900 -4.24100 -23.26600 1.000 26.56502 259 THR B O 1
ATOM 8858 N N . TYR B 1 261 ? 18.35600 -4.42500 -22.98400 1.000 27.42127 260 TYR B N 1
ATOM 8859 C CA . TYR B 1 261 ? 18.67200 -4.78800 -24.36300 1.000 28.02248 260 TYR B CA 1
ATOM 8860 C C . TYR B 1 261 ? 18.42000 -3.64700 -25.34500 1.000 27.10966 260 TYR B C 1
ATOM 8861 O O . TYR B 1 261 ? 18.46100 -3.85500 -26.56900 1.000 27.48841 260 TYR B O 1
ATOM 8879 N N . LYS B 1 262 ? 18.25000 -2.42800 -24.85200 1.000 27.87973 261 LYS B N 1
ATOM 8880 C CA . LYS B 1 262 ? 18.04400 -1.27600 -25.71100 1.000 30.61140 261 LYS B CA 1
ATOM 8881 C C . LYS B 1 262 ? 19.37800 -0.64100 -26.08100 1.000 29.55384 261 LYS B C 1
ATOM 8882 O O . LYS B 1 262 ? 20.33100 -0.64800 -25.29400 1.000 29.17699 261 LYS B O 1
ATOM 8901 N N . VAL B 1 263 ? 19.43900 -0.10000 -27.30100 1.000 29.35971 262 VAL B N 1
ATOM 8902 C CA . VAL B 1 263 ? 20.64500 0.58000 -27.75700 1.000 30.26110 262 VAL B CA 1
ATOM 8903 C C . VAL B 1 263 ? 20.84600 1.86000 -26.95700 1.000 31.15158 262 VAL B C 1
ATOM 8904 O O . VAL B 1 263 ? 19.90200 2.63100 -26.71800 1.000 31.96249 262 VAL B O 1
ATOM 8917 N N . GLU B 1 264 ? 22.07400 2.07400 -26.50500 1.000 31.87706 263 GLU B N 1
ATOM 8918 C CA . GLU B 1 264 ? 22.42900 3.27900 -25.77200 1.000 33.41294 263 GLU B CA 1
ATOM 8919 C C . GLU B 1 264 ? 23.31100 4.23400 -26.55600 1.000 32.33014 263 GLU B C 1
ATOM 8920 O O . GLU B 1 264 ? 23.26700 5.43600 -26.30500 1.000 32.48765 263 GLU B O 1
ATOM 8932 N N . LYS B 1 265 ? 24.09900 3.73900 -27.50800 1.000 31.59752 264 LYS B N 1
ATOM 8933 C CA . LYS B 1 265 ? 24.94500 4.61100 -28.30600 1.000 31.84426 264 LYS B CA 1
ATOM 8934 C C . LYS B 1 265 ? 25.31000 3.90300 -29.60400 1.000 29.91316 264 LYS B C 1
ATOM 8935 O O . LYS B 1 265 ? 25.55000 2.68900 -29.61200 1.000 31.03862 264 LYS B O 1
ATOM 8954 N N . THR B 1 266 ? 25.31000 4.66000 -30.70000 1.000 28.36736 265 THR B N 1
ATOM 8955 C CA . THR B 1 266 ? 25.81900 4.20600 -31.98800 1.000 27.79906 265 THR B CA 1
ATOM 8956 C C . THR B 1 266 ? 26.96100 5.12800 -32.37500 1.000 27.26339 265 THR B C 1
ATOM 8957 O O . THR B 1 266 ? 26.79300 6.35700 -32.38200 1.000 28.30497 265 THR B O 1
ATOM 8968 N N . LEU B 1 267 ? 28.11200 4.54000 -32.69200 1.000 27.10314 266 LEU B N 1
ATOM 8969 C CA . LEU B 1 267 ? 29.33300 5.27600 -32.97700 1.000 27.99409 266 LEU B CA 1
ATOM 8970 C C . LEU B 1 267 ? 29.84200 4.91800 -34.35900 1.000 27.08790 266 LEU B C 1
ATOM 8971 O O . LEU B 1 267 ? 30.07400 3.74300 -34.64200 1.000 26.52832 266 LEU B O 1
ATOM 8987 N N . ASN B 1 268 ? 30.07200 5.91400 -35.19800 1.000 26.70106 267 ASN B N 1
ATOM 8988 C CA . ASN B 1 268 ? 30.84000 5.71500 -36.41900 1.000 27.89016 267 ASN B CA 1
ATOM 8989 C C . ASN B 1 268 ? 32.19700 6.36700 -36.19700 1.000 27.10906 267 ASN B C 1
ATOM 8990 O O . ASN B 1 268 ? 32.31900 7.59000 -36.26500 1.000 27.24394 267 ASN B O 1
ATOM 9001 N N . VAL B 1 269 ? 33.21900 5.54300 -35.93700 1.000 26.43809 268 VAL B N 1
ATOM 9002 C CA . VAL B 1 269 ? 34.54400 6.07000 -35.62800 1.000 26.61027 268 VAL B CA 1
ATOM 9003 C C . VAL B 1 269 ? 35.30900 6.48800 -36.86700 1.000 25.97552 268 VAL B C 1
ATOM 9004 O O . VAL B 1 269 ? 36.45400 6.94100 -36.75200 1.000 27.42132 268 VAL B O 1
ATOM 9017 N N . GLY B 1 270 ? 34.71900 6.34600 -38.04900 1.000 23.90274 269 GLY B N 1
ATOM 9018 C CA . GLY B 1 270 ? 35.35600 6.83300 -39.25000 1.000 23.90604 269 GLY B CA 1
ATOM 9019 C C . GLY B 1 270 ? 36.41600 5.91800 -39.80700 1.000 23.00589 269 GLY B C 1
ATOM 9020 O O . GLY B 1 270 ? 37.33600 6.38500 -40.48000 1.000 24.65305 269 GLY B O 1
ATOM 9024 N N . LEU B 1 271 ? 36.32200 4.61300 -39.55200 1.000 21.69946 270 LEU B N 1
ATOM 9025 C CA . LEU B 1 271 ? 37.27500 3.65100 -40.09300 1.000 19.65078 270 LEU B CA 1
ATOM 9026 C C . LEU B 1 271 ? 36.59500 2.64800 -41.01400 1.000 17.41980 270 LEU B C 1
ATOM 9027 O O . LEU B 1 271 ? 37.19500 1.61800 -41.36500 1.000 17.70724 270 LEU B O 1
ATOM 9043 N N . GLU B 1 272 ? 35.36700 2.94600 -41.43600 1.000 17.97316 271 GLU B N 1
ATOM 9044 C CA . GLU B 1 272 ? 34.58600 2.09500 -42.33900 1.000 18.10230 271 GLU B CA 1
ATOM 9045 C C . GLU B 1 272 ? 34.16400 0.81300 -41.62200 1.000 17.02744 271 GLU B C 1
ATOM 9046 O O . GLU B 1 272 ? 33.82600 0.87600 -40.43500 1.000 16.47122 271 GLU B O 1
ATOM 9058 N N . ARG B 1 273 ? 34.13100 -0.33200 -42.29800 1.000 15.85529 272 ARG B N 1
ATOM 9059 C CA . ARG B 1 273 ? 33.45900 -1.49500 -41.71500 1.000 13.60228 272 ARG B CA 1
ATOM 9060 C C . ARG B 1 273 ? 34.19800 -2.03900 -40.50300 1.000 12.80607 272 ARG B C 1
ATOM 9061 O O . ARG B 1 273 ? 35.42700 -2.09300 -40.47300 1.000 13.05323 272 ARG B O 1
ATOM 9082 N N . SER B 1 274 ? 33.43100 -2.47400 -39.50700 1.000 11.52629 273 SER B N 1
ATOM 9083 C CA . SER B 1 274 ? 33.96900 -3.06800 -38.29300 1.000 11.26251 273 SER B CA 1
ATOM 9084 C C . SER B 1 274 ? 33.95700 -4.59000 -38.42000 1.000 11.26292 273 SER B C 1
ATOM 9085 O O . SER B 1 274 ? 32.93000 -5.17500 -38.78600 1.000 11.26724 273 SER B O 1
ATOM 9093 N N . TRP B 1 275 ? 35.07100 -5.22800 -38.04500 1.000 10.52939 274 TRP B N 1
ATOM 9094 C CA . TRP B 1 275 ? 35.28300 -6.66000 -38.21200 1.000 9.71260 274 TRP B CA 1
ATOM 9095 C C . TRP B 1 275 ? 35.50000 -7.44300 -36.93000 1.000 10.46193 274 TRP B C 1
ATOM 9096 O O . TRP B 1 275 ? 35.19500 -8.63200 -36.90000 1.000 10.95919 274 TRP B O 1
ATOM 9117 N N . CYS B 1 276 ? 36.09200 -6.85000 -35.90200 1.000 10.04829 275 CYS B N 1
ATOM 9118 C CA . CYS B 1 276 ? 36.54600 -7.64300 -34.77000 1.000 10.68494 275 CYS B CA 1
ATOM 9119 C C . CYS B 1 276 ? 36.56600 -6.77800 -33.52800 1.000 11.19847 275 CYS B C 1
ATOM 9120 O O . CYS B 1 276 ? 36.57900 -5.55200 -33.60000 1.000 11.70103 275 CYS B O 1
ATOM 9128 N N . ILE B 1 277 ? 36.57000 -7.45100 -32.38200 1.000 12.40901 276 ILE B N 1
ATOM 9129 C CA . ILE B 1 277 ? 36.44400 -6.81400 -31.08000 1.000 14.06073 276 ILE B CA 1
ATOM 9130 C C . ILE B 1 277 ? 37.32700 -7.50800 -30.06200 1.000 15.21946 276 ILE B C 1
ATOM 9131 O O . ILE B 1 277 ? 37.57800 -8.71400 -30.13400 1.000 15.19792 276 ILE B O 1
ATOM 9147 N N . ALA B 1 278 ? 37.78000 -6.73300 -29.08900 1.000 15.89814 277 ALA B N 1
ATOM 9148 C CA . ALA B 1 278 ? 38.40500 -7.29300 -27.90300 1.000 17.33611 277 ALA B CA 1
ATOM 9149 C C . ALA B 1 278 ? 37.99200 -6.47000 -26.70300 1.000 18.39697 277 ALA B C 1
ATOM 9150 O O . ALA B 1 278 ? 37.76500 -5.26400 -26.82000 1.000 19.13085 277 ALA B O 1
ATOM 9157 N N . THR B 1 279 ? 37.87700 -7.13400 -25.54800 1.000 19.93278 278 THR B N 1
ATOM 9158 C CA . THR B 1 279 ? 37.67400 -6.43000 -24.28300 1.000 22.12647 278 THR B CA 1
ATOM 9159 C C . THR B 1 279 ? 38.80500 -6.85800 -23.35400 1.000 24.70279 278 THR B C 1
ATOM 9160 O O . THR B 1 279 ? 39.34400 -7.95500 -23.47000 1.000 24.57094 278 THR B O 1
ATOM 9171 N N . HIS B 1 280 ? 39.13400 -6.02300 -22.40300 1.000 28.07554 279 HIS B N 1
ATOM 9172 C CA . HIS B 1 280 ? 40.27700 -6.34500 -21.55900 1.000 29.75376 279 HIS B CA 1
ATOM 9173 C C . HIS B 1 280 ? 40.04600 -7.47000 -20.54800 1.000 29.40424 279 HIS B C 1
ATOM 9174 O O . HIS B 1 280 ? 38.98300 -7.54900 -19.93600 1.000 31.68694 279 HIS B O 1
ATOM 9188 N N . LYS B 1 285 ? 40.44100 -0.08400 -17.01600 1.000 39.51893 284 LYS B N 1
ATOM 9189 C CA . LYS B 1 285 ? 39.90300 1.08200 -17.70200 1.000 40.11544 284 LYS B CA 1
ATOM 9190 C C . LYS B 1 285 ? 38.66900 0.73000 -18.52700 1.000 38.96011 284 LYS B C 1
ATOM 9191 O O . LYS B 1 285 ? 38.22700 1.53500 -19.36000 1.000 39.29640 284 LYS B O 1
ATOM 9210 N N . ASN B 1 286 ? 38.09200 -0.45500 -18.30600 1.000 37.78379 285 ASN B N 1
ATOM 9211 C CA . ASN B 1 286 ? 36.96100 -0.92800 -19.09400 1.000 35.57281 285 ASN B CA 1
ATOM 9212 C C . ASN B 1 286 ? 37.26500 -0.92500 -20.59400 1.000 32.52962 285 ASN B C 1
ATOM 9213 O O . ASN B 1 286 ? 36.34600 -0.86800 -21.41500 1.000 32.97794 285 ASN B O 1
ATOM 9224 N N . TYR B 1 287 ? 38.55100 -1.04000 -20.95200 1.000 31.07258 286 TYR B N 1
ATOM 9225 C CA . TYR B 1 287 ? 38.99700 -0.85800 -22.32900 1.000 28.94527 286 TYR B CA 1
ATOM 9226 C C . TYR B 1 287 ? 38.29000 -1.80600 -23.28900 1.000 26.15041 286 TYR B C 1
ATOM 9227 O O . TYR B 1 287 ? 38.09400 -2.98800 -22.98300 1.000 27.28051 286 TYR B O 1
ATOM 9245 N N . ILE B 1 288 ? 37.96700 -1.29300 -24.48400 1.000 25.43593 287 ILE B N 1
ATOM 9246 C CA . ILE B 1 288 ? 37.57700 -2.11400 -25.62700 1.000 23.28072 287 ILE B CA 1
ATOM 9247 C C . ILE B 1 288 ? 38.39500 -1.68900 -26.84300 1.000 21.52704 287 ILE B C 1
ATOM 9248 O O . ILE B 1 288 ? 38.89600 -0.57100 -26.93200 1.000 21.73715 287 ILE B O 1
ATOM 9264 N N . ALA B 1 289 ? 38.51000 -2.58500 -27.81000 1.000 19.65987 288 ALA B N 1
ATOM 9265 C CA . ALA B 1 289 ? 39.22800 -2.25500 -29.02900 1.000 18.05603 288 ALA B CA 1
ATOM 9266 C C . ALA B 1 289 ? 38.51000 -2.93500 -30.18300 1.000 16.85397 288 ALA B C 1
ATOM 9267 O O . ALA B 1 289 ? 38.05400 -4.07200 -30.04300 1.000 16.87921 288 ALA B O 1
ATOM 9274 N N . SER B 1 290 ? 38.42700 -2.25300 -31.32500 1.000 15.91983 289 SER B N 1
ATOM 9275 C CA . SER B 1 290 ? 37.81000 -2.83900 -32.50600 1.000 15.23987 289 SER B CA 1
ATOM 9276 C C . SER B 1 290 ? 38.66500 -2.59700 -33.74100 1.000 14.33875 289 SER B C 1
ATOM 9277 O O . SER B 1 290 ? 39.30000 -1.54000 -33.87900 1.000 15.61434 289 SER B O 1
ATOM 9285 N N . GLY B 1 291 ? 38.69900 -3.60900 -34.60900 1.000 13.30301 290 GLY B N 1
ATOM 9286 C CA . GLY B 1 291 ? 39.40500 -3.55100 -35.88400 1.000 12.62880 290 GLY B CA 1
ATOM 9287 C C . GLY B 1 291 ? 38.44200 -3.35000 -37.04400 1.000 12.19967 290 GLY B C 1
ATOM 9288 O O . GLY B 1 291 ? 37.34400 -3.90400 -37.05500 1.000 11.78011 290 GLY B O 1
ATOM 9292 N N . PHE B 1 292 ? 38.87900 -2.54900 -38.02300 1.000 12.98600 291 PHE B N 1
ATOM 9293 C CA . PHE B 1 292 ? 38.03600 -2.06400 -39.09600 1.000 13.21308 291 PHE B CA 1
ATOM 9294 C C . PHE B 1 292 ? 38.77400 -2.16700 -40.42400 1.000 13.53617 291 PHE B C 1
ATOM 9295 O O . PHE B 1 292 ? 39.97500 -2.44200 -40.47300 1.000 13.63524 291 PHE B O 1
ATOM 9312 N N . ASP B 1 293 ? 38.05800 -1.85800 -41.50600 1.000 14.88001 292 ASP B N 1
ATOM 9313 C CA . ASP B 1 293 ? 38.68500 -1.71200 -42.81900 1.000 15.13243 292 ASP B CA 1
ATOM 9314 C C . ASP B 1 293 ? 39.94000 -0.84600 -42.77100 1.000 15.96164 292 ASP B C 1
ATOM 9315 O O . ASP B 1 293 ? 40.92600 -1.15400 -43.45000 1.000 16.40858 292 ASP B O 1
ATOM 9324 N N . ASN B 1 294 ? 39.91400 0.26800 -42.02900 1.000 17.07139 293 ASN B N 1
ATOM 9325 C CA . ASN B 1 294 ? 40.95500 1.29100 -42.14100 1.000 17.84897 293 ASN B CA 1
ATOM 9326 C C . ASN B 1 294 ? 41.88300 1.38200 -40.93700 1.000 18.66909 293 ASN B C 1
ATOM 9327 O O . ASN B 1 294 ? 42.70600 2.30600 -40.87500 1.000 19.41682 293 ASN B O 1
ATOM 9338 N N . GLY B 1 295 ? 41.79500 0.46500 -40.00200 1.000 18.47072 294 GLY B N 1
ATOM 9339 C CA . GLY B 1 295 ? 42.67900 0.47000 -38.85600 1.000 18.58890 294 GLY B CA 1
ATOM 9340 C C . GLY B 1 295 ? 41.94100 -0.03500 -37.62700 1.000 17.46092 294 GLY B C 1
ATOM 9341 O O . GLY B 1 295 ? 41.01200 -0.82500 -37.73600 1.000 16.77445 294 GLY B O 1
ATOM 9345 N N . PHE B 1 296 ? 42.38100 0.41700 -36.45800 1.000 17.82894 295 PHE B N 1
ATOM 9346 C CA . PHE B 1 296 ? 41.73400 0.01000 -35.22000 1.000 18.31629 295 PHE B CA 1
ATOM 9347 C C . PHE B 1 296 ? 41.66600 1.18100 -34.26500 1.000 18.32907 295 PHE B C 1
ATOM 9348 O O . PHE B 1 296 ? 42.36200 2.18800 -34.43000 1.000 20.15119 295 PHE B O 1
ATOM 9365 N N . THR B 1 297 ? 40.79400 1.04000 -33.27100 1.000 19.88641 296 THR B N 1
ATOM 9366 C CA . THR B 1 297 ? 40.70800 2.02100 -32.19600 1.000 21.55390 296 THR B CA 1
ATOM 9367 C C . THR B 1 297 ? 40.56000 1.30800 -30.86100 1.000 22.35481 296 THR B C 1
ATOM 9368 O O . THR B 1 297 ? 39.95800 0.23600 -30.76900 1.000 21.95878 296 THR B O 1
ATOM 9379 N N . VAL B 1 298 ? 41.13200 1.92300 -29.82700 1.000 23.33988 297 VAL B N 1
ATOM 9380 C CA . VAL B 1 298 ? 41.01700 1.48700 -28.44200 1.000 24.57796 297 VAL B CA 1
ATOM 9381 C C . VAL B 1 298 ? 40.27200 2.58300 -27.70000 1.000 25.54816 297 VAL B C 1
ATOM 9382 O O . VAL B 1 298 ? 40.68500 3.75100 -27.74800 1.000 27.61474 297 VAL B O 1
ATOM 9395 N N . LEU B 1 299 ? 39.19500 2.21300 -27.01300 1.000 27.19491 298 LEU B N 1
ATOM 9396 C CA . LEU B 1 299 ? 38.36800 3.15800 -26.27700 1.000 30.12431 298 LEU B CA 1
ATOM 9397 C C . LEU B 1 299 ? 38.34200 2.78800 -24.80200 1.000 32.10241 298 LEU B C 1
ATOM 9398 O O . LEU B 1 299 ? 38.38800 1.60900 -24.43900 1.000 32.16566 298 LEU B O 1
ATOM 9414 N N . SER B 1 300 ? 38.29800 3.81700 -23.95000 1.000 33.62233 299 SER B N 1
ATOM 9415 C CA . SER B 1 300 ? 38.01600 3.64900 -22.52000 1.000 35.71738 299 SER B CA 1
ATOM 9416 C C . SER B 1 300 ? 36.59300 4.06800 -22.17600 1.000 36.12101 299 SER B C 1
ATOM 9417 O O . SER B 1 300 ? 35.97000 4.80800 -22.93100 1.000 36.90523 299 SER B O 1
#

B-factor: mean 18.44, std 9.18, range [6.13, 63.74]

Organism: Saccharomyces cerevisiae (strain ATCC 204508 / S288c) (NCBI:txid559292)

InterPro domains:
  IPR001680 WD40 repeat [PF00400] (7-41)
  IPR001680 WD40 repeat [PF00400] (88-125)
  IPR001680 WD40 repeat [PF00400] (132-169)
  IPR001680 WD40 repeat [PF00400] (181-214)
  IPR001680 WD40 repeat [PF00400] (219-256)
  IPR001680 WD40 repeat [PS50082] (9-50)
  IPR001680 WD40 repeat [PS50082] (93-134)
  IPR001680 WD40 repeat [PS50082] (136-178)
  IPR001680 WD40 repeat [PS50082] (196-223)
  IPR001680 WD40 repeat [PS50082] (224-265)
  IPR001680 WD40 repeat [SM00320] (2-41)
  IPR001680 WD40 repeat [SM00320] (44-83)
  IPR001680 WD40 repeat [SM00320] (86-125)
  IPR001680 WD40 repeat [SM00320] (129-169)
  IPR001680 WD40 repeat [SM00320] (172-214)
  IPR001680 WD40 repeat [SM00320] (217-256)
  IPR001680 WD40 repeat [SM00320] (259-299)
  IPR006692 COPA/B, second beta-propeller domain [PF04053] (326-589)
  IPR015943 WD40/YVTN repeat-like-containing domain superfamily [G3DSA:2.130.10.10] (8-301)
  IPR016453 Coatomer beta' subunit (COPB2) [PIRSF005567] (1-886)

Secondary structure (DSSP, 8-state):
----EEEEEEE-S-EEEEEE-SSSSEEEEEETTSEEEEEETTTTEEEEEEE--SS-EEEEEEEGGGTEEEEEETTSEEEEEETTT--EEEEEE--SS-EEEEEE-SSSSEEEEEETTS-EEEEEGGGTTEEEEEE---SS-EEEEEEETTEEEEEEEEETTSEEEEEETT-SS-SEEEE---TT---EEEE--STT--EEEEE-TTSEEEEEETTT--EEEEEE--SS-EEEEEE-SSSSEEEEEETTS-EEEEETTT--EEEEE--SSSSEEEEEE-TT-GGGEEEEEETTEEEEEE--/--EEEE-S-EEEEEE-SSSSEEEEEETTSEEEEEETTTTEEEEEEE--SS-EEEEEEEGGGTEEEEEETTSEEEEEETTT--EEEEEE--SS-EEEEEE-SSSSEEEEEETTS-EEEEEGGGTTEEEEEE----S-EEEEEE-TT-TTEEEEEETTTEEEEEETT-SS-SEEEE--SS--EEEEEE-SSTTS-EEEEEETTSEEEEEETTTTEEEEEEE--SS-EEEEEE-SSSSEEEEEETTS-EEEEETTT--EEEEE--SSSSEEEEEE----EEEEETTEEEEE-

CATH classification: 2.130.10.10

Radius of gyration: 25.2 Å; Cα contacts (8 Å, |Δi|>4): 1860; chains: 2; bounding box: 64×47×67 Å

Solvent-accessible surface area: 22114 Å² total; per-residue (Å²): 154,30,82,47,125,185,29,19,67,34,171,30,60,36,0,24,7,8,24,6,5,48,110,71,33,32,0,0,0,0,2,44,46,0,65,1,7,2,31,25,4,101,85,98,92,60,65,75,46,25,98,16,18,145,42,20,0,11,6,3,64,14,2,31,114,79,65,32,0,0,1,0,0,11,39,63,72,0,25,0,10,30,11,81,90,20,113,104,56,34,43,31,100,6,2,93,35,15,0,31,13,1,8,32,3,70,106,103,22,46,0,0,0,0,0,3,29,50,15,0,28,8,15,18,21,133,73,138,19,35,77,84,34,40,1,113,41,10,130,8,3,0,36,7,8,17,21,9,75,73,61,31,58,16,0,0,0,0,0,20,20,91,16,0,24,8,0,25,43,61,103,85,95,36,75,46,59,5,90,4,42,0,112,40,0,0,12,51,1,31,11,37,42,87,122,93,86,26,30,0,0,0,0,0,10,38,31,19,0,33,0,14,19,33,133,90,83,62,54,57,17,52,2,129,30,4,137,1,8,0,15,0,0,13,14,6,33,77,46,92,2,0,0,0,0,0,18,42,9,22,1,24,0,6,33,18,88,77,48,141,74,76,80,64,33,115,48,48,13,108,11,0,27,10,12,10,30,7,67,106,12,124,107,26,11,1,1,1,0,0,15,45,0,0,8,0,6,10,1,61,180,33,16,39,28,174,30,88,62,0,31,6,6,24,12,6,69,113,74,33,28,0,0,0,0,4,96,40,0,75,2,9,2,33,20,2,91,84,95,82,66,53,67,46,29,98,16,17,145,41,19,0,40,6,4,73,16,2,33,119,86,63,30,0,0,0,0,0,12,34,62,72,0,22,0,11,31,8,83,79,22,116,115,62,34,42,34,104,2,3,82,54,83,0,49,14,3,10,33,2,70,105,104,21,43,0,0,0,0,0,15,25,72,15,0,30,8,15,18,23,134,79,143,22,33,84,76,33,47,2,121,42,10,142,76,68,0,35,9,8,11,23,15,50,35,62,31,52,14,0,0,0,0,0,48,26,90,18,0,27,7,0,22,39,64,104,87,96,36,78,34,60,9,91,7,8,160,138,112,4,0,21,44,1,40,10,18,51,20,22,10,28,3,18,0,0,4,0,8,31,39,68,23,0,38,0,15,8,35,58,69,111,45,56,64,15,57,3,127,40,5,148,41,43,0,15,1,0,9,12,2,24,56,68,43,25,0,0,0,0,0,45,36,6,18,1,25,33,6,19,20,9,60,33,144,76,97,119,59,39,100,50,46,9,108,86,0,46,13,13,8,40,96,152,65,8,13,0,1,0,0,17,45,0,0,4,0,28,87